Protein AF-A0A559MKQ3-F1 (afdb_monomer)

Foldseek 3Di:
DQCQLVVLVVVCCVPPNDPVPDDCPDPSNVSNVVSVVVVVVVVVVVVVVCVVCVVVLVQLVLVLVVCVVVVLAFDDPVRVVCLADDPDDDDDDPDDDDPDDDRHPLCPLVVVLVVQVVVDDPPDDHDPVNVVSVVSSVVSVVCVVVDPDHQRSNDSVRSVVSNVDDSVVPDDDDDDDDDDDDDDDDDDDDDDDDDDDDDDPPDDPDPVLVVLLVVLVVVLVVLVVVDVVDDADPLQVVCVVVPQWDWDDDFPAQKIWTWHDDPQKTKIKIWGLCQVVVVPPDDPPPPPVVVPPPDDPPPDPPDDDDDDDDDDPDDDDDPDDPPPPPWTWIWMWMWIQGVQQFIKTWIWTQTPLDIGTFFIATDSHNVLSVDPDPVSVVVVVVDDRDDTLVPDDPVVSVVVLVVCVVVVNHSSVSVNPVSVSVVSVSVNVSVVSVVVSVVSVD

Organism: NCBI:txid215461

Structure (mmCIF, N/CA/C/O backbone):
data_AF-A0A559MKQ3-F1
#
_entry.id   AF-A0A559MKQ3-F1
#
loop_
_atom_site.group_PDB
_atom_site.id
_atom_site.type_symbol
_atom_site.label_atom_id
_atom_site.label_alt_id
_atom_site.label_comp_id
_atom_site.label_asym_id
_atom_site.label_entity_id
_atom_site.label_seq_id
_atom_site.pdbx_PDB_ins_code
_atom_site.Cartn_x
_atom_site.Cartn_y
_atom_site.Cartn_z
_atom_site.occupancy
_atom_site.B_iso_or_equiv
_atom_site.auth_seq_id
_atom_site.auth_comp_id
_atom_site.auth_asym_id
_atom_site.auth_atom_id
_atom_site.pdbx_PDB_model_num
ATOM 1 N N . MET A 1 1 ? 16.965 30.417 9.969 1.00 60.91 1 MET A N 1
ATOM 2 C CA . MET A 1 1 ? 15.849 30.342 10.935 1.00 60.91 1 MET A CA 1
ATOM 3 C C . MET A 1 1 ? 14.615 30.980 10.322 1.00 60.91 1 MET A C 1
ATOM 5 O O . MET A 1 1 ? 14.770 32.032 9.695 1.00 60.91 1 MET A O 1
ATOM 9 N N . PRO A 1 2 ? 13.439 30.350 10.456 1.00 71.81 2 PRO A N 1
ATOM 10 C CA . PRO A 1 2 ? 12.173 30.959 10.072 1.00 71.81 2 PRO A CA 1
ATOM 11 C C . PRO A 1 2 ? 11.992 32.278 10.833 1.00 71.81 2 PRO A C 1
ATOM 13 O O . PRO A 1 2 ? 12.344 32.380 12.004 1.00 71.81 2 PRO A O 1
ATOM 16 N N . LYS A 1 3 ? 11.542 33.326 10.143 1.00 82.62 3 LYS A N 1
ATOM 17 C CA . LYS A 1 3 ? 11.343 34.673 10.717 1.00 82.62 3 LYS A CA 1
ATOM 18 C C . LYS A 1 3 ? 9.976 35.236 10.331 1.00 82.62 3 LYS A C 1
ATOM 20 O O . LYS A 1 3 ? 9.778 36.450 10.397 1.00 82.62 3 LYS A O 1
ATOM 25 N N . SER A 1 4 ? 9.071 34.401 9.815 1.00 80.56 4 SER A N 1
ATOM 26 C CA . SER A 1 4 ? 7.794 34.861 9.268 1.00 80.56 4 SER A CA 1
ATOM 27 C C . SER A 1 4 ? 6.915 35.400 10.390 1.00 80.56 4 SER A C 1
ATOM 29 O O . SER A 1 4 ? 6.486 36.553 10.323 1.00 80.56 4 SER A O 1
ATOM 31 N N . LEU A 1 5 ? 6.764 34.621 11.465 1.00 86.38 5 LEU A N 1
ATOM 32 C CA . LEU A 1 5 ? 5.996 34.966 12.655 1.00 86.38 5 LEU A CA 1
ATOM 33 C C . LEU A 1 5 ? 6.560 36.198 13.366 1.00 86.38 5 LEU A C 1
ATOM 35 O O . LEU A 1 5 ? 5.820 37.107 13.743 1.00 86.38 5 LEU A O 1
ATOM 39 N N . GLU A 1 6 ? 7.882 36.280 13.501 1.00 86.62 6 GLU A N 1
ATOM 40 C CA . GLU A 1 6 ? 8.544 37.425 14.128 1.00 86.62 6 GLU A CA 1
ATOM 41 C C . GLU A 1 6 ? 8.311 38.720 13.325 1.00 86.62 6 GLU A C 1
ATOM 43 O O . GLU A 1 6 ? 7.998 39.776 13.885 1.00 86.62 6 GLU A O 1
ATOM 48 N N . LYS A 1 7 ? 8.387 38.642 11.989 1.00 87.69 7 LYS A N 1
ATOM 49 C CA . LYS A 1 7 ? 8.109 39.772 11.090 1.00 87.69 7 LYS A CA 1
ATOM 50 C C . LYS A 1 7 ? 6.636 40.182 11.126 1.00 87.69 7 LYS A C 1
ATOM 52 O O . LYS A 1 7 ? 6.353 41.382 11.106 1.00 87.69 7 LYS A O 1
ATOM 57 N N . THR A 1 8 ? 5.696 39.237 11.175 1.00 85.12 8 THR A N 1
ATOM 58 C CA . THR A 1 8 ? 4.260 39.547 11.268 1.00 85.12 8 THR A CA 1
ATOM 59 C C . THR A 1 8 ? 3.895 40.129 12.627 1.00 85.12 8 THR A C 1
ATOM 61 O O . THR A 1 8 ? 3.193 41.139 12.664 1.00 85.12 8 THR A O 1
ATOM 64 N N . ARG A 1 9 ? 4.448 39.594 13.725 1.00 86.06 9 ARG A N 1
ATOM 65 C CA . ARG A 1 9 ? 4.308 40.161 15.076 1.00 86.06 9 ARG A CA 1
ATOM 66 C C . ARG A 1 9 ? 4.801 41.606 15.118 1.00 86.06 9 ARG A C 1
ATOM 68 O O . ARG A 1 9 ? 4.045 42.489 15.508 1.00 86.06 9 ARG A O 1
ATOM 75 N N . LYS A 1 10 ? 6.007 41.885 14.606 1.00 87.19 10 LYS A N 1
ATOM 76 C CA . LYS A 1 10 ? 6.564 43.252 14.531 1.00 87.19 10 LYS A CA 1
ATOM 77 C C . LYS A 1 10 ? 5.686 44.215 13.719 1.00 87.19 10 LYS A C 1
ATOM 79 O O . LYS A 1 10 ? 5.488 45.357 14.128 1.00 87.19 10 LYS A O 1
ATOM 84 N N . LYS A 1 11 ? 5.128 43.769 12.586 1.00 85.44 11 LYS A N 1
ATOM 85 C CA . LYS A 1 11 ? 4.224 44.588 11.752 1.00 85.44 11 LYS A CA 1
ATOM 86 C C . LYS A 1 11 ? 2.895 44.897 12.448 1.00 85.44 11 LYS A C 1
ATOM 88 O O . LYS A 1 11 ? 2.408 46.019 12.331 1.00 85.44 11 LYS A O 1
ATOM 93 N N . ILE A 1 12 ? 2.321 43.926 13.157 1.00 83.69 12 ILE A N 1
ATOM 94 C CA . ILE A 1 12 ? 1.055 44.091 13.885 1.00 83.69 12 ILE A CA 1
ATOM 95 C C . ILE A 1 12 ? 1.262 44.984 15.113 1.00 83.69 12 ILE A C 1
ATOM 97 O O . ILE A 1 12 ? 0.512 45.945 15.284 1.00 83.69 12 ILE A O 1
ATOM 101 N N . ALA A 1 13 ? 2.334 44.760 15.882 1.00 84.56 13 ALA A N 1
ATOM 102 C CA . ALA A 1 13 ? 2.691 45.602 17.024 1.00 84.56 13 ALA A CA 1
ATOM 103 C C . ALA A 1 13 ? 2.878 47.071 16.632 1.00 84.56 13 ALA A C 1
ATOM 105 O O . ALA A 1 13 ? 2.348 47.964 17.286 1.00 84.56 13 ALA A O 1
ATOM 106 N N . LYS A 1 14 ? 3.554 47.330 15.503 1.00 84.69 14 LYS A N 1
ATOM 107 C CA . LYS A 1 14 ? 3.752 48.692 14.985 1.00 84.69 14 LYS A CA 1
ATOM 108 C C . LYS A 1 14 ? 2.438 49.401 14.620 1.00 84.69 14 LYS A C 1
ATOM 110 O O . LYS A 1 14 ? 2.404 50.626 14.618 1.00 84.69 14 LYS A O 1
ATOM 115 N N . LYS A 1 15 ? 1.376 48.659 14.283 1.00 79.25 15 LYS A N 1
ATOM 116 C CA . LYS A 1 15 ? 0.092 49.218 13.826 1.00 79.25 15 LYS A CA 1
ATOM 117 C C . LYS A 1 15 ? -0.969 49.320 14.930 1.00 79.25 15 LYS A C 1
ATOM 119 O O . LYS A 1 15 ? -1.787 50.231 14.871 1.00 79.25 15 LYS A O 1
ATOM 124 N N . LYS A 1 16 ? -1.000 48.381 15.881 1.00 69.94 16 LYS A N 1
ATOM 125 C CA . LYS A 1 16 ? -2.079 48.249 16.882 1.00 69.94 16 LYS A CA 1
ATOM 126 C C . LYS A 1 16 ? -1.607 48.206 18.340 1.00 69.94 16 LYS A C 1
ATOM 128 O O . LYS A 1 16 ? -2.446 48.149 19.231 1.00 69.94 16 LYS A O 1
ATOM 133 N N . GLY A 1 17 ? -0.302 48.248 18.607 1.00 7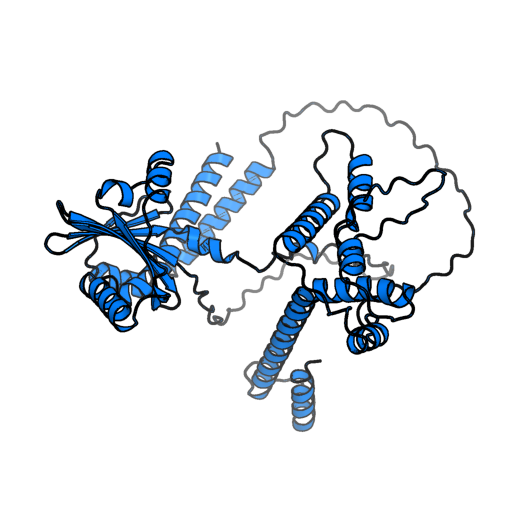3.19 17 GLY A N 1
ATOM 134 C CA . GLY A 1 17 ? 0.216 48.127 19.969 1.00 73.19 17 GLY A CA 1
ATOM 135 C C . GLY A 1 17 ? 0.233 46.674 20.449 1.00 73.19 17 GLY A C 1
ATOM 136 O O . GLY A 1 17 ? 0.867 45.831 19.819 1.00 73.19 17 GLY A O 1
ATOM 137 N N . ASN A 1 18 ? -0.413 46.373 21.578 1.00 71.56 18 ASN A N 1
ATOM 138 C CA . ASN A 1 18 ? -0.283 45.071 22.234 1.00 71.56 18 ASN A CA 1
ATOM 139 C C . ASN A 1 18 ? -0.891 43.916 21.403 1.00 71.56 18 ASN A C 1
ATOM 141 O O . ASN A 1 18 ? -2.067 43.940 21.047 1.00 71.56 18 ASN A O 1
ATOM 145 N N . ILE A 1 19 ? -0.081 42.889 21.115 1.00 66.62 19 ILE A N 1
ATOM 146 C CA . ILE A 1 19 ? -0.460 41.715 20.309 1.00 66.62 19 ILE A CA 1
ATOM 147 C C . ILE A 1 19 ? -1.334 40.730 21.113 1.00 66.62 19 ILE A C 1
ATOM 149 O O . ILE A 1 19 ? -2.055 39.932 20.521 1.00 66.62 19 ILE A O 1
ATOM 153 N N . THR A 1 20 ? -1.315 40.781 22.449 1.00 68.38 20 THR A N 1
ATOM 154 C CA . THR A 1 20 ? -2.071 39.835 23.294 1.00 68.38 20 THR A CA 1
ATOM 155 C C . THR A 1 20 ? -3.572 40.134 23.361 1.00 68.38 20 THR A C 1
ATOM 157 O O . THR A 1 20 ? -4.319 39.341 23.912 1.00 68.38 20 THR A O 1
ATOM 160 N N . ALA A 1 21 ? -4.021 41.262 22.798 1.00 70.38 21 ALA A N 1
ATOM 161 C CA . ALA A 1 21 ? -5.417 41.706 22.805 1.00 70.38 21 ALA A CA 1
ATOM 162 C C . ALA A 1 21 ? -6.090 41.589 21.420 1.00 70.38 21 ALA A C 1
ATOM 164 O O . ALA A 1 21 ? -6.967 42.382 21.073 1.00 70.38 21 ALA A O 1
ATOM 165 N N . LEU A 1 22 ? -5.643 40.653 20.575 1.00 77.56 22 LEU A N 1
ATOM 166 C CA . LEU A 1 22 ? -6.289 40.395 19.289 1.00 77.56 22 LEU A CA 1
ATOM 167 C C . LEU A 1 22 ? -7.461 39.428 19.469 1.00 77.56 22 LEU A C 1
ATOM 169 O O . LEU A 1 22 ? -7.288 38.343 20.008 1.00 77.56 22 LEU A O 1
ATOM 173 N N . HIS A 1 23 ? -8.628 39.801 18.938 1.00 81.12 23 HIS A N 1
ATOM 174 C CA . HIS A 1 23 ? -9.764 38.889 18.819 1.00 81.12 23 HIS A CA 1
ATOM 175 C C . HIS A 1 23 ? -9.386 37.664 17.977 1.00 81.12 23 HIS A C 1
ATOM 177 O O . HIS A 1 23 ? -8.729 37.810 16.941 1.00 81.12 23 HIS A O 1
ATOM 183 N N . GLU A 1 24 ? -9.855 36.489 18.387 1.00 76.81 24 GLU A N 1
ATOM 184 C CA . GLU A 1 24 ? -9.505 35.191 17.808 1.00 76.81 24 GLU A CA 1
ATOM 185 C C . GLU A 1 24 ? -9.714 35.122 16.288 1.00 76.81 24 GLU A C 1
ATOM 187 O O . GLU A 1 24 ? -8.790 34.775 15.554 1.00 76.81 24 GLU A O 1
ATOM 192 N N . ASN A 1 25 ? -10.856 35.609 15.799 1.00 83.38 25 ASN A N 1
ATOM 193 C CA . ASN A 1 25 ? -11.208 35.618 14.369 1.00 83.38 25 ASN A CA 1
ATOM 194 C C . ASN A 1 25 ? -10.810 36.896 13.602 1.00 83.38 25 ASN A C 1
ATOM 196 O O . ASN A 1 25 ? -11.284 37.164 12.499 1.00 83.38 25 ASN A O 1
ATOM 200 N N . SER A 1 26 ? -9.933 37.729 14.167 1.00 85.06 26 SER A N 1
ATOM 201 C CA . SER A 1 26 ? -9.436 38.928 13.488 1.00 85.06 26 SER A CA 1
ATOM 202 C C . SER A 1 26 ? -8.589 38.599 12.248 1.00 85.06 26 SER A C 1
ATOM 204 O O . SER A 1 26 ? -7.817 37.643 12.195 1.00 85.06 26 SER A O 1
ATOM 206 N N . ARG A 1 27 ? -8.604 39.485 11.245 1.00 84.31 27 ARG A N 1
ATOM 207 C CA . 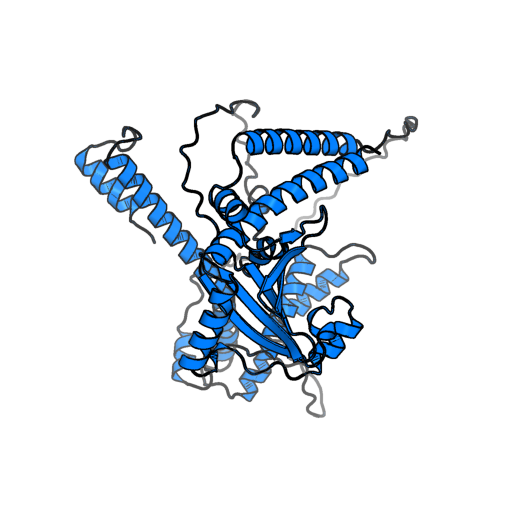ARG A 1 27 ? -7.695 39.379 10.083 1.00 84.31 27 ARG A CA 1
ATOM 208 C C . ARG A 1 27 ? -6.221 39.314 10.499 1.00 84.31 27 ARG A C 1
ATOM 210 O O . ARG A 1 27 ? -5.410 38.716 9.794 1.00 84.31 27 ARG A O 1
ATOM 217 N N . ASP A 1 28 ? -5.863 39.955 11.610 1.00 81.81 28 ASP A N 1
ATOM 218 C CA . ASP A 1 28 ? -4.488 39.987 12.109 1.00 81.81 28 ASP A CA 1
ATOM 219 C C . ASP A 1 28 ? -4.129 38.725 12.923 1.00 81.81 28 ASP A C 1
ATOM 221 O O . ASP A 1 28 ? -2.987 38.275 12.836 1.00 81.81 28 ASP A O 1
ATOM 225 N N . SER A 1 29 ? -5.080 38.096 13.628 1.00 82.56 29 SER A N 1
ATOM 226 C CA . SER A 1 29 ? -4.857 36.818 14.328 1.00 82.56 29 SER A CA 1
ATOM 227 C C . SER A 1 29 ? -4.719 35.666 13.330 1.00 82.56 29 SER A C 1
ATOM 229 O O . SER A 1 29 ? -3.768 34.895 13.419 1.00 82.56 29 SER A O 1
ATOM 231 N N . GLN A 1 30 ? -5.548 35.629 12.281 1.00 86.12 30 GLN A N 1
ATOM 232 C CA . GLN A 1 30 ? -5.385 34.679 11.175 1.00 86.12 30 GLN A CA 1
ATOM 233 C C . GLN A 1 30 ? -4.030 34.836 10.466 1.00 86.12 30 GLN A C 1
ATOM 235 O O . GLN A 1 30 ? -3.407 33.856 10.063 1.00 86.12 30 GLN A O 1
ATOM 240 N N . ARG A 1 31 ? -3.528 36.072 10.311 1.00 83.75 31 ARG A N 1
ATOM 241 C CA . ARG A 1 31 ? -2.183 36.320 9.756 1.00 83.75 31 ARG A CA 1
ATOM 242 C C . ARG A 1 31 ? -1.072 35.784 10.658 1.00 83.75 31 ARG A C 1
ATOM 244 O O . ARG A 1 31 ? -0.072 35.312 10.125 1.00 83.75 31 ARG A O 1
ATOM 251 N N . LEU A 1 32 ? -1.233 35.858 11.980 1.00 85.81 32 LEU A N 1
ATOM 252 C CA . LEU A 1 32 ? -0.290 35.275 12.935 1.00 85.81 32 LEU A CA 1
ATOM 253 C C . LEU A 1 32 ? -0.320 33.746 12.891 1.00 85.81 32 LEU A C 1
ATOM 255 O O . LEU A 1 32 ? 0.748 33.159 12.754 1.00 85.81 32 LEU A O 1
ATOM 259 N N . ARG A 1 33 ? -1.509 33.123 12.894 1.00 85.94 33 ARG A N 1
ATOM 260 C CA . ARG A 1 33 ? -1.668 31.662 12.762 1.00 85.94 33 ARG A CA 1
ATOM 261 C C . ARG A 1 33 ? -1.024 31.141 11.472 1.00 85.94 33 ARG A C 1
ATOM 263 O O . ARG A 1 33 ? -0.175 30.261 11.513 1.00 85.94 33 ARG A O 1
ATOM 270 N N . ARG A 1 34 ? -1.300 31.770 10.321 1.00 86.88 34 ARG A N 1
ATOM 271 C CA . ARG A 1 34 ? -0.659 31.399 9.039 1.00 86.88 34 ARG A CA 1
ATOM 272 C C . ARG A 1 34 ? 0.867 31.546 9.069 1.00 86.88 34 ARG A C 1
ATOM 274 O O . ARG A 1 34 ? 1.574 30.752 8.454 1.00 86.88 34 ARG A O 1
ATOM 281 N N . ALA A 1 35 ? 1.385 32.573 9.743 1.00 85.38 35 ALA A N 1
ATOM 282 C CA . ALA A 1 35 ? 2.826 32.778 9.865 1.00 85.38 35 ALA A CA 1
ATOM 283 C C . ALA A 1 35 ? 3.485 31.759 10.808 1.00 85.38 35 ALA A C 1
ATOM 285 O O . ALA A 1 35 ? 4.601 31.339 10.516 1.00 85.38 35 ALA A O 1
ATOM 286 N N . GLN A 1 36 ? 2.785 31.349 11.872 1.00 88.44 36 GLN A N 1
ATOM 287 C CA . GLN A 1 36 ? 3.189 30.282 12.786 1.00 88.44 36 GLN A CA 1
ATOM 288 C C . GLN A 1 36 ? 3.258 28.939 12.060 1.00 88.44 36 GLN A C 1
ATOM 290 O O . GLN A 1 36 ? 4.342 28.384 11.939 1.00 88.44 36 GLN A O 1
ATOM 295 N N . ASN A 1 37 ? 2.158 28.511 11.432 1.00 84.81 37 ASN A N 1
ATOM 296 C CA . ASN A 1 37 ? 2.090 27.236 10.710 1.00 84.81 37 ASN A CA 1
ATOM 297 C C . ASN A 1 37 ? 3.162 27.137 9.614 1.00 84.81 37 ASN A C 1
ATOM 299 O O . ASN A 1 37 ? 3.715 26.071 9.353 1.00 84.81 37 ASN A O 1
ATOM 303 N N . ARG A 1 38 ? 3.490 28.262 8.962 1.00 84.69 38 ARG A N 1
ATOM 304 C CA . ARG A 1 38 ? 4.581 28.316 7.983 1.00 84.69 38 ARG A CA 1
ATOM 305 C C . ARG A 1 38 ? 5.949 28.107 8.630 1.00 84.69 38 ARG A C 1
ATOM 307 O O . ARG A 1 38 ? 6.767 27.391 8.059 1.00 84.69 38 ARG A O 1
ATOM 314 N N . ASP A 1 39 ? 6.219 28.771 9.749 1.00 89.62 39 ASP A N 1
ATOM 315 C CA . ASP A 1 39 ? 7.492 28.632 10.454 1.00 89.62 39 ASP A CA 1
ATOM 316 C C . ASP A 1 39 ? 7.636 27.206 11.026 1.00 89.62 39 ASP A C 1
ATOM 318 O O . ASP A 1 39 ? 8.693 26.605 10.840 1.00 89.62 39 ASP A O 1
ATOM 322 N N . ASP A 1 40 ? 6.564 26.618 11.565 1.00 86.44 40 ASP A N 1
ATOM 323 C CA . ASP A 1 40 ? 6.528 25.233 12.063 1.00 86.44 40 ASP A CA 1
ATOM 324 C C . ASP A 1 40 ? 6.765 24.216 10.940 1.00 86.44 40 ASP A C 1
ATOM 326 O O . ASP A 1 40 ? 7.610 23.327 11.065 1.00 86.44 40 ASP A O 1
ATOM 330 N N . LYS A 1 41 ? 6.114 24.395 9.780 1.00 85.62 41 LYS A N 1
ATOM 331 C CA . LYS A 1 41 ? 6.369 23.569 8.589 1.00 85.62 41 LYS A CA 1
ATOM 332 C C . LYS A 1 41 ? 7.832 23.653 8.151 1.00 85.62 41 LYS A C 1
ATOM 334 O O . LYS A 1 41 ? 8.436 22.638 7.815 1.00 85.62 41 LYS A O 1
ATOM 339 N N . LEU A 1 42 ? 8.423 24.851 8.159 1.00 84.06 42 LEU A N 1
ATOM 340 C CA . LEU A 1 42 ? 9.832 25.035 7.801 1.00 84.06 42 LEU A CA 1
ATOM 341 C C . LEU A 1 42 ? 10.783 24.396 8.820 1.00 84.06 42 LEU A C 1
ATOM 343 O O . LEU A 1 42 ? 11.826 23.884 8.416 1.00 84.06 42 LEU A O 1
ATOM 347 N N . LEU A 1 43 ? 10.445 24.415 10.113 1.00 84.25 43 LEU A N 1
ATOM 348 C CA . LEU A 1 43 ? 11.219 23.734 11.152 1.00 84.25 43 LEU A CA 1
ATOM 349 C C . LEU A 1 43 ? 11.156 22.219 10.989 1.00 84.25 43 LEU A C 1
ATOM 351 O O . LEU A 1 43 ? 12.210 21.591 11.000 1.00 84.25 43 LEU A O 1
ATOM 355 N N . ARG A 1 44 ? 9.966 21.657 10.749 1.00 81.31 44 ARG A N 1
ATOM 356 C CA . ARG A 1 44 ? 9.778 20.218 10.519 1.00 81.31 44 ARG A CA 1
ATOM 357 C C . ARG A 1 44 ? 10.543 19.729 9.290 1.00 81.31 44 ARG A C 1
ATOM 359 O O . ARG A 1 44 ? 11.271 18.748 9.357 1.00 81.31 44 ARG A O 1
ATOM 366 N N . VAL A 1 45 ? 10.463 20.460 8.177 1.00 79.00 45 VAL A N 1
ATOM 367 C CA . VAL A 1 45 ? 11.238 20.124 6.970 1.00 79.00 45 VAL A CA 1
ATOM 368 C C . VAL A 1 45 ? 12.743 20.232 7.233 1.00 79.00 45 VAL A C 1
ATOM 370 O O . VAL A 1 45 ? 13.517 19.403 6.763 1.00 79.00 45 VAL A O 1
ATOM 373 N N . ALA A 1 46 ? 13.188 21.239 7.990 1.00 79.75 46 ALA A N 1
ATOM 374 C CA . ALA A 1 46 ? 14.600 21.384 8.331 1.00 79.75 46 ALA A CA 1
ATOM 375 C C . ALA A 1 46 ? 15.094 20.288 9.290 1.00 79.75 46 ALA A C 1
ATOM 377 O O . ALA A 1 46 ? 16.238 19.857 9.153 1.00 79.75 46 ALA A O 1
ATOM 378 N N . SER A 1 47 ? 14.273 19.836 10.245 1.00 79.56 47 SER A N 1
ATOM 379 C CA . SER A 1 47 ? 14.624 18.727 11.136 1.00 79.56 47 SER A CA 1
ATOM 380 C C . SER A 1 47 ? 14.680 17.406 10.381 1.00 79.56 47 SER A C 1
ATOM 382 O O . SER A 1 47 ? 15.663 16.694 10.541 1.00 79.56 47 SER A O 1
ATOM 384 N N . ALA A 1 48 ? 13.705 17.124 9.512 1.00 77.38 48 ALA A N 1
ATOM 385 C CA . ALA A 1 48 ? 13.707 15.934 8.662 1.00 77.38 48 ALA A CA 1
ATOM 386 C C . ALA A 1 48 ? 14.965 15.880 7.780 1.00 77.38 48 ALA A C 1
ATOM 388 O O . ALA A 1 48 ? 15.711 14.908 7.820 1.00 77.38 48 ALA A O 1
ATOM 389 N N . ARG A 1 49 ? 15.304 16.985 7.096 1.00 77.00 49 ARG A N 1
ATOM 390 C CA . ARG A 1 49 ? 16.552 17.079 6.313 1.00 77.00 49 ARG A CA 1
ATOM 391 C C . ARG A 1 49 ? 17.794 16.820 7.159 1.00 77.00 49 ARG A C 1
ATOM 393 O O . ARG A 1 49 ? 18.648 16.045 6.765 1.00 77.00 49 ARG A O 1
ATOM 400 N N . ARG A 1 50 ? 17.882 17.418 8.352 1.00 79.06 50 ARG A N 1
ATOM 401 C CA . ARG A 1 50 ? 19.017 17.184 9.259 1.00 79.06 50 ARG A CA 1
ATOM 402 C C . ARG A 1 50 ? 19.130 15.729 9.702 1.00 79.06 50 ARG A C 1
ATOM 404 O O . ARG A 1 50 ? 20.251 15.283 9.905 1.00 79.06 50 ARG A O 1
ATOM 411 N N . LYS A 1 51 ? 18.010 15.026 9.898 1.00 79.12 51 LYS A N 1
ATOM 412 C CA . LYS A 1 51 ? 18.002 13.600 10.247 1.00 79.12 51 LYS A CA 1
ATOM 413 C C . LYS A 1 51 ? 18.490 12.758 9.069 1.00 79.12 51 LYS A C 1
ATOM 415 O O . LYS A 1 51 ? 19.416 11.976 9.259 1.00 79.12 51 LYS A O 1
ATOM 420 N N . ASN A 1 52 ? 17.965 13.010 7.871 1.00 78.69 52 ASN A N 1
ATOM 421 C CA . ASN A 1 52 ? 18.341 12.292 6.650 1.00 78.69 52 ASN A CA 1
ATOM 422 C C . ASN A 1 52 ? 19.808 12.540 6.257 1.00 78.69 52 ASN A C 1
ATOM 424 O O . ASN A 1 52 ? 20.504 11.613 5.863 1.00 78.69 52 ASN A O 1
ATOM 428 N N . ASP A 1 53 ? 20.314 13.764 6.437 1.00 82.38 53 ASP A N 1
ATOM 429 C CA . ASP A 1 53 ? 21.701 14.130 6.114 1.00 82.38 53 ASP A CA 1
ATOM 430 C C . ASP A 1 53 ? 22.703 13.697 7.206 1.00 82.38 53 ASP A C 1
ATOM 432 O O . ASP A 1 53 ? 23.919 13.728 6.997 1.00 82.38 53 ASP A O 1
ATOM 436 N N . LYS A 1 54 ? 22.228 13.304 8.398 1.00 82.50 54 LYS A N 1
ATOM 437 C CA . LYS A 1 54 ? 23.082 12.988 9.556 1.00 82.50 54 LYS A CA 1
ATOM 438 C C . LYS A 1 54 ? 24.109 11.882 9.272 1.00 82.50 54 LYS A C 1
ATOM 440 O O . LYS A 1 54 ? 25.267 12.099 9.637 1.00 82.50 54 LYS A O 1
ATOM 445 N N . PRO A 1 55 ? 23.766 10.744 8.632 1.00 80.81 55 PRO A N 1
ATOM 446 C CA . PRO A 1 55 ? 24.742 9.697 8.323 1.00 80.81 55 PRO A CA 1
ATOM 447 C C . PRO A 1 55 ? 25.869 10.205 7.415 1.00 80.81 55 PRO A C 1
ATOM 449 O O . PRO A 1 55 ? 27.040 9.935 7.678 1.00 80.81 55 PRO A O 1
ATOM 452 N N . LEU A 1 56 ? 25.534 11.031 6.417 1.00 83.00 56 LEU A N 1
ATOM 453 C CA . LEU A 1 56 ? 26.503 11.631 5.493 1.00 83.00 56 LEU A CA 1
ATOM 454 C C . LEU A 1 56 ? 27.467 12.582 6.210 1.00 83.00 56 LEU A C 1
ATOM 456 O O . LEU A 1 56 ? 28.669 12.569 5.951 1.00 83.00 56 LEU A O 1
ATOM 460 N N . VAL A 1 57 ? 26.954 13.381 7.147 1.00 82.94 57 VAL A N 1
ATOM 461 C CA . VAL A 1 57 ? 27.755 14.308 7.961 1.00 82.94 57 VAL A CA 1
ATOM 462 C C . VAL A 1 57 ? 28.683 13.553 8.916 1.00 82.94 57 VAL A C 1
ATOM 464 O O . VAL A 1 57 ? 29.861 13.894 9.020 1.00 82.94 57 VAL A O 1
ATOM 467 N N . VAL A 1 58 ? 28.184 12.518 9.600 1.00 81.50 58 VAL A N 1
ATOM 468 C CA . VAL A 1 58 ? 28.995 11.676 10.502 1.00 81.50 58 VAL A CA 1
ATOM 469 C C . VAL A 1 58 ? 30.111 10.976 9.725 1.00 81.50 58 VAL A C 1
ATOM 471 O O . VAL A 1 58 ? 31.260 10.965 10.163 1.00 81.50 58 VAL A O 1
ATOM 474 N N . ARG A 1 59 ? 29.797 10.465 8.534 1.00 80.50 59 ARG A N 1
ATOM 475 C CA . ARG A 1 59 ? 30.764 9.856 7.618 1.00 80.50 59 ARG A CA 1
ATOM 476 C C . ARG A 1 59 ? 31.824 10.847 7.158 1.00 80.50 59 ARG A C 1
ATOM 478 O O . ARG A 1 59 ? 33.010 10.569 7.292 1.00 80.50 59 ARG A O 1
ATOM 485 N N . ALA A 1 60 ? 31.423 12.019 6.668 1.00 82.88 60 ALA A N 1
ATOM 486 C CA . ALA A 1 60 ? 32.362 13.060 6.259 1.00 82.88 60 ALA A CA 1
ATOM 487 C C . ALA A 1 60 ? 33.309 13.454 7.406 1.00 82.88 60 ALA A C 1
ATOM 489 O O . ALA A 1 60 ? 34.501 13.636 7.175 1.00 82.88 60 ALA A O 1
ATOM 490 N N . ALA A 1 61 ? 32.813 13.510 8.647 1.00 83.06 61 ALA A N 1
ATOM 491 C CA . ALA A 1 61 ? 33.649 13.757 9.821 1.00 83.06 61 ALA A CA 1
ATOM 492 C C . ALA A 1 61 ? 34.658 12.622 10.076 1.00 83.06 61 ALA A C 1
ATOM 494 O O . ALA A 1 61 ? 35.829 12.901 10.305 1.00 83.06 61 ALA A O 1
ATOM 495 N N . PHE A 1 62 ? 34.244 11.357 9.962 1.00 81.88 62 PHE A N 1
ATOM 496 C CA . PHE A 1 62 ? 35.152 10.214 10.109 1.00 81.88 62 PHE A CA 1
ATOM 497 C C . PHE A 1 62 ? 36.292 10.232 9.077 1.00 81.88 62 PHE A C 1
ATOM 499 O O . PHE A 1 62 ? 37.459 10.069 9.430 1.00 81.88 62 PHE A O 1
ATOM 506 N N . PHE A 1 63 ? 35.973 10.472 7.801 1.00 80.75 63 PHE A N 1
ATOM 507 C CA . PHE A 1 63 ? 36.985 10.530 6.740 1.00 80.75 63 PHE A CA 1
ATOM 508 C C . PHE A 1 63 ? 37.832 11.797 6.787 1.00 80.75 63 PHE A C 1
ATOM 510 O O . PHE A 1 63 ? 38.983 11.770 6.358 1.00 80.75 63 PHE A O 1
ATOM 517 N N . LYS A 1 64 ? 37.310 12.887 7.355 1.00 83.50 64 LYS A N 1
ATOM 518 C CA . LYS A 1 64 ? 38.103 14.080 7.636 1.00 83.50 64 LYS A CA 1
ATOM 519 C C . LYS A 1 64 ? 39.268 13.753 8.566 1.00 83.50 64 LYS A C 1
ATOM 521 O O . LYS A 1 64 ? 40.386 14.154 8.261 1.00 83.50 64 LYS A O 1
ATOM 526 N N . ASP A 1 65 ? 39.031 13.005 9.642 1.00 79.88 65 ASP A N 1
ATOM 527 C CA . ASP A 1 65 ? 40.099 12.620 10.573 1.00 79.88 65 ASP A CA 1
ATOM 528 C C . ASP A 1 65 ? 41.178 11.778 9.864 1.00 79.88 65 ASP A C 1
ATOM 530 O O . ASP A 1 65 ? 42.366 11.965 10.103 1.00 79.88 65 ASP A O 1
ATOM 534 N N . ILE A 1 66 ? 40.784 10.901 8.933 1.00 78.44 66 ILE A N 1
ATOM 535 C CA . ILE A 1 66 ? 41.715 10.082 8.132 1.00 78.44 66 ILE A CA 1
ATOM 536 C C . ILE A 1 66 ? 42.534 10.944 7.163 1.00 78.44 66 ILE A C 1
ATOM 538 O O . ILE A 1 66 ? 43.738 10.748 7.013 1.00 78.44 66 ILE A O 1
ATOM 542 N N . VAL A 1 67 ? 41.892 11.907 6.500 1.00 81.50 67 VAL A N 1
ATOM 543 C CA . VAL A 1 67 ? 42.559 12.838 5.580 1.00 81.50 67 VAL A CA 1
ATOM 544 C C . VAL A 1 67 ? 43.523 13.756 6.338 1.00 81.50 67 VAL A C 1
ATOM 546 O O . VAL A 1 67 ? 44.620 14.016 5.847 1.00 81.50 67 VAL A O 1
ATOM 549 N N . GLN A 1 68 ? 43.162 14.195 7.548 1.00 80.75 68 GLN A N 1
ATOM 550 C CA . GLN A 1 68 ? 44.046 14.968 8.427 1.00 80.75 68 GLN A CA 1
ATOM 551 C C . GLN A 1 68 ? 45.269 14.162 8.870 1.00 80.75 68 GLN A C 1
ATOM 553 O O . GLN A 1 68 ? 46.381 14.688 8.844 1.00 80.75 68 GLN A O 1
ATOM 558 N N . ASP A 1 69 ? 45.084 12.883 9.204 1.00 79.31 69 ASP A N 1
ATOM 559 C CA . ASP A 1 69 ? 46.185 11.970 9.529 1.00 79.31 69 ASP A CA 1
ATOM 560 C C . ASP A 1 69 ? 47.123 11.728 8.321 1.00 79.31 69 ASP A C 1
ATOM 562 O O . ASP A 1 69 ? 48.281 11.352 8.507 1.00 79.31 69 ASP A O 1
ATOM 566 N N . ASN A 1 70 ? 46.655 11.980 7.089 1.00 79.94 70 ASN A N 1
ATOM 567 C CA . ASN A 1 70 ? 47.414 11.858 5.836 1.00 79.94 70 ASN A CA 1
ATOM 568 C C . ASN A 1 70 ? 47.900 13.212 5.258 1.00 79.94 70 ASN A C 1
ATOM 570 O O . ASN A 1 70 ? 48.099 13.346 4.047 1.00 79.94 70 ASN A O 1
ATOM 574 N N . ASP A 1 71 ? 48.076 14.241 6.095 1.00 81.38 71 ASP A N 1
ATOM 575 C CA . ASP A 1 71 ? 48.508 15.594 5.689 1.00 81.38 71 ASP A CA 1
ATOM 576 C C . ASP A 1 71 ? 47.640 16.234 4.577 1.00 81.38 71 ASP A C 1
ATOM 578 O O . ASP A 1 71 ? 48.154 16.949 3.710 1.00 81.38 71 ASP A O 1
ATOM 582 N N . SER A 1 72 ? 46.336 15.946 4.544 1.00 78.44 72 SER A N 1
ATOM 583 C CA . SER A 1 72 ? 45.387 16.450 3.533 1.00 78.44 72 SER A CA 1
ATOM 584 C C . SER A 1 72 ? 45.679 16.040 2.086 1.00 78.44 72 SER A C 1
ATOM 586 O O . SER A 1 72 ? 45.154 16.636 1.139 1.00 78.44 72 SER A O 1
ATOM 588 N N . LYS A 1 73 ? 46.498 15.005 1.890 1.00 81.06 73 LYS A N 1
ATOM 589 C CA . LYS A 1 73 ? 46.788 14.457 0.563 1.00 81.06 73 LYS A CA 1
ATOM 590 C C . LYS A 1 73 ? 45.646 13.550 0.088 1.00 81.06 73 LYS A C 1
ATOM 592 O O . LYS A 1 73 ? 45.030 12.878 0.921 1.00 81.06 73 LYS A O 1
ATOM 597 N N . PRO A 1 74 ? 45.400 13.487 -1.235 1.00 84.56 74 PRO A N 1
ATOM 598 C CA . PRO A 1 74 ? 44.497 12.507 -1.828 1.00 84.56 74 PRO A CA 1
ATOM 599 C C . PRO A 1 74 ? 44.785 11.088 -1.348 1.00 84.56 74 PRO A C 1
ATOM 601 O O . PRO A 1 74 ? 45.946 10.696 -1.197 1.00 84.56 74 PRO A O 1
ATOM 604 N N . LEU A 1 75 ? 43.722 10.324 -1.120 1.00 79.56 75 LEU A N 1
ATOM 605 C CA . LEU A 1 75 ? 43.800 8.919 -0.739 1.00 79.56 75 LEU A CA 1
ATOM 606 C C . LEU A 1 75 ? 43.628 8.043 -1.982 1.00 79.56 75 LEU A C 1
ATOM 608 O O . LEU A 1 75 ? 42.766 8.299 -2.821 1.00 79.56 75 LEU A O 1
ATOM 612 N N . GLU A 1 76 ? 44.428 6.983 -2.091 1.00 80.06 76 GLU A N 1
ATOM 613 C CA . GLU A 1 76 ? 44.203 5.955 -3.108 1.00 80.06 76 GLU A CA 1
ATOM 614 C C . GLU A 1 76 ? 42.960 5.122 -2.766 1.00 80.06 76 GLU A C 1
ATOM 616 O O . GLU A 1 76 ? 42.621 4.932 -1.596 1.00 80.06 76 GLU A O 1
ATOM 621 N N . LEU A 1 77 ? 42.294 4.572 -3.785 1.00 73.94 77 LEU A N 1
ATOM 622 C CA . LEU A 1 77 ? 41.072 3.776 -3.609 1.00 73.94 77 LEU A CA 1
ATOM 623 C C . LEU A 1 77 ? 41.260 2.586 -2.652 1.00 73.94 77 LEU A C 1
ATOM 625 O O . LEU A 1 77 ? 40.342 2.253 -1.907 1.00 73.94 77 LEU A O 1
ATOM 629 N N . ASP A 1 78 ? 42.451 1.985 -2.617 1.00 73.50 78 ASP A N 1
ATOM 630 C CA . ASP A 1 78 ? 42.778 0.890 -1.693 1.00 73.50 78 ASP A CA 1
ATOM 631 C C . ASP A 1 78 ? 42.846 1.372 -0.229 1.00 73.50 78 ASP A C 1
ATOM 633 O O . ASP A 1 78 ? 42.332 0.728 0.688 1.00 73.50 78 ASP A O 1
ATOM 637 N N . ALA A 1 79 ? 43.370 2.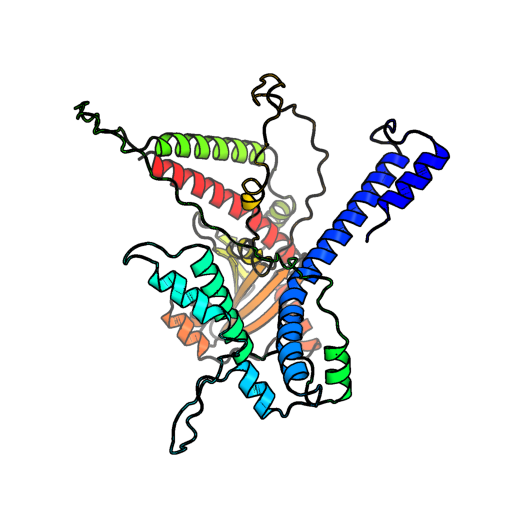581 -0.004 1.00 73.31 79 ALA A N 1
ATOM 638 C CA . ALA A 1 79 ? 43.363 3.230 1.305 1.00 73.31 79 ALA A CA 1
ATOM 639 C C . ALA A 1 79 ? 41.932 3.585 1.754 1.00 73.31 79 ALA A C 1
ATOM 641 O O . ALA A 1 79 ? 41.584 3.401 2.919 1.00 73.31 79 ALA A O 1
ATOM 642 N N . ILE A 1 80 ? 41.070 4.016 0.828 1.00 74.12 80 ILE A N 1
ATOM 643 C CA . ILE A 1 80 ? 39.660 4.322 1.113 1.00 74.12 80 ILE A CA 1
ATOM 644 C C . ILE A 1 80 ? 38.887 3.038 1.445 1.00 74.12 80 ILE A C 1
ATOM 646 O O . ILE A 1 80 ? 38.202 2.973 2.465 1.00 74.12 80 ILE A O 1
ATOM 650 N N . HIS A 1 81 ? 39.030 1.985 0.639 1.00 71.12 81 HIS A N 1
ATOM 651 C CA . HIS A 1 81 ? 38.398 0.691 0.908 1.00 71.12 81 HIS A CA 1
ATOM 652 C C . HIS A 1 81 ? 38.886 0.069 2.216 1.00 71.12 81 HIS A C 1
ATOM 654 O O . HIS A 1 81 ? 38.082 -0.505 2.958 1.00 71.12 81 HIS A O 1
ATOM 660 N N . SER A 1 82 ? 40.174 0.225 2.538 1.00 68.50 82 SER A N 1
ATOM 661 C CA . SER A 1 82 ? 40.704 -0.272 3.803 1.00 68.50 82 SER A CA 1
ATOM 662 C C . SER A 1 82 ? 40.115 0.474 5.011 1.00 68.50 82 SER A C 1
ATOM 664 O O . SER A 1 82 ? 39.749 -0.168 5.998 1.00 68.50 82 SER A O 1
ATOM 666 N N . ALA A 1 83 ? 39.910 1.789 4.913 1.00 68.44 83 ALA A N 1
ATOM 667 C CA . ALA A 1 83 ? 39.235 2.585 5.939 1.00 68.44 83 ALA A CA 1
ATOM 668 C C . ALA A 1 83 ? 37.738 2.252 6.101 1.00 68.44 83 ALA A C 1
ATOM 670 O O . ALA A 1 83 ? 37.184 2.392 7.194 1.00 68.44 83 ALA A O 1
ATOM 671 N N . ILE A 1 84 ? 37.075 1.806 5.029 1.00 67.19 84 ILE A N 1
ATOM 672 C CA . ILE A 1 84 ? 35.656 1.434 5.069 1.00 67.19 84 ILE A CA 1
ATOM 673 C C . ILE A 1 84 ? 35.459 0.044 5.680 1.00 67.19 84 ILE A C 1
ATOM 675 O O . ILE A 1 84 ? 34.573 -0.117 6.515 1.00 67.19 84 ILE A O 1
ATOM 679 N N . LYS A 1 85 ? 36.247 -0.960 5.265 1.00 62.75 85 LYS A N 1
ATOM 680 C CA . LYS A 1 85 ? 35.934 -2.366 5.567 1.00 62.75 85 LYS A CA 1
ATOM 681 C C . LYS A 1 85 ? 36.970 -3.138 6.376 1.00 62.75 85 LYS A C 1
ATOM 683 O O . LYS A 1 85 ? 36.575 -4.174 6.887 1.00 62.75 85 LYS A O 1
ATOM 688 N N . THR A 1 86 ? 38.243 -2.744 6.513 1.00 55.31 86 THR A N 1
ATOM 689 C CA . THR A 1 86 ? 39.298 -3.735 6.860 1.00 55.31 86 THR A CA 1
ATOM 690 C C . THR A 1 86 ? 39.017 -4.575 8.114 1.00 55.31 86 THR A C 1
ATOM 692 O O . THR A 1 86 ? 39.392 -4.232 9.233 1.00 55.31 86 THR A O 1
ATOM 695 N N . TYR A 1 87 ? 38.461 -5.761 7.870 1.00 49.62 87 TYR A N 1
ATOM 696 C CA . TYR A 1 87 ? 38.736 -7.002 8.560 1.00 49.62 87 TYR A CA 1
ATOM 697 C C . TYR A 1 87 ? 40.075 -7.488 8.005 1.00 49.62 87 TYR A C 1
ATOM 699 O O . TYR A 1 87 ? 40.145 -7.923 6.863 1.00 49.62 87 TYR A O 1
ATOM 707 N N . TYR A 1 88 ? 41.141 -7.347 8.793 1.00 38.50 88 TYR A N 1
ATOM 708 C CA . TYR A 1 88 ? 42.346 -8.180 8.748 1.00 38.50 88 TYR A CA 1
ATOM 709 C C . TYR A 1 88 ? 42.822 -8.664 7.352 1.00 38.50 88 TYR A C 1
ATOM 711 O O . TYR A 1 88 ? 42.381 -9.701 6.860 1.00 38.50 88 TYR A O 1
ATOM 719 N N . SER A 1 89 ? 43.814 -7.991 6.756 1.00 32.94 89 SER A N 1
ATOM 720 C CA . SER A 1 89 ? 44.630 -8.589 5.685 1.00 32.94 89 SER A CA 1
ATOM 721 C C . SER A 1 89 ? 45.884 -9.230 6.296 1.00 32.94 89 SER A C 1
ATOM 723 O O . SER A 1 89 ? 46.688 -8.513 6.898 1.00 32.94 89 SER A O 1
ATOM 725 N N . PRO A 1 90 ? 46.090 -10.558 6.192 1.00 38.78 90 PRO A N 1
ATOM 726 C CA . PRO A 1 90 ? 47.337 -11.179 6.605 1.00 38.78 90 PRO A CA 1
ATOM 727 C C . PRO A 1 90 ? 48.393 -10.979 5.514 1.00 38.78 90 PRO A C 1
ATOM 729 O O . PRO A 1 90 ? 48.529 -11.792 4.601 1.00 38.78 90 PRO A O 1
ATOM 732 N N . THR A 1 91 ? 49.202 -9.932 5.628 1.00 35.59 91 THR A N 1
ATOM 733 C CA . THR A 1 91 ? 50.525 -9.921 4.999 1.00 35.59 91 THR A CA 1
ATOM 734 C C . THR A 1 91 ? 51.491 -10.682 5.900 1.00 35.59 91 THR A C 1
ATOM 736 O O . THR A 1 91 ? 51.706 -10.331 7.060 1.00 35.59 91 THR A O 1
ATOM 739 N N . GLN A 1 92 ? 52.076 -11.767 5.382 1.00 44.16 92 GLN A N 1
ATOM 740 C CA . GLN A 1 92 ? 53.196 -12.420 6.054 1.00 44.16 92 GLN A CA 1
ATOM 741 C C . GLN A 1 92 ? 54.333 -11.406 6.211 1.00 44.16 92 GLN A C 1
ATOM 743 O O . GLN A 1 92 ? 54.951 -11.005 5.229 1.00 44.16 92 GLN A O 1
ATOM 748 N N . SER A 1 93 ? 54.649 -11.041 7.450 1.00 37.53 93 SER A N 1
ATOM 749 C CA . SER A 1 93 ? 55.962 -10.516 7.794 1.00 37.53 93 SER A CA 1
ATOM 750 C C . SER A 1 93 ? 56.410 -11.117 9.115 1.00 37.53 93 SER A C 1
ATOM 752 O O . SER A 1 93 ? 55.739 -11.018 10.144 1.00 37.53 93 SER A O 1
ATOM 754 N N . HIS A 1 94 ? 57.565 -11.774 9.064 1.00 39.09 94 HIS A N 1
ATOM 755 C CA . HIS A 1 94 ? 58.328 -12.151 10.238 1.00 39.09 94 HIS A CA 1
ATOM 756 C C . HIS A 1 94 ? 58.590 -10.908 11.101 1.00 39.09 94 HIS A C 1
ATOM 758 O O . HIS A 1 94 ? 59.056 -9.891 10.597 1.00 39.09 94 HIS A O 1
ATOM 764 N N . ASN A 1 95 ? 58.367 -11.064 12.406 1.00 37.78 95 ASN A N 1
ATOM 765 C CA . ASN A 1 95 ? 58.749 -10.160 13.495 1.00 37.78 95 ASN A CA 1
ATOM 766 C C . ASN A 1 95 ? 57.761 -9.029 13.832 1.00 37.78 95 ASN A C 1
ATOM 768 O O . ASN A 1 95 ? 57.976 -7.876 13.494 1.00 37.78 95 ASN A O 1
ATOM 772 N N . GLY A 1 96 ? 56.757 -9.386 14.641 1.00 46.16 96 GLY A N 1
ATOM 773 C CA . GLY A 1 96 ? 56.578 -8.798 15.976 1.00 46.16 96 GLY A CA 1
ATOM 774 C C . GLY A 1 96 ? 56.104 -7.341 16.083 1.00 46.16 96 GLY A C 1
ATOM 775 O O . GLY A 1 96 ? 56.832 -6.415 15.760 1.00 46.16 96 GLY A O 1
ATOM 776 N N . LEU A 1 97 ? 54.941 -7.188 16.731 1.00 33.78 97 LEU A N 1
ATOM 777 C CA . LEU A 1 97 ? 54.240 -5.956 17.134 1.00 33.78 97 LEU A CA 1
ATOM 778 C C . LEU A 1 97 ? 53.521 -5.187 16.012 1.00 33.78 97 LEU A C 1
ATOM 780 O O . LEU A 1 97 ? 53.957 -4.136 15.557 1.00 33.78 97 LEU A O 1
ATOM 784 N N . HIS A 1 98 ? 52.308 -5.645 15.698 1.00 35.72 98 HIS A N 1
ATOM 785 C CA . HIS A 1 98 ? 51.253 -4.768 15.198 1.00 35.72 98 HIS A CA 1
ATOM 786 C C . HIS A 1 98 ? 50.416 -4.273 16.383 1.00 35.72 98 HIS A C 1
ATOM 788 O O . HIS A 1 98 ? 49.597 -5.014 16.920 1.00 35.72 98 HIS A O 1
ATOM 794 N N . ASN A 1 99 ? 50.616 -3.022 16.793 1.00 38.12 99 ASN A N 1
ATOM 795 C CA . ASN A 1 99 ? 49.573 -2.262 17.477 1.00 38.12 99 ASN A CA 1
ATOM 796 C C . ASN A 1 99 ? 48.849 -1.457 16.388 1.00 38.12 99 ASN A C 1
ATOM 798 O O . ASN A 1 99 ? 49.225 -0.327 16.094 1.00 38.12 99 ASN A O 1
ATOM 802 N N . LEU A 1 100 ? 47.919 -2.109 15.685 1.00 36.34 100 LEU A N 1
ATOM 803 C CA . LEU A 1 100 ? 47.088 -1.492 14.651 1.00 36.34 100 LEU A CA 1
ATOM 804 C C . LEU A 1 100 ? 45.738 -1.152 15.281 1.00 36.34 100 LEU A C 1
ATOM 806 O O . LEU A 1 100 ? 44.963 -2.040 15.627 1.00 36.34 100 LEU A O 1
ATOM 810 N N . THR A 1 101 ? 45.484 0.138 15.461 1.00 36.94 101 THR A N 1
ATOM 811 C CA . THR A 1 101 ? 44.209 0.670 15.942 1.00 36.94 101 THR A CA 1
ATOM 812 C C . THR A 1 101 ? 43.122 0.389 14.902 1.00 36.94 101 THR A C 1
ATOM 814 O O . THR A 1 101 ? 43.206 0.866 13.772 1.00 36.94 101 THR A O 1
ATOM 817 N N . TRP A 1 102 ? 42.107 -0.390 15.275 1.00 41.72 102 TRP A N 1
ATOM 818 C CA . TRP A 1 102 ? 40.943 -0.702 14.446 1.00 41.72 102 TRP A CA 1
ATOM 819 C C . TRP A 1 102 ? 40.130 0.576 14.173 1.00 41.72 102 TRP A C 1
ATOM 821 O O . TRP A 1 102 ? 39.427 1.061 15.053 1.00 41.72 102 TRP A O 1
ATOM 831 N N . ARG A 1 103 ? 40.238 1.157 12.973 1.00 51.53 103 ARG A N 1
ATOM 832 C CA . ARG A 1 103 ? 39.422 2.306 12.527 1.00 51.53 103 ARG A CA 1
ATOM 833 C C . ARG A 1 103 ? 38.662 1.933 11.254 1.00 51.53 103 ARG A C 1
ATOM 835 O O . ARG A 1 103 ? 38.942 2.469 10.191 1.00 51.53 103 ARG A O 1
ATOM 842 N N . SER A 1 104 ? 37.740 0.976 11.367 1.00 65.56 104 SER A N 1
ATOM 843 C CA . SER A 1 104 ? 36.757 0.686 10.313 1.00 65.56 104 SER A CA 1
ATOM 844 C C . SER A 1 104 ? 35.473 1.450 10.616 1.00 65.56 104 SER A C 1
ATOM 846 O O . SER A 1 104 ? 34.974 1.366 11.740 1.00 65.56 104 SER A O 1
ATOM 848 N N . PHE A 1 105 ? 34.935 2.174 9.632 1.00 69.19 105 PHE A N 1
ATOM 849 C CA . PHE A 1 105 ? 33.659 2.878 9.792 1.00 69.19 105 PHE A CA 1
ATOM 850 C C . PHE A 1 105 ? 32.516 1.902 10.113 1.00 69.19 105 PHE A C 1
ATOM 852 O O . PHE A 1 105 ? 31.745 2.148 11.034 1.00 69.19 105 PHE A O 1
ATOM 859 N N . VAL A 1 106 ? 32.465 0.759 9.419 1.00 70.69 106 VAL A N 1
ATOM 860 C CA . VAL A 1 106 ? 31.406 -0.256 9.578 1.00 70.69 106 VAL A CA 1
ATOM 861 C C . VAL A 1 106 ? 31.465 -0.955 10.947 1.00 70.69 106 VAL A C 1
ATOM 863 O O . VAL A 1 106 ? 30.439 -1.369 11.472 1.00 70.69 106 VAL A O 1
ATOM 866 N N . HIS A 1 107 ? 32.641 -1.022 11.584 1.00 72.25 107 HIS A N 1
ATOM 867 C CA . HIS A 1 107 ? 32.831 -1.712 12.875 1.00 72.25 107 HIS A CA 1
ATOM 868 C C . HIS A 1 107 ? 32.997 -0.763 14.069 1.00 72.25 107 HIS A C 1
ATOM 870 O O . HIS A 1 107 ? 33.397 -1.188 15.154 1.00 72.25 107 HIS A O 1
ATOM 876 N N . GLN A 1 108 ? 32.674 0.524 13.909 1.00 75.75 108 GLN A N 1
ATOM 877 C CA . GLN A 1 108 ? 32.816 1.527 14.974 1.00 75.75 108 GLN A CA 1
ATOM 878 C C . GLN A 1 108 ? 31.980 1.207 16.230 1.00 75.75 108 GLN A C 1
ATOM 880 O O . GLN A 1 108 ? 32.330 1.620 17.336 1.00 75.75 108 GLN A O 1
ATOM 885 N N . TYR A 1 109 ? 30.891 0.451 16.068 1.00 80.31 109 TYR A N 1
ATOM 886 C CA . TYR A 1 109 ? 29.956 0.096 17.137 1.00 80.31 109 TYR A CA 1
ATOM 887 C C . TYR A 1 109 ? 30.205 -1.293 17.747 1.00 80.31 109 TYR A C 1
ATOM 889 O O . TYR A 1 109 ? 29.655 -1.600 18.809 1.00 80.31 109 TYR A O 1
ATOM 897 N N . ASP A 1 110 ? 31.069 -2.116 17.145 1.00 78.12 110 ASP A N 1
ATOM 898 C CA . ASP A 1 110 ? 31.272 -3.515 17.545 1.00 78.12 110 ASP A CA 1
ATOM 899 C C . ASP A 1 110 ? 31.879 -3.643 18.943 1.00 78.12 110 ASP A C 1
ATOM 901 O O . ASP A 1 110 ? 31.507 -4.528 19.717 1.00 78.12 110 ASP A O 1
ATOM 905 N N . GLU A 1 111 ? 32.806 -2.756 19.312 1.00 81.06 111 GLU A N 1
ATOM 906 C CA . GLU A 1 111 ? 33.401 -2.774 20.650 1.00 81.06 111 GLU A CA 1
ATOM 907 C C . GLU A 1 111 ? 32.375 -2.461 21.741 1.00 81.06 111 GLU A C 1
ATOM 909 O O . GLU A 1 111 ? 32.378 -3.090 22.802 1.00 81.06 111 GLU A O 1
ATOM 914 N N . GLU A 1 112 ? 31.509 -1.476 21.498 1.00 83.81 112 GLU A N 1
ATOM 915 C CA . GLU A 1 112 ? 30.460 -1.078 22.435 1.00 83.81 112 GLU A CA 1
ATOM 916 C C . GLU A 1 112 ? 29.396 -2.174 22.550 1.00 83.81 112 GLU A C 1
ATOM 918 O O . GLU A 1 112 ? 29.036 -2.579 23.659 1.00 83.81 112 GLU A O 1
ATOM 923 N N . PHE A 1 113 ? 28.974 -2.730 21.413 1.00 84.62 113 PHE A N 1
ATOM 924 C CA . PHE A 1 113 ? 28.029 -3.838 21.352 1.00 84.62 113 PHE A CA 1
ATOM 925 C C . PHE A 1 113 ? 28.547 -5.074 22.102 1.00 84.62 113 PHE A C 1
ATOM 927 O O . PHE A 1 113 ? 27.839 -5.660 22.926 1.00 84.62 113 PHE A O 1
ATOM 934 N N . ASN A 1 114 ? 29.816 -5.444 21.898 1.00 83.56 114 ASN A N 1
ATOM 935 C CA . ASN A 1 114 ? 30.425 -6.588 22.575 1.00 83.56 114 ASN A CA 1
ATOM 936 C C . ASN A 1 114 ? 30.584 -6.375 24.089 1.00 83.56 114 ASN A C 1
ATOM 938 O O . ASN A 1 114 ? 30.442 -7.335 24.854 1.00 83.56 114 ASN A O 1
ATOM 942 N N . LYS A 1 115 ? 30.841 -5.140 24.545 1.00 87.75 115 LYS A N 1
ATOM 943 C CA . LYS A 1 115 ? 30.874 -4.801 25.979 1.00 87.75 115 LYS A CA 1
ATOM 944 C C . LYS A 1 115 ? 29.501 -5.005 26.620 1.00 87.75 115 LYS A C 1
ATOM 946 O O . LYS A 1 115 ? 29.406 -5.753 27.592 1.00 87.75 115 LYS A O 1
ATOM 951 N N . LEU A 1 116 ? 28.441 -4.454 26.024 1.00 86.00 116 LEU A N 1
ATOM 952 C CA . LEU A 1 116 ? 27.069 -4.609 26.527 1.00 86.00 116 LEU A CA 1
ATOM 953 C C . LEU A 1 116 ? 26.622 -6.076 26.538 1.00 86.00 116 LEU A C 1
ATOM 955 O O . LEU A 1 116 ? 26.080 -6.563 27.531 1.00 86.00 116 LEU A O 1
ATOM 959 N N . LYS A 1 117 ? 26.940 -6.822 25.476 1.00 86.00 117 LYS A N 1
ATOM 960 C CA . LYS A 1 117 ? 26.648 -8.257 25.388 1.00 86.00 117 LYS A CA 1
ATOM 961 C C . LYS A 1 117 ? 27.368 -9.073 26.466 1.00 86.00 117 LYS A C 1
ATOM 963 O O . LYS A 1 117 ? 26.812 -10.054 26.953 1.00 86.00 117 LYS A O 1
ATOM 968 N N . LYS A 1 118 ? 28.593 -8.687 26.840 1.00 86.94 118 LYS A N 1
ATOM 969 C CA . LYS A 1 118 ? 29.388 -9.350 27.888 1.00 86.94 118 LYS A CA 1
ATOM 970 C C . LYS A 1 118 ? 28.908 -9.005 29.299 1.00 86.94 118 LYS A C 1
ATOM 972 O O . LYS A 1 118 ? 28.972 -9.852 30.186 1.00 86.94 118 LYS A O 1
ATOM 977 N N . GLU A 1 119 ? 28.442 -7.780 29.512 1.00 87.12 119 GLU A N 1
ATOM 978 C CA . GLU A 1 119 ? 27.842 -7.341 30.778 1.00 87.12 119 GLU A CA 1
ATOM 979 C C . GLU A 1 119 ? 26.465 -7.982 31.018 1.00 87.12 119 GLU A C 1
ATOM 981 O O . GLU A 1 119 ? 26.033 -8.152 32.164 1.00 87.12 119 GLU A O 1
ATOM 986 N N . ARG A 1 120 ? 25.789 -8.406 29.943 1.00 85.31 120 ARG A N 1
ATOM 987 C CA . ARG A 1 120 ? 24.512 -9.114 30.011 1.00 85.31 120 ARG A CA 1
ATOM 988 C C . ARG A 1 120 ? 24.675 -10.516 30.610 1.00 85.31 120 ARG A C 1
ATOM 990 O O . ARG A 1 120 ? 25.429 -11.358 30.128 1.00 85.31 120 ARG A O 1
ATOM 997 N N . ARG A 1 121 ? 23.885 -10.805 31.649 1.00 83.31 121 ARG A N 1
ATOM 998 C CA . ARG A 1 121 ? 23.748 -12.160 32.210 1.00 83.31 121 ARG A CA 1
ATOM 999 C C . ARG A 1 121 ? 22.964 -13.049 31.240 1.00 83.31 121 ARG A C 1
ATOM 1001 O O . ARG A 1 121 ? 21.980 -12.602 30.649 1.00 83.31 121 ARG A O 1
ATOM 1008 N N . ALA A 1 122 ? 23.372 -14.311 31.110 1.00 80.44 122 ALA A N 1
ATOM 1009 C CA . ALA A 1 122 ? 22.701 -15.275 30.242 1.00 80.44 122 ALA A CA 1
ATOM 1010 C C . ALA A 1 122 ? 21.198 -15.379 30.580 1.00 80.44 122 ALA A C 1
ATOM 1012 O O . ALA A 1 122 ? 20.836 -15.534 31.744 1.00 80.44 122 ALA A O 1
ATOM 1013 N N . GLY A 1 123 ? 20.337 -15.265 29.563 1.00 78.88 123 GLY A N 1
ATOM 1014 C CA . GLY A 1 123 ? 18.875 -15.375 29.688 1.00 78.88 123 GLY A CA 1
ATOM 1015 C C . GLY A 1 123 ? 18.096 -14.060 29.854 1.00 78.88 123 GLY A C 1
ATOM 1016 O O . GLY A 1 123 ? 16.875 -14.089 29.765 1.00 78.88 123 GLY A O 1
ATOM 1017 N N . ARG A 1 124 ? 18.751 -12.904 30.048 1.00 84.56 124 ARG A N 1
ATOM 1018 C CA . ARG A 1 124 ? 18.067 -11.590 30.054 1.00 84.56 124 ARG A CA 1
ATOM 1019 C C . ARG A 1 124 ? 17.828 -11.093 28.615 1.00 84.56 124 ARG A C 1
ATOM 1021 O O . ARG A 1 124 ? 18.751 -11.256 27.813 1.00 84.56 124 ARG A O 1
ATOM 1028 N N . PRO A 1 125 ? 16.680 -10.474 28.275 1.00 85.50 125 PRO A N 1
ATOM 1029 C CA . PRO A 1 125 ? 16.504 -9.807 26.981 1.00 85.50 125 PRO A CA 1
ATOM 1030 C C . PRO A 1 125 ? 17.565 -8.719 26.746 1.00 85.50 125 PRO A C 1
ATOM 1032 O O . PRO A 1 125 ? 18.204 -8.245 27.692 1.00 85.50 125 PRO A O 1
ATOM 1035 N N . ALA A 1 126 ? 17.788 -8.374 25.478 1.00 84.94 126 ALA A N 1
ATOM 1036 C CA . ALA A 1 126 ? 18.701 -7.303 25.094 1.00 84.94 126 ALA A CA 1
ATOM 1037 C C . ALA A 1 126 ? 18.197 -5.946 25.618 1.00 84.94 126 ALA A C 1
ATOM 1039 O O . ALA A 1 126 ? 17.006 -5.747 25.848 1.00 84.94 126 ALA A O 1
ATOM 1040 N N . SER A 1 127 ? 19.126 -5.031 25.887 1.00 87.00 127 SER A N 1
ATOM 1041 C CA . SER A 1 127 ? 18.794 -3.646 26.241 1.00 87.00 127 SER A CA 1
ATOM 1042 C C . SER A 1 127 ? 18.391 -2.865 24.991 1.00 87.00 127 SER A C 1
ATOM 1044 O O . SER A 1 127 ? 18.967 -3.095 23.933 1.00 87.00 127 SER A O 1
ATOM 1046 N N . THR A 1 128 ? 17.546 -1.838 25.131 1.00 86.69 128 THR A N 1
ATOM 1047 C CA . THR A 1 128 ? 17.261 -0.860 24.064 1.00 86.69 128 THR A CA 1
ATOM 1048 C C . THR A 1 128 ? 18.541 -0.327 23.413 1.00 86.69 128 THR A C 1
ATOM 1050 O O . THR A 1 128 ? 18.621 -0.213 22.196 1.00 86.69 128 THR A O 1
ATOM 1053 N N . ARG A 1 129 ? 19.601 -0.072 24.198 1.00 83.50 129 ARG A N 1
ATOM 1054 C CA . ARG A 1 129 ? 20.900 0.372 23.664 1.00 83.50 129 ARG A CA 1
ATOM 1055 C C . ARG A 1 129 ? 21.611 -0.723 22.864 1.00 83.50 129 ARG A C 1
ATOM 1057 O O . ARG A 1 129 ? 22.251 -0.419 21.864 1.00 83.50 129 ARG A O 1
ATOM 1064 N N . GLU A 1 130 ? 21.506 -1.979 23.293 1.00 86.31 130 GLU A N 1
ATOM 1065 C CA . GLU A 1 130 ? 22.066 -3.135 22.578 1.00 86.31 130 GLU A CA 1
ATOM 1066 C C . GLU A 1 130 ? 21.340 -3.359 21.246 1.00 86.31 130 GLU A C 1
ATOM 1068 O O . GLU A 1 130 ? 21.996 -3.567 20.227 1.00 86.31 130 GLU A O 1
ATOM 1073 N N . ASP A 1 131 ? 20.010 -3.258 21.235 1.00 87.00 131 ASP A N 1
ATOM 1074 C CA . ASP A 1 131 ? 19.213 -3.407 20.017 1.00 87.00 131 ASP A CA 1
ATOM 1075 C C . ASP A 1 131 ? 19.434 -2.239 19.046 1.00 87.00 131 ASP A C 1
ATOM 1077 O O . ASP A 1 131 ? 19.632 -2.470 17.856 1.00 87.00 131 ASP A O 1
ATOM 1081 N N . LEU A 1 132 ? 19.548 -0.998 19.538 1.00 84.19 132 LEU A N 1
ATOM 1082 C CA . LEU A 1 132 ? 19.905 0.156 18.704 1.00 84.19 132 LEU A CA 1
ATOM 1083 C C . LEU A 1 132 ? 21.289 0.012 18.054 1.00 84.19 132 LEU A C 1
ATOM 1085 O O . LEU A 1 132 ? 21.459 0.369 16.889 1.00 84.19 132 LEU A O 1
ATOM 1089 N N . LEU A 1 133 ? 22.285 -0.497 18.787 1.00 84.94 133 LEU A N 1
ATOM 1090 C CA . LEU A 1 133 ? 23.614 -0.756 18.224 1.00 84.94 133 LEU A CA 1
ATOM 1091 C C . LEU A 1 133 ? 23.569 -1.888 17.195 1.00 84.94 133 LEU A C 1
ATOM 1093 O O . LEU A 1 133 ? 24.190 -1.762 16.145 1.00 84.94 133 LEU A O 1
ATOM 1097 N N . ARG A 1 134 ? 22.791 -2.949 17.449 1.00 86.06 134 ARG A N 1
ATOM 1098 C CA . ARG A 1 134 ? 22.587 -4.039 16.486 1.00 86.06 134 ARG A CA 1
ATOM 1099 C C . ARG A 1 134 ? 21.991 -3.524 15.176 1.00 86.06 134 ARG A C 1
ATOM 1101 O O . ARG A 1 134 ? 22.500 -3.863 14.114 1.00 86.06 134 ARG A O 1
ATOM 1108 N N . THR A 1 135 ? 20.953 -2.693 15.250 1.00 86.62 135 THR A N 1
ATOM 1109 C CA . THR A 1 135 ? 20.311 -2.107 14.064 1.00 86.62 135 THR A CA 1
ATOM 1110 C C . THR A 1 135 ? 21.271 -1.205 13.290 1.00 86.62 135 THR A C 1
ATOM 1112 O O . THR A 1 135 ? 21.299 -1.266 12.066 1.00 86.62 135 THR A O 1
ATOM 1115 N N . LYS A 1 136 ? 22.102 -0.410 13.981 1.00 84.00 136 LYS A N 1
ATOM 1116 C CA . LYS A 1 136 ? 23.117 0.436 13.330 1.00 84.00 136 LYS A CA 1
ATOM 1117 C C . LYS A 1 136 ? 24.190 -0.375 12.610 1.00 84.00 136 LYS A C 1
ATOM 1119 O O . LYS A 1 136 ? 24.487 -0.066 11.466 1.00 84.00 136 LYS A O 1
ATOM 1124 N N . ILE A 1 137 ? 24.717 -1.421 13.250 1.00 84.06 137 ILE A N 1
ATOM 1125 C CA . ILE A 1 137 ? 25.715 -2.309 12.635 1.00 84.06 137 ILE A CA 1
ATOM 1126 C C . ILE A 1 137 ? 25.132 -2.955 11.372 1.00 84.06 137 ILE A C 1
ATOM 1128 O O . ILE A 1 137 ? 25.737 -2.879 10.310 1.00 84.06 137 ILE A O 1
ATOM 1132 N N . ALA A 1 138 ? 23.917 -3.505 11.458 1.00 85.00 138 ALA A N 1
ATOM 1133 C CA . ALA A 1 138 ? 23.255 -4.123 10.309 1.00 85.00 138 ALA A CA 1
ATOM 1134 C C . ALA A 1 138 ? 22.976 -3.124 9.167 1.00 85.00 138 ALA A C 1
ATOM 1136 O O . ALA A 1 138 ? 23.063 -3.486 7.995 1.00 85.00 138 ALA A O 1
ATOM 1137 N N . ALA A 1 139 ? 22.645 -1.869 9.492 1.00 83.69 139 ALA A N 1
ATOM 1138 C CA . ALA A 1 139 ? 22.444 -0.816 8.500 1.00 83.69 139 ALA A CA 1
ATOM 1139 C C . ALA A 1 139 ? 23.757 -0.423 7.801 1.00 83.69 139 ALA A C 1
ATOM 1141 O O . ALA A 1 139 ? 23.779 -0.343 6.573 1.00 83.69 139 ALA A O 1
ATOM 1142 N N . ASP A 1 140 ? 24.844 -0.244 8.559 1.00 80.88 140 ASP A N 1
ATOM 1143 C CA . ASP A 1 140 ? 26.170 0.091 8.022 1.00 80.88 140 ASP A CA 1
ATOM 1144 C C . ASP A 1 140 ? 26.721 -1.050 7.136 1.00 80.88 140 ASP A C 1
ATOM 1146 O O . ASP A 1 140 ? 27.283 -0.795 6.067 1.00 80.88 140 ASP A O 1
ATOM 1150 N N . GLU A 1 141 ? 26.516 -2.314 7.533 1.00 80.00 141 GLU A N 1
ATOM 1151 C CA . GLU A 1 141 ? 26.880 -3.497 6.737 1.00 80.00 141 GLU A CA 1
ATOM 1152 C C . GLU A 1 141 ? 26.082 -3.574 5.428 1.00 80.00 141 GLU A C 1
ATOM 1154 O O . GLU A 1 141 ? 26.662 -3.761 4.356 1.00 80.00 141 GLU A O 1
ATOM 1159 N N . LYS A 1 142 ? 24.761 -3.369 5.493 1.00 82.12 142 LYS A N 1
ATOM 1160 C CA . LYS A 1 142 ? 23.890 -3.385 4.312 1.00 82.12 142 LYS A CA 1
ATOM 1161 C C . LYS A 1 142 ? 24.238 -2.260 3.339 1.00 82.12 142 LYS A C 1
ATOM 1163 O O . LYS A 1 142 ? 24.323 -2.512 2.140 1.00 82.12 142 LYS A O 1
ATOM 1168 N N . GLU A 1 143 ? 24.470 -1.041 3.832 1.00 80.94 143 GLU A N 1
ATOM 1169 C CA . GLU A 1 143 ? 24.862 0.092 2.984 1.00 80.94 143 GLU A CA 1
ATOM 1170 C C . GLU A 1 143 ? 26.190 -0.192 2.273 1.00 80.94 143 GLU A C 1
ATOM 1172 O O . GLU A 1 143 ? 26.322 0.077 1.079 1.00 80.94 143 GLU A O 1
ATOM 1177 N N . TYR A 1 144 ? 27.153 -0.805 2.968 1.00 76.88 144 TYR A N 1
ATOM 1178 C CA . TYR A 1 144 ? 28.403 -1.224 2.345 1.00 76.88 144 TYR A CA 1
ATOM 1179 C C . TYR A 1 144 ? 28.187 -2.218 1.193 1.00 76.88 144 TYR A C 1
ATOM 1181 O O . TYR A 1 144 ? 28.810 -2.079 0.140 1.00 76.88 144 TYR A O 1
ATOM 1189 N N . GLU A 1 145 ? 27.318 -3.215 1.378 1.00 75.12 145 GLU A N 1
ATOM 1190 C CA . GLU A 1 145 ? 27.016 -4.219 0.350 1.00 75.12 145 GLU A CA 1
ATOM 1191 C C . GLU A 1 145 ? 26.294 -3.624 -0.865 1.00 75.12 145 GLU A C 1
ATOM 1193 O O . GLU A 1 145 ? 26.592 -3.997 -2.000 1.00 75.12 145 GLU A O 1
ATOM 1198 N N . THR A 1 146 ? 25.362 -2.695 -0.642 1.00 76.88 146 THR A N 1
ATOM 1199 C CA . THR A 1 146 ? 24.544 -2.102 -1.712 1.00 76.88 146 THR A CA 1
ATOM 1200 C C . THR A 1 146 ? 25.213 -0.928 -2.425 1.00 76.88 146 THR A C 1
ATOM 1202 O O . THR A 1 146 ? 24.874 -0.637 -3.571 1.00 76.88 146 THR A O 1
ATOM 1205 N N . GLY A 1 147 ? 26.156 -0.251 -1.768 1.00 71.12 147 GLY A N 1
ATOM 1206 C CA . GLY A 1 147 ? 26.850 0.920 -2.293 1.00 71.12 147 GLY A CA 1
ATOM 1207 C C . GLY A 1 147 ? 27.007 2.009 -1.235 1.00 71.12 147 GLY A C 1
ATOM 1208 O O . GLY A 1 147 ? 26.027 2.542 -0.720 1.00 71.12 147 GLY A O 1
ATOM 1209 N N . PHE A 1 148 ? 28.256 2.373 -0.945 1.00 71.50 148 PHE A N 1
ATOM 1210 C CA . PHE A 1 148 ? 28.605 3.297 0.131 1.00 71.50 148 PHE A CA 1
ATOM 1211 C C . PHE A 1 148 ? 28.890 4.705 -0.412 1.00 71.50 148 PHE A C 1
ATOM 1213 O O . PHE A 1 148 ? 29.867 4.916 -1.132 1.00 71.50 148 PHE A O 1
ATOM 1220 N N . TYR A 1 149 ? 28.045 5.686 -0.080 1.00 78.56 149 TYR A N 1
ATOM 1221 C CA . TYR A 1 149 ? 28.178 7.049 -0.612 1.00 78.56 149 TYR A CA 1
ATOM 1222 C C . TYR A 1 149 ? 29.259 7.851 0.132 1.00 78.56 149 TYR A C 1
ATOM 1224 O O . TYR A 1 149 ? 29.147 8.083 1.335 1.00 78.56 149 TYR A O 1
ATOM 1232 N N . LEU A 1 150 ? 30.298 8.318 -0.560 1.00 78.62 150 LEU A N 1
ATOM 1233 C CA . LEU A 1 150 ? 31.430 9.021 0.053 1.00 78.62 150 LEU A CA 1
ATOM 1234 C C . LEU A 1 150 ? 31.841 10.242 -0.788 1.00 78.62 150 LEU A C 1
ATOM 1236 O O . LEU A 1 150 ? 31.782 10.158 -2.015 1.00 78.62 150 LEU A O 1
ATOM 1240 N N . PRO A 1 151 ? 32.280 11.362 -0.172 1.00 77.56 151 PRO A N 1
ATOM 1241 C CA . PRO A 1 151 ? 32.991 12.406 -0.905 1.00 77.56 151 PRO A CA 1
ATOM 1242 C C . PRO A 1 151 ? 34.194 11.814 -1.642 1.00 77.56 151 PRO A C 1
ATOM 1244 O O . PRO A 1 151 ? 34.893 10.966 -1.095 1.00 77.56 151 PRO A O 1
ATOM 1247 N N . ASP A 1 152 ? 34.455 12.252 -2.867 1.00 81.75 152 ASP A N 1
ATOM 1248 C CA . ASP A 1 152 ? 35.586 11.732 -3.630 1.00 81.75 152 ASP A CA 1
ATOM 1249 C C . ASP A 1 152 ? 36.912 12.213 -3.020 1.00 81.75 152 ASP A C 1
ATOM 1251 O O . ASP A 1 152 ? 37.318 13.357 -3.214 1.00 81.75 152 ASP A O 1
ATOM 1255 N N . LEU A 1 153 ? 37.568 11.334 -2.256 1.00 81.06 153 LEU A N 1
ATOM 1256 C CA . LEU A 1 153 ? 38.843 11.602 -1.581 1.00 81.06 153 LEU A CA 1
ATOM 1257 C C . LEU A 1 153 ? 40.062 11.357 -2.484 1.00 81.06 153 LEU A C 1
ATOM 1259 O O . LEU A 1 153 ? 41.195 11.501 -2.020 1.00 81.06 153 LEU A O 1
ATOM 1263 N N . THR A 1 154 ? 39.847 10.966 -3.744 1.00 83.19 154 THR A N 1
ATOM 1264 C CA . THR A 1 154 ? 40.924 10.797 -4.732 1.00 83.19 154 THR A CA 1
ATOM 1265 C C . THR A 1 154 ? 41.324 12.124 -5.380 1.00 83.19 154 THR A C 1
ATOM 1267 O O . THR A 1 154 ? 42.418 12.239 -5.934 1.00 83.19 154 THR A O 1
ATOM 1270 N N . ASP A 1 155 ? 40.472 13.146 -5.258 1.00 86.94 155 ASP A N 1
ATOM 1271 C CA . ASP A 1 155 ? 40.719 14.498 -5.745 1.00 86.94 155 ASP A CA 1
ATOM 1272 C C . ASP A 1 155 ? 41.306 15.399 -4.644 1.00 86.94 155 ASP A C 1
ATOM 1274 O O . ASP A 1 155 ? 40.809 15.461 -3.516 1.00 86.94 155 ASP A O 1
ATOM 1278 N N . ALA A 1 156 ? 42.362 16.134 -4.989 1.00 83.19 156 ALA A N 1
ATOM 1279 C CA . ALA A 1 156 ? 43.064 17.039 -4.083 1.00 83.19 156 ALA A CA 1
ATOM 1280 C C . ALA A 1 156 ? 42.223 18.255 -3.686 1.00 83.19 156 ALA A C 1
ATOM 1282 O O . ALA A 1 156 ? 42.365 18.769 -2.576 1.00 83.19 156 ALA A O 1
ATOM 1283 N N . ASP A 1 157 ? 41.330 18.713 -4.562 1.00 84.12 157 ASP A N 1
ATOM 1284 C CA . ASP A 1 157 ? 40.458 19.837 -4.228 1.00 84.12 157 ASP A CA 1
ATOM 1285 C C . ASP A 1 157 ? 39.452 19.423 -3.141 1.00 84.12 157 ASP A C 1
ATOM 1287 O O . ASP A 1 157 ? 39.237 20.148 -2.163 1.00 84.12 157 ASP A O 1
ATOM 1291 N N . ASN A 1 158 ? 38.907 18.208 -3.241 1.00 84.06 158 ASN A N 1
ATOM 1292 C CA . ASN A 1 158 ? 37.949 17.659 -2.283 1.00 84.06 158 ASN A CA 1
ATOM 1293 C C . ASN A 1 158 ? 38.557 17.391 -0.903 1.00 84.06 158 ASN A C 1
ATOM 1295 O O . ASN A 1 158 ? 37.885 17.638 0.102 1.00 84.06 158 ASN A O 1
ATOM 1299 N N . THR A 1 159 ? 39.818 16.953 -0.812 1.00 82.69 159 THR A N 1
ATOM 1300 C CA . THR A 1 159 ? 40.489 16.784 0.490 1.00 82.69 159 THR A CA 1
ATOM 1301 C C . THR A 1 159 ? 40.694 18.121 1.198 1.00 82.69 159 THR A C 1
ATOM 1303 O O . THR A 1 159 ? 40.438 18.229 2.398 1.00 82.69 159 THR A O 1
ATOM 1306 N N . VAL A 1 160 ? 41.050 19.175 0.456 1.00 83.62 160 VAL A N 1
ATOM 1307 C CA . VAL A 1 160 ? 41.167 20.541 0.989 1.00 83.62 160 VAL A CA 1
ATOM 1308 C C . VAL A 1 160 ? 39.801 21.095 1.406 1.00 83.62 160 VAL A C 1
ATOM 1310 O O . VAL A 1 160 ? 39.692 21.767 2.439 1.00 83.62 160 VAL A O 1
ATOM 1313 N N . PHE A 1 161 ? 38.739 20.818 0.640 1.00 84.25 161 PHE A N 1
ATOM 1314 C CA . PHE A 1 161 ? 37.376 21.187 1.029 1.00 84.25 161 PHE A CA 1
ATOM 1315 C C . PHE A 1 161 ? 36.934 20.465 2.303 1.00 84.25 161 PHE A C 1
ATOM 1317 O O . PHE A 1 161 ? 36.373 21.113 3.187 1.00 84.25 161 PHE A O 1
ATOM 1324 N N . LEU A 1 162 ? 37.224 19.170 2.432 1.00 83.06 162 LEU A N 1
ATOM 1325 C CA . LEU A 1 162 ? 36.878 18.369 3.605 1.00 83.06 162 LEU A CA 1
ATOM 1326 C C . LEU A 1 162 ? 37.660 18.794 4.858 1.00 83.06 162 LEU A C 1
ATOM 1328 O O . LEU A 1 162 ? 37.099 18.845 5.951 1.00 83.06 162 LEU A O 1
ATOM 1332 N N . GLU A 1 163 ? 38.932 19.172 4.715 1.00 81.12 163 GLU A N 1
ATOM 1333 C CA . GLU A 1 163 ? 39.740 19.696 5.820 1.00 81.12 163 GLU A CA 1
ATOM 1334 C C . GLU A 1 163 ? 39.154 21.007 6.372 1.00 81.12 163 GLU A C 1
ATOM 1336 O O . GLU A 1 163 ? 38.990 21.179 7.588 1.00 81.12 163 GLU A O 1
ATOM 1341 N N . ARG A 1 164 ? 38.794 21.922 5.463 1.00 82.44 164 ARG A N 1
ATOM 1342 C CA . ARG A 1 164 ? 38.190 23.223 5.790 1.00 82.44 164 ARG A CA 1
ATOM 1343 C C . ARG A 1 164 ? 36.739 23.103 6.245 1.00 82.44 164 ARG A C 1
ATOM 1345 O O . ARG A 1 164 ? 36.236 24.018 6.897 1.00 82.44 164 ARG A O 1
ATOM 1352 N N . TRP A 1 165 ? 36.065 22.011 5.895 1.00 83.00 165 TRP A N 1
ATOM 1353 C CA . TRP A 1 165 ? 34.693 21.749 6.295 1.00 83.00 165 TRP A CA 1
ATOM 1354 C C . TRP A 1 165 ? 34.627 21.511 7.801 1.00 83.00 165 TRP A C 1
ATOM 1356 O O . TRP A 1 165 ? 35.210 20.568 8.332 1.00 83.00 165 TRP A O 1
ATOM 1366 N N . ASP A 1 166 ? 33.935 22.393 8.515 1.00 70.94 166 ASP A N 1
ATOM 1367 C CA . ASP A 1 166 ? 33.812 22.307 9.962 1.00 70.94 166 ASP A CA 1
ATOM 1368 C C . ASP A 1 166 ? 32.482 21.661 10.371 1.00 70.94 166 ASP A C 1
ATOM 1370 O O . ASP A 1 166 ? 31.410 22.256 10.246 1.00 70.94 166 ASP A O 1
ATOM 1374 N N . ALA A 1 167 ? 32.563 20.444 10.909 1.00 59.62 167 ALA A N 1
ATOM 1375 C CA . ALA A 1 167 ? 31.435 19.744 11.518 1.00 59.62 167 ALA A CA 1
ATOM 1376 C C . ALA A 1 167 ? 31.019 20.341 12.884 1.00 59.62 167 ALA A C 1
ATOM 1378 O O . ALA A 1 167 ? 29.984 19.959 13.440 1.00 59.62 167 ALA A O 1
ATOM 1379 N N . SER A 1 168 ? 31.794 21.282 13.450 1.00 52.75 168 SER A N 1
ATOM 1380 C CA . SER A 1 168 ? 31.594 21.823 14.806 1.00 52.75 168 SER A CA 1
ATOM 1381 C C . SER A 1 168 ? 30.295 22.613 15.008 1.00 52.75 168 SER A C 1
ATOM 1383 O O . SER A 1 168 ? 29.937 22.924 16.144 1.00 52.75 168 SER A O 1
ATOM 1385 N N . ALA A 1 169 ? 29.519 22.859 13.950 1.00 51.00 169 ALA A N 1
ATOM 1386 C CA . ALA A 1 169 ? 28.167 23.395 14.074 1.00 51.00 169 ALA A CA 1
ATOM 1387 C C . ALA A 1 169 ? 27.149 22.395 14.673 1.00 51.00 169 ALA A C 1
ATOM 1389 O O . ALA A 1 169 ? 26.013 22.796 14.929 1.00 51.00 169 ALA A O 1
ATOM 1390 N N . ILE A 1 170 ? 27.507 21.114 14.873 1.00 53.53 170 ILE A N 1
ATOM 1391 C CA . ILE A 1 170 ? 26.556 20.077 15.331 1.00 53.53 170 ILE A CA 1
ATOM 1392 C C . ILE A 1 170 ? 27.105 19.171 16.459 1.00 53.53 170 ILE A C 1
ATOM 1394 O O . ILE A 1 170 ? 26.316 18.504 17.122 1.00 53.53 170 ILE A O 1
ATOM 1398 N N . SER A 1 171 ? 28.407 19.171 16.778 1.00 44.31 171 SER A N 1
ATOM 1399 C CA . SER A 1 171 ? 28.922 18.356 17.896 1.00 44.31 171 SER A CA 1
ATOM 1400 C C . SER A 1 171 ? 30.175 18.936 18.558 1.00 44.31 171 SER A C 1
ATOM 1402 O O . SER A 1 171 ? 31.280 18.837 18.030 1.00 44.31 171 SER A O 1
ATOM 1404 N N . ARG A 1 172 ? 30.012 19.501 19.760 1.00 34.34 172 ARG A N 1
ATOM 1405 C CA . ARG A 1 172 ? 31.052 19.524 20.801 1.00 34.34 172 ARG A CA 1
ATOM 1406 C C . ARG A 1 172 ? 30.398 19.385 22.179 1.00 34.34 172 ARG A C 1
ATOM 1408 O O . ARG A 1 172 ? 29.724 20.323 22.602 1.00 34.34 172 ARG A O 1
ATOM 1415 N N . PRO A 1 173 ? 30.649 18.311 22.944 1.00 36.47 173 PRO A N 1
ATOM 1416 C CA . PRO A 1 173 ? 30.697 18.434 24.392 1.00 36.47 173 PRO A CA 1
ATOM 1417 C C . PRO A 1 173 ? 31.985 19.190 24.767 1.00 36.47 173 PRO A C 1
ATOM 1419 O O . PRO A 1 173 ? 33.060 18.937 24.223 1.00 36.47 173 PRO A O 1
ATOM 1422 N N . ALA A 1 174 ? 31.879 20.169 25.666 1.00 35.12 174 ALA A N 1
ATOM 1423 C CA . ALA A 1 174 ? 33.030 20.924 26.160 1.00 35.12 174 ALA A CA 1
ATOM 1424 C C . ALA A 1 174 ? 34.039 20.004 26.884 1.00 35.12 174 ALA A C 1
ATOM 1426 O O . ALA A 1 174 ? 33.616 19.079 27.585 1.00 35.12 174 ALA A O 1
ATOM 1427 N N . PRO A 1 175 ? 35.360 20.260 26.806 1.00 34.72 175 PRO A N 1
ATOM 1428 C CA . PRO A 1 175 ? 36.328 19.495 27.577 1.00 34.72 175 PRO A CA 1
ATOM 1429 C C . PRO A 1 175 ? 36.229 19.904 29.052 1.00 34.72 175 PRO A C 1
ATOM 1431 O O . PRO A 1 175 ? 36.543 21.035 29.425 1.00 34.72 175 PRO A O 1
ATOM 1434 N N . ARG A 1 176 ? 35.794 18.981 29.916 1.00 36.31 176 ARG A N 1
ATOM 1435 C CA . ARG A 1 176 ? 35.957 19.129 31.365 1.00 36.31 176 ARG A CA 1
ATOM 1436 C C . ARG A 1 176 ? 37.372 18.705 31.731 1.00 36.31 176 ARG A C 1
ATOM 1438 O O . ARG A 1 176 ? 37.727 17.536 31.634 1.00 36.31 176 ARG A O 1
ATOM 1445 N N . VAL A 1 177 ? 38.173 19.674 32.156 1.00 33.47 177 VAL A N 1
ATOM 1446 C CA . VAL A 1 177 ? 39.482 19.438 32.764 1.00 33.47 177 VAL A CA 1
ATOM 1447 C C . VAL A 1 177 ? 39.252 18.742 34.107 1.00 33.47 177 VAL A C 1
ATOM 1449 O O . VAL A 1 177 ? 38.651 19.310 35.016 1.00 33.47 177 VAL A O 1
ATOM 1452 N N . SER A 1 178 ? 39.694 17.492 34.221 1.00 38.06 178 SER A N 1
ATOM 1453 C CA . SER A 1 178 ? 39.662 16.719 35.458 1.00 38.06 178 SER A CA 1
ATOM 1454 C C . SER A 1 178 ? 40.833 17.116 36.357 1.00 38.06 178 SER A C 1
ATOM 1456 O O . SER A 1 178 ? 41.981 16.770 36.077 1.00 38.06 178 SER A O 1
ATOM 1458 N N . LEU A 1 179 ? 40.538 17.804 37.459 1.00 36.81 179 LEU A N 1
ATOM 1459 C CA . LEU A 1 179 ? 41.410 17.854 38.629 1.00 36.81 179 LEU A CA 1
ATOM 1460 C C . LEU A 1 179 ? 40.796 16.961 39.719 1.00 36.81 179 LEU A C 1
ATOM 1462 O O . LEU A 1 179 ? 39.610 17.052 40.022 1.00 36.81 179 LEU A O 1
ATOM 1466 N N . LEU A 1 180 ? 41.641 16.063 40.224 1.00 36.56 180 LEU A N 1
ATOM 1467 C CA . LEU A 1 180 ? 41.521 15.134 41.360 1.00 36.56 180 LEU A CA 1
ATOM 1468 C C . LEU A 1 180 ? 40.691 15.722 42.537 1.00 36.56 180 LEU A C 1
ATOM 1470 O O . LEU A 1 180 ? 40.686 16.930 42.726 1.00 36.56 180 LEU A O 1
ATOM 1474 N N . GLN A 1 181 ? 39.999 14.980 43.411 1.00 39.56 181 GLN A N 1
ATOM 1475 C CA . GLN A 1 181 ? 40.359 13.745 44.116 1.00 39.56 181 GLN A CA 1
ATOM 1476 C C . GLN A 1 181 ? 39.114 12.946 44.552 1.00 39.56 181 GLN A C 1
ATOM 1478 O O . GLN A 1 181 ? 38.072 13.508 44.888 1.00 39.56 181 GLN A O 1
ATOM 1483 N N . ALA A 1 182 ? 39.287 11.627 44.656 1.00 42.12 182 ALA A N 1
ATOM 1484 C CA . ALA A 1 182 ? 38.409 10.732 45.396 1.00 42.12 182 ALA A CA 1
ATOM 1485 C C . ALA A 1 182 ? 38.598 10.913 46.913 1.00 42.12 182 ALA A C 1
ATOM 1487 O O . ALA A 1 182 ? 39.722 10.866 47.411 1.00 42.12 182 ALA A O 1
ATOM 1488 N N . ALA A 1 183 ? 37.492 11.035 47.644 1.00 40.50 183 ALA A N 1
ATOM 1489 C CA . ALA A 1 183 ? 37.450 10.851 49.088 1.00 40.50 183 ALA A CA 1
ATOM 1490 C C . ALA A 1 183 ? 36.362 9.823 49.409 1.00 40.50 183 ALA A C 1
ATOM 1492 O O . ALA A 1 183 ? 35.173 10.051 49.186 1.00 40.50 183 ALA A O 1
ATOM 1493 N N . TRP A 1 184 ? 36.800 8.661 49.886 1.00 41.78 184 TRP A N 1
ATOM 1494 C CA . TRP A 1 184 ? 35.951 7.579 50.362 1.00 41.78 184 TRP A CA 1
ATOM 1495 C C . TRP A 1 184 ? 35.035 8.052 51.496 1.00 41.78 184 TRP A C 1
ATOM 1497 O O . TRP A 1 184 ? 35.479 8.747 52.411 1.00 41.78 184 TRP A O 1
ATOM 1507 N N . LYS A 1 185 ? 33.777 7.602 51.485 1.00 41.34 185 LYS A N 1
ATOM 1508 C CA . LYS A 1 185 ? 32.929 7.553 52.682 1.00 41.34 185 LYS A CA 1
ATOM 1509 C C . LYS A 1 185 ? 32.287 6.163 52.795 1.00 41.34 185 LYS A C 1
ATOM 1511 O O . LYS A 1 185 ? 31.842 5.637 51.777 1.00 41.34 185 LYS A O 1
ATOM 1516 N N . PRO A 1 186 ? 32.272 5.554 53.993 1.00 49.06 186 PRO A N 1
ATOM 1517 C CA . PRO A 1 186 ? 31.760 4.205 54.201 1.00 49.06 186 PRO A CA 1
ATOM 1518 C C . PRO A 1 186 ? 30.226 4.165 54.238 1.00 49.06 186 PRO A C 1
ATOM 1520 O O . PRO A 1 186 ? 29.574 5.108 54.688 1.00 49.06 186 PRO A O 1
ATOM 1523 N N . ALA A 1 187 ? 29.670 3.039 53.791 1.00 50.56 187 ALA A N 1
ATOM 1524 C CA . ALA A 1 187 ? 28.253 2.705 53.893 1.00 50.56 187 ALA A CA 1
ATOM 1525 C C . ALA A 1 187 ? 27.865 2.347 55.342 1.00 50.56 187 ALA A C 1
ATOM 1527 O O . ALA A 1 187 ? 28.614 1.616 55.998 1.00 50.56 187 ALA A O 1
ATOM 1528 N N . PRO A 1 188 ? 26.697 2.782 55.849 1.00 46.12 188 PRO A N 1
ATOM 1529 C CA . PRO A 1 188 ? 26.129 2.207 57.053 1.00 46.12 188 PRO A CA 1
ATOM 1530 C C . PRO A 1 188 ? 25.362 0.918 56.729 1.00 46.12 188 PRO A C 1
ATOM 1532 O O . PRO A 1 188 ? 24.587 0.829 55.780 1.00 46.12 188 PRO A O 1
ATOM 1535 N N . ILE A 1 189 ? 25.605 -0.077 57.574 1.00 48.38 189 ILE A N 1
ATOM 1536 C CA . ILE A 1 189 ? 24.918 -1.364 57.652 1.00 48.38 189 ILE A CA 1
ATOM 1537 C C . ILE A 1 189 ? 23.451 -1.108 58.016 1.00 48.38 189 ILE A C 1
ATOM 1539 O O . ILE A 1 189 ? 23.180 -0.453 59.023 1.00 48.38 189 ILE A O 1
ATOM 1543 N N . GLN A 1 190 ? 22.513 -1.644 57.233 1.00 48.38 190 GLN A N 1
ATOM 1544 C CA . GLN A 1 190 ? 21.111 -1.737 57.637 1.00 48.38 190 GLN A CA 1
ATOM 1545 C C . GLN A 1 190 ? 20.764 -3.167 58.052 1.00 48.38 190 GLN A C 1
ATOM 1547 O O . GLN A 1 190 ? 21.129 -4.151 57.413 1.00 48.38 190 GLN A O 1
ATOM 1552 N N . SER A 1 191 ? 20.101 -3.219 59.198 1.00 50.19 191 SER A N 1
ATOM 1553 C CA . SER A 1 191 ? 19.708 -4.367 59.997 1.00 50.19 191 SER A CA 1
ATOM 1554 C C . SER A 1 191 ? 18.670 -5.249 59.301 1.00 50.19 191 SER A C 1
ATOM 1556 O O . SER A 1 191 ? 17.793 -4.760 58.594 1.00 50.19 191 SER A O 1
ATOM 1558 N N . PHE A 1 192 ? 18.720 -6.549 59.586 1.00 48.72 192 PHE A N 1
ATOM 1559 C CA . PHE A 1 192 ? 17.690 -7.514 59.210 1.00 48.72 192 PHE A CA 1
ATOM 1560 C C . PHE A 1 192 ? 16.339 -7.156 59.852 1.00 48.72 192 PHE A C 1
ATOM 1562 O O . PHE A 1 192 ? 16.247 -7.046 61.075 1.00 48.72 192 PHE A O 1
ATOM 1569 N N . ALA A 1 193 ? 15.291 -7.020 59.036 1.00 52.53 193 ALA A N 1
ATOM 1570 C CA . ALA A 1 193 ? 13.906 -7.003 59.498 1.00 52.53 193 ALA A CA 1
ATOM 1571 C C . ALA A 1 193 ? 13.316 -8.420 59.421 1.00 52.53 193 ALA A C 1
ATOM 1573 O O . ALA A 1 193 ? 13.537 -9.156 58.460 1.00 52.53 193 ALA A O 1
ATOM 1574 N N . ALA A 1 194 ? 12.611 -8.796 60.485 1.00 46.66 194 ALA A N 1
ATOM 1575 C CA . ALA A 1 194 ? 12.059 -10.118 60.725 1.00 46.66 194 ALA A CA 1
ATOM 1576 C C . ALA A 1 194 ? 10.899 -10.476 59.781 1.00 46.66 194 ALA A C 1
ATOM 1578 O O . ALA A 1 194 ? 10.124 -9.624 59.349 1.00 46.66 194 ALA A O 1
ATOM 1579 N N . PHE A 1 195 ? 10.776 -11.775 59.517 1.00 54.19 195 PHE A N 1
ATOM 1580 C CA . PHE A 1 195 ? 9.709 -12.408 58.752 1.00 54.19 195 PHE A CA 1
ATOM 1581 C C . PHE A 1 195 ? 8.330 -12.105 59.356 1.00 54.19 195 PHE A C 1
ATOM 1583 O O . PHE A 1 195 ? 8.081 -12.420 60.519 1.00 54.19 195 PHE A O 1
ATOM 1590 N N . THR A 1 196 ? 7.422 -11.555 58.545 1.00 50.88 196 THR A N 1
ATOM 1591 C CA . THR A 1 196 ? 5.982 -11.572 58.820 1.00 50.88 196 THR A CA 1
ATOM 1592 C C . THR A 1 196 ? 5.318 -12.504 57.811 1.00 50.88 196 THR A C 1
ATOM 1594 O O . THR A 1 196 ? 5.490 -12.358 56.602 1.00 50.88 196 THR A O 1
ATOM 1597 N N . SER A 1 197 ? 4.617 -13.519 58.304 1.00 51.88 197 SER A N 1
ATOM 1598 C CA . SER A 1 197 ? 3.847 -14.461 57.495 1.00 51.88 197 SER A CA 1
ATOM 1599 C C . SER A 1 197 ? 2.417 -13.941 57.354 1.00 51.88 197 SER A C 1
ATOM 1601 O O . SER A 1 197 ? 1.541 -14.291 58.147 1.00 51.88 197 SER A O 1
ATOM 1603 N N . SER A 1 198 ? 2.169 -13.085 56.367 1.00 46.41 198 SER A N 1
ATOM 1604 C CA . SER A 1 198 ? 0.813 -12.797 55.899 1.00 46.41 198 SER A CA 1
ATOM 1605 C C . SER A 1 198 ? 0.381 -13.890 54.922 1.00 46.41 198 SER A C 1
ATOM 1607 O O . SER A 1 198 ? 1.107 -14.266 54.005 1.00 46.41 198 SER A O 1
ATOM 1609 N N . ALA A 1 199 ? -0.803 -14.441 55.179 1.00 47.69 199 ALA A N 1
ATOM 1610 C CA . ALA A 1 199 ? -1.406 -15.517 54.412 1.00 47.69 199 ALA A CA 1
ATOM 1611 C C . ALA A 1 199 ? -1.468 -15.182 52.915 1.00 47.69 199 ALA A C 1
ATOM 1613 O O . ALA A 1 199 ? -1.914 -14.099 52.535 1.00 47.69 199 ALA A O 1
ATOM 1614 N N . LEU A 1 200 ? -1.074 -16.153 52.086 1.00 45.66 200 LEU A N 1
ATOM 1615 C CA . LEU A 1 200 ? -1.346 -16.194 50.654 1.00 45.66 200 LEU A CA 1
ATOM 1616 C C . LEU A 1 200 ? -2.856 -16.041 50.434 1.00 45.66 200 LEU A C 1
ATOM 1618 O O . LEU A 1 200 ? -3.607 -17.017 50.445 1.00 45.66 200 LEU A O 1
ATOM 1622 N N . ARG A 1 201 ? -3.312 -14.809 50.206 1.00 50.59 201 ARG A N 1
ATOM 1623 C CA . ARG A 1 201 ? -4.465 -14.615 49.340 1.00 50.59 201 ARG A CA 1
ATOM 1624 C C . ARG A 1 201 ? -3.962 -15.006 47.964 1.00 50.59 201 ARG A C 1
ATOM 1626 O O . ARG A 1 201 ? -3.109 -14.329 47.404 1.00 50.59 201 ARG A O 1
ATOM 1633 N N . ARG A 1 202 ? -4.439 -16.148 47.473 1.00 50.12 202 ARG A N 1
ATOM 1634 C CA . ARG A 1 202 ? -4.464 -16.448 46.045 1.00 50.12 202 ARG A CA 1
ATOM 1635 C C . ARG A 1 202 ? -4.974 -15.172 45.378 1.00 50.12 202 ARG A C 1
ATOM 1637 O O . ARG A 1 202 ? -6.112 -14.788 45.654 1.00 50.12 202 ARG A O 1
ATOM 1644 N N . SER A 1 203 ? -4.113 -14.460 44.650 1.00 47.19 203 SER A N 1
ATOM 1645 C CA . SER A 1 203 ? -4.576 -13.328 43.863 1.00 47.19 203 SER A CA 1
ATOM 1646 C C . SER A 1 203 ? -5.706 -13.870 42.995 1.00 47.19 203 SER A C 1
ATOM 1648 O O . SER A 1 203 ? -5.610 -14.963 42.425 1.00 47.19 203 SER A O 1
ATOM 1650 N N . LYS A 1 204 ? -6.820 -13.146 42.981 1.00 55.09 204 LYS A N 1
ATOM 1651 C CA . LYS A 1 204 ? -7.809 -13.277 41.914 1.00 55.09 204 LYS A CA 1
ATOM 1652 C C . LYS A 1 204 ? -7.066 -13.037 40.575 1.00 55.09 204 LYS A C 1
ATOM 1654 O O . LYS A 1 204 ? -5.917 -12.588 40.616 1.00 55.09 204 LYS A O 1
ATOM 1659 N N . GLY A 1 205 ? -7.657 -13.403 39.437 1.00 58.44 205 GLY A N 1
ATOM 1660 C CA . GLY A 1 205 ? -7.095 -13.114 38.101 1.00 58.44 205 GLY A CA 1
ATOM 1661 C C . GLY A 1 205 ? -6.549 -11.685 37.999 1.00 58.44 205 GLY A C 1
ATOM 1662 O O . GLY A 1 205 ? -6.920 -10.844 38.821 1.00 58.44 205 GLY A O 1
ATOM 1663 N N . GLY A 1 206 ? -5.577 -11.472 37.111 1.00 63.62 206 GLY A N 1
ATOM 1664 C CA . GLY A 1 206 ? -4.705 -10.301 37.144 1.00 63.62 206 GLY A CA 1
ATOM 1665 C C . GLY A 1 206 ? -5.507 -9.011 37.276 1.00 63.62 206 GLY A C 1
ATOM 1666 O O . GLY A 1 206 ? -6.471 -8.809 36.558 1.00 63.62 206 GLY A O 1
ATOM 1667 N N . GLU A 1 207 ? -5.114 -8.129 38.196 1.00 64.81 207 GLU A N 1
ATOM 1668 C CA . GLU A 1 207 ? -5.745 -6.806 38.361 1.00 64.81 207 GLU A CA 1
ATOM 1669 C C . GLU A 1 207 ? -5.753 -6.013 37.038 1.00 64.81 207 GLU A C 1
ATOM 1671 O O . GLU A 1 207 ? -6.667 -5.239 36.787 1.00 64.81 207 GLU A O 1
ATOM 1676 N N . GLY A 1 208 ? -4.793 -6.296 36.148 1.00 78.88 208 GLY A N 1
ATOM 1677 C CA . GLY A 1 208 ? -4.737 -5.732 34.800 1.00 78.88 208 GLY A CA 1
ATOM 1678 C C . GLY A 1 208 ? -5.747 -6.306 33.798 1.00 78.88 208 GLY A C 1
ATOM 1679 O O . GLY A 1 208 ? -5.988 -5.653 32.789 1.00 78.88 208 GLY A O 1
ATOM 1680 N N . ASP A 1 209 ? -6.346 -7.474 34.048 1.00 87.50 209 ASP A N 1
ATOM 1681 C CA . ASP A 1 209 ? -7.345 -8.066 33.145 1.00 87.50 209 ASP A CA 1
ATOM 1682 C C . ASP A 1 209 ? -8.647 -7.246 33.218 1.00 87.50 209 ASP A C 1
ATOM 1684 O O . ASP A 1 209 ? -9.175 -6.824 32.192 1.00 87.50 209 ASP A O 1
ATOM 1688 N N . ASP A 1 210 ? -9.098 -6.913 34.435 1.00 85.94 210 ASP A N 1
ATOM 1689 C CA . ASP A 1 210 ? -10.279 -6.068 34.677 1.00 85.94 210 ASP A CA 1
ATOM 1690 C C . ASP A 1 210 ? -10.074 -4.633 34.133 1.00 85.94 210 ASP A C 1
ATOM 1692 O O . ASP A 1 210 ? -10.989 -4.041 33.556 1.00 85.94 210 ASP A O 1
ATOM 1696 N N . GLU A 1 211 ? -8.867 -4.070 34.285 1.00 88.81 211 GLU A N 1
ATOM 1697 C CA . GLU A 1 211 ? -8.514 -2.753 33.729 1.00 88.81 211 GLU A CA 1
ATOM 1698 C C . GLU A 1 211 ? -8.504 -2.756 32.194 1.00 88.81 211 GLU A C 1
ATOM 1700 O O . GLU A 1 211 ? -8.993 -1.811 31.568 1.00 88.81 211 GLU A O 1
ATOM 1705 N N . LEU A 1 212 ? -7.968 -3.817 31.581 1.00 88.38 212 LEU A N 1
ATOM 1706 C CA . LEU A 1 212 ? -7.915 -3.966 30.130 1.00 88.38 212 LEU A CA 1
ATOM 1707 C C . LEU A 1 212 ? -9.315 -4.143 29.536 1.00 88.38 212 LEU A C 1
ATOM 1709 O O . LEU A 1 212 ? -9.627 -3.496 28.539 1.00 88.38 212 LEU A O 1
ATOM 1713 N N . VAL A 1 213 ? -10.175 -4.950 30.159 1.00 91.56 213 VAL A N 1
ATOM 1714 C CA . VAL A 1 213 ? -11.573 -5.122 29.731 1.00 91.56 213 VAL A CA 1
ATOM 1715 C C . VAL A 1 213 ? -12.327 -3.795 29.786 1.00 91.56 213 VAL A C 1
ATOM 1717 O O . VAL A 1 213 ? -12.946 -3.413 28.797 1.00 91.56 213 VAL A O 1
ATOM 1720 N N . ALA A 1 214 ? -12.204 -3.040 30.884 1.00 89.94 214 ALA A N 1
ATOM 1721 C CA . ALA A 1 214 ? -12.850 -1.733 31.012 1.00 89.94 214 ALA A CA 1
ATOM 1722 C C . ALA A 1 214 ? -12.373 -0.732 29.946 1.00 89.94 214 ALA A C 1
ATOM 1724 O O . ALA A 1 214 ? -13.153 0.095 29.471 1.00 89.94 214 ALA A O 1
ATOM 1725 N N . LYS A 1 215 ? -11.094 -0.803 29.556 1.00 92.31 215 LYS A N 1
ATOM 1726 C CA . LYS A 1 215 ? -10.558 0.003 28.456 1.00 92.31 215 LYS A CA 1
ATOM 1727 C C . LYS A 1 215 ? -11.111 -0.431 27.104 1.00 92.31 215 LYS A C 1
ATOM 1729 O O . LYS A 1 215 ? -11.567 0.428 26.364 1.00 92.31 215 LYS A O 1
ATOM 1734 N N . LEU A 1 216 ? -11.117 -1.727 26.804 1.00 91.00 216 LEU A N 1
ATOM 1735 C CA . LEU A 1 216 ? -11.661 -2.253 25.548 1.00 91.00 216 LEU A CA 1
ATOM 1736 C C . LEU A 1 216 ? -13.154 -1.937 25.391 1.00 91.00 216 LEU A C 1
ATOM 1738 O O . LEU A 1 216 ? -13.591 -1.618 24.290 1.00 91.00 216 LEU A O 1
ATOM 1742 N N . ASP A 1 217 ? -13.917 -1.970 26.485 1.00 90.88 217 ASP A N 1
ATOM 1743 C CA . ASP A 1 217 ? -15.318 -1.546 26.501 1.00 90.88 217 ASP A CA 1
ATOM 1744 C C . ASP A 1 217 ? -15.485 -0.060 26.193 1.00 90.88 217 ASP A C 1
ATOM 1746 O O . ASP A 1 217 ? -16.303 0.298 25.349 1.00 90.88 217 ASP A O 1
ATOM 1750 N N . ALA A 1 218 ? -14.678 0.800 26.820 1.00 89.62 218 ALA A N 1
ATOM 1751 C CA . ALA A 1 218 ? -14.712 2.230 26.539 1.00 89.62 218 ALA A CA 1
ATOM 1752 C C . ALA A 1 218 ? -14.361 2.537 25.072 1.00 89.62 218 ALA A C 1
ATOM 1754 O O . ALA A 1 218 ? -15.036 3.352 24.449 1.00 89.62 218 ALA A O 1
ATOM 1755 N N . GLU A 1 219 ? -13.349 1.872 24.502 1.00 90.25 219 GLU A N 1
ATOM 1756 C CA . GLU A 1 219 ? -13.000 2.027 23.080 1.00 90.25 219 GLU A CA 1
ATOM 1757 C C . GLU A 1 219 ? -14.147 1.558 22.167 1.00 90.25 219 GLU A C 1
ATOM 1759 O O . GLU A 1 219 ? -14.538 2.272 21.249 1.00 90.25 219 GLU A O 1
ATOM 1764 N N . LEU A 1 220 ? -14.761 0.400 22.444 1.00 88.75 220 LEU A N 1
ATOM 1765 C CA . LEU A 1 220 ? -15.915 -0.090 21.677 1.00 88.75 220 LEU A CA 1
ATOM 1766 C C . LEU A 1 220 ? -17.108 0.873 21.725 1.00 88.75 220 LEU A C 1
ATOM 1768 O O . LEU A 1 220 ? -17.791 1.043 20.715 1.00 88.75 220 LEU A O 1
ATOM 1772 N N . GLU A 1 221 ? -17.395 1.469 22.881 1.00 88.62 221 GLU A N 1
ATOM 1773 C CA . GLU A 1 221 ? -18.466 2.459 23.025 1.00 88.62 221 GLU A CA 1
ATOM 1774 C C . GLU A 1 221 ? -18.167 3.713 22.197 1.00 88.62 221 GLU A C 1
ATOM 1776 O O . GLU A 1 221 ? -18.991 4.095 21.363 1.00 88.62 221 GLU A O 1
ATOM 1781 N N . MET A 1 222 ? -16.968 4.289 22.348 1.00 84.62 222 MET A N 1
ATOM 1782 C CA . MET A 1 222 ? -16.549 5.482 21.602 1.00 84.62 222 MET A CA 1
ATOM 1783 C C . MET A 1 222 ? -16.611 5.261 20.084 1.00 84.62 222 MET A C 1
ATOM 1785 O O . MET A 1 222 ? -17.196 6.067 19.360 1.00 84.62 222 MET A O 1
ATOM 1789 N N . GLU A 1 223 ? -16.080 4.142 19.592 1.00 85.00 223 GLU A N 1
ATOM 1790 C CA . GLU A 1 223 ? -16.050 3.836 18.157 1.00 85.00 223 GLU A CA 1
ATOM 1791 C C . GLU A 1 223 ? -17.451 3.575 17.573 1.00 85.00 223 GLU A C 1
ATOM 1793 O O . GLU A 1 223 ? -17.742 3.943 16.429 1.00 85.00 223 GLU A O 1
ATOM 1798 N N . ASN A 1 224 ? -18.363 2.969 18.344 1.00 82.69 224 ASN A N 1
ATOM 1799 C CA . ASN A 1 224 ? -19.752 2.794 17.910 1.00 82.69 224 ASN A CA 1
ATOM 1800 C C . ASN A 1 224 ? -20.516 4.126 17.879 1.00 82.69 224 ASN A C 1
ATOM 1802 O O . ASN A 1 224 ? -21.274 4.362 16.936 1.00 82.69 224 ASN A O 1
ATOM 1806 N N . GLU A 1 225 ? -20.294 5.011 18.855 1.00 78.94 225 GLU A N 1
ATOM 1807 C CA . GLU A 1 225 ? -20.884 6.355 18.859 1.00 78.94 225 GLU A CA 1
ATOM 1808 C C . GLU A 1 225 ? -20.402 7.197 17.669 1.00 78.94 225 GLU A C 1
ATOM 1810 O O . GLU A 1 225 ? -21.202 7.901 17.047 1.00 78.94 225 GLU A O 1
ATOM 1815 N N . MET A 1 226 ? -19.118 7.096 17.309 1.00 74.56 226 MET A N 1
ATOM 1816 C CA . MET A 1 226 ? -18.553 7.771 16.136 1.00 74.56 226 MET A CA 1
ATOM 1817 C C . MET A 1 226 ? -19.125 7.220 14.825 1.00 74.56 226 MET A C 1
ATOM 1819 O O . MET A 1 226 ? -19.539 7.988 13.955 1.00 74.56 226 MET A O 1
ATOM 1823 N N . LYS A 1 227 ? -19.242 5.894 14.699 1.00 69.94 227 LYS A N 1
ATOM 1824 C CA . LYS A 1 227 ? -19.833 5.231 13.525 1.00 69.94 227 LYS A CA 1
ATOM 1825 C C . LYS A 1 227 ? -21.286 5.636 13.265 1.00 69.94 227 LYS A C 1
ATOM 1827 O O . LYS A 1 227 ? -21.701 5.730 12.111 1.00 69.94 227 LYS A O 1
ATOM 1832 N N . ASP A 1 228 ? -22.073 5.864 14.312 1.00 61.25 228 ASP A N 1
ATOM 1833 C CA . ASP A 1 228 ? -23.463 6.307 14.164 1.00 61.25 228 ASP A CA 1
ATOM 1834 C C . ASP A 1 228 ? -23.566 7.765 13.671 1.00 61.25 228 ASP A C 1
ATOM 1836 O O . ASP A 1 228 ? -24.584 8.156 13.089 1.00 61.25 228 ASP A O 1
ATOM 1840 N N . GLN A 1 229 ? -22.506 8.562 13.850 1.00 60.31 229 GLN A N 1
ATOM 1841 C CA . GLN A 1 229 ? -22.397 9.926 13.325 1.00 60.31 229 GLN A CA 1
ATOM 1842 C C . GLN A 1 229 ? -21.842 9.955 11.891 1.00 60.31 229 GLN A C 1
ATOM 1844 O O . GLN A 1 229 ? -22.341 10.711 11.051 1.00 60.31 229 GLN A O 1
ATOM 1849 N N . GLU A 1 230 ? -20.859 9.107 11.585 1.00 61.22 230 GLU A N 1
ATOM 1850 C CA . GLU A 1 230 ? -20.239 8.972 10.264 1.00 61.22 230 GLU A CA 1
ATOM 1851 C C . GLU A 1 230 ? -20.941 7.882 9.441 1.00 61.22 230 GLU A C 1
ATOM 1853 O O . GLU A 1 230 ? -20.545 6.719 9.379 1.00 61.22 230 GLU A O 1
ATOM 1858 N N . GLY A 1 231 ? -22.045 8.246 8.785 1.00 63.25 231 GLY A N 1
ATOM 1859 C CA . GLY A 1 231 ? -22.710 7.341 7.847 1.00 63.25 231 GLY A CA 1
ATOM 1860 C C . GLY A 1 231 ? -21.774 6.872 6.718 1.00 63.25 231 GLY A C 1
ATOM 1861 O O . GLY A 1 231 ? -20.834 7.566 6.354 1.00 63.25 231 GLY A O 1
ATOM 1862 N N . LEU A 1 232 ? -22.086 5.714 6.114 1.00 67.81 232 LEU A N 1
ATOM 1863 C CA . LEU A 1 232 ? -21.340 5.133 4.979 1.00 67.81 232 LEU A CA 1
ATOM 1864 C C . LEU A 1 232 ? -20.908 6.207 3.953 1.00 67.81 232 LEU A C 1
ATOM 1866 O O . LEU A 1 232 ? -21.785 6.981 3.527 1.00 67.81 232 LEU A O 1
ATOM 1870 N N . PRO A 1 233 ? -19.633 6.203 3.507 1.00 75.12 233 PRO A N 1
ATOM 1871 C CA . PRO A 1 233 ? -19.135 7.142 2.510 1.00 75.12 233 PRO A CA 1
ATOM 1872 C C . PRO A 1 233 ? -20.036 7.187 1.274 1.00 75.12 233 PRO A C 1
ATOM 1874 O O . PRO A 1 233 ? -20.528 6.159 0.795 1.00 75.12 233 PRO A O 1
ATOM 1877 N N . THR A 1 234 ? -20.281 8.395 0.764 1.00 77.31 234 THR A N 1
ATOM 1878 C CA . THR A 1 234 ? -21.194 8.609 -0.375 1.00 77.31 234 THR A CA 1
ATOM 1879 C C . THR A 1 234 ? -20.694 7.878 -1.625 1.00 77.31 234 THR A C 1
ATOM 1881 O O . THR A 1 234 ? -21.471 7.211 -2.297 1.00 77.31 234 THR A O 1
ATOM 1884 N N . SER A 1 235 ? -19.383 7.907 -1.862 1.00 75.12 235 SER A N 1
ATOM 1885 C CA . SER A 1 235 ? -18.679 7.170 -2.918 1.00 75.12 235 SER A CA 1
ATOM 1886 C C . SER A 1 235 ? -18.947 5.665 -2.883 1.00 75.12 235 SER A C 1
ATOM 1888 O O . SER A 1 235 ? -19.253 5.066 -3.912 1.00 75.12 235 SER A O 1
ATOM 1890 N N . VAL A 1 236 ? -18.886 5.054 -1.698 1.00 80.62 236 VAL A N 1
ATOM 1891 C CA . VAL A 1 236 ? -19.138 3.622 -1.505 1.00 80.62 236 VAL A CA 1
ATOM 1892 C C . VAL A 1 236 ? -20.594 3.290 -1.812 1.00 80.62 236 VAL A C 1
ATOM 1894 O O . VAL A 1 236 ? -20.849 2.311 -2.507 1.00 80.62 236 VAL A O 1
ATOM 1897 N N . LYS A 1 237 ? -21.557 4.105 -1.364 1.00 83.25 237 LYS A N 1
ATOM 1898 C CA . LYS A 1 237 ? -22.980 3.904 -1.698 1.00 83.25 237 LYS A CA 1
ATOM 1899 C C . LYS A 1 237 ? -23.230 4.013 -3.199 1.00 83.25 237 LYS A C 1
ATOM 1901 O O . LYS A 1 237 ? -23.793 3.095 -3.789 1.00 83.25 237 LYS A O 1
ATOM 1906 N N . ASP A 1 238 ? -22.767 5.101 -3.806 1.00 83.25 238 ASP A N 1
ATOM 1907 C CA . ASP A 1 238 ? -22.967 5.386 -5.226 1.00 83.25 238 ASP A CA 1
ATOM 1908 C C . ASP A 1 238 ? -22.330 4.302 -6.102 1.00 83.25 238 ASP A C 1
ATOM 1910 O O . ASP A 1 238 ? -22.907 3.886 -7.113 1.00 83.25 238 ASP A O 1
ATOM 1914 N N . TYR A 1 239 ? -21.152 3.812 -5.699 1.00 85.19 239 TYR A N 1
ATOM 1915 C CA . TYR A 1 239 ? -20.504 2.697 -6.368 1.00 85.19 239 TYR A CA 1
ATOM 1916 C C . TYR A 1 239 ? -21.301 1.414 -6.164 1.00 85.19 239 TYR A C 1
ATOM 1918 O O . TYR A 1 239 ? -21.652 0.797 -7.155 1.00 85.19 239 TYR A O 1
ATOM 1926 N N . LEU A 1 240 ? -21.669 1.029 -4.937 1.00 84.06 240 LEU A N 1
ATOM 1927 C CA . LEU A 1 240 ? -22.445 -0.192 -4.667 1.00 84.06 240 LEU A CA 1
ATOM 1928 C C . LEU A 1 240 ? -23.772 -0.256 -5.440 1.00 84.06 240 LEU A C 1
ATOM 1930 O O . LEU A 1 240 ? -24.166 -1.334 -5.879 1.00 84.06 240 LEU A O 1
ATOM 1934 N N . GLU A 1 241 ? -24.443 0.879 -5.639 1.00 84.25 241 GLU A N 1
ATOM 1935 C CA . GLU A 1 241 ? -25.697 0.950 -6.399 1.00 84.25 241 GLU A CA 1
ATOM 1936 C C . GLU A 1 241 ? -25.503 0.747 -7.911 1.00 84.25 241 GLU A C 1
ATOM 1938 O O . GLU A 1 241 ? -26.383 0.205 -8.582 1.00 84.25 241 GLU A O 1
ATOM 1943 N N . ASN A 1 242 ? -24.353 1.160 -8.452 1.00 83.88 242 ASN A N 1
ATOM 1944 C CA . ASN A 1 242 ? -24.061 1.142 -9.890 1.00 83.88 242 ASN A CA 1
AT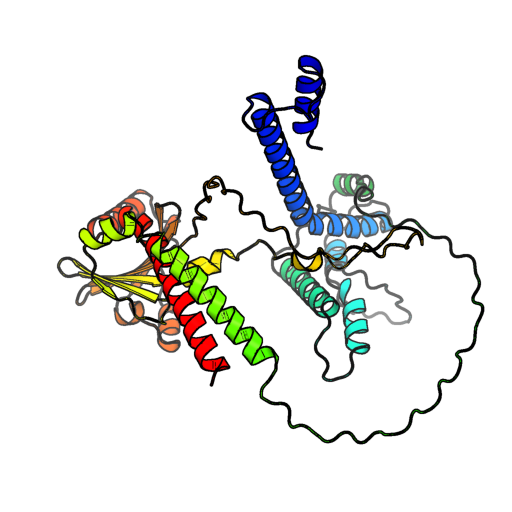OM 1945 C C . ASN A 1 242 ? -22.958 0.139 -10.280 1.00 83.88 242 ASN A C 1
ATOM 1947 O O . ASN A 1 242 ? -22.582 0.043 -11.454 1.00 83.88 242 ASN A O 1
ATOM 1951 N N . CYS A 1 243 ? -22.423 -0.597 -9.307 1.00 82.88 243 CYS A N 1
ATOM 1952 C CA . CYS A 1 243 ? -21.260 -1.454 -9.465 1.00 82.88 243 CYS A CA 1
ATOM 1953 C C . CYS A 1 243 ? -21.616 -2.665 -10.329 1.00 82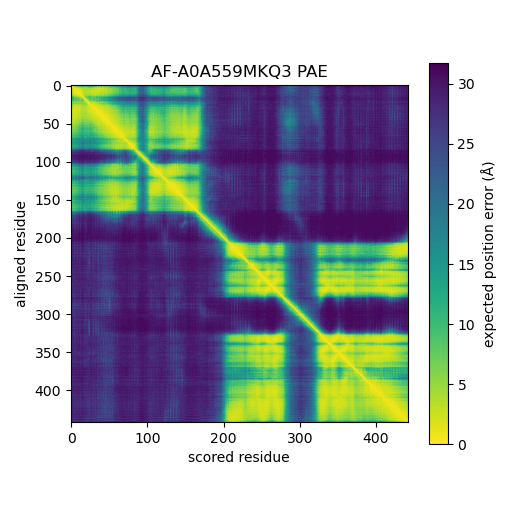.88 243 CYS A C 1
ATOM 1955 O O . CYS A 1 243 ? -22.607 -3.353 -10.076 1.00 82.88 243 CYS A O 1
ATOM 1957 N N . PRO A 1 244 ? -20.791 -2.991 -11.335 1.00 85.94 244 PRO A N 1
ATOM 1958 C CA . PRO A 1 244 ? -21.011 -4.175 -12.146 1.00 85.94 244 PRO A CA 1
ATOM 1959 C C . PRO A 1 244 ? -20.389 -5.454 -11.549 1.00 85.94 244 PRO A C 1
ATOM 1961 O O . PRO A 1 244 ? -20.459 -6.507 -12.188 1.00 85.94 244 PRO A O 1
ATOM 1964 N N . PHE A 1 245 ? -19.741 -5.363 -10.384 1.00 92.06 245 PHE A N 1
ATOM 1965 C CA . PHE A 1 245 ? -19.083 -6.465 -9.682 1.00 92.06 245 PHE A CA 1
ATOM 1966 C C . PHE A 1 245 ? -19.900 -6.927 -8.472 1.00 92.06 245 PHE A C 1
ATOM 1968 O O . PHE A 1 245 ? -20.478 -6.129 -7.740 1.00 92.06 245 PHE A O 1
ATOM 1975 N N . GLU A 1 246 ? -19.893 -8.234 -8.238 1.00 93.06 246 GLU A N 1
ATOM 1976 C CA . GLU A 1 246 ? -20.343 -8.846 -6.993 1.00 93.06 246 GLU A CA 1
ATOM 1977 C C . GLU A 1 246 ? -19.202 -8.796 -5.973 1.00 93.06 246 GLU A C 1
ATOM 1979 O O . GLU A 1 246 ? -18.090 -9.244 -6.267 1.00 93.06 246 GLU A O 1
ATOM 1984 N N . ILE A 1 247 ? -19.475 -8.247 -4.789 1.00 93.19 247 ILE A N 1
ATOM 1985 C CA . ILE A 1 247 ? -18.489 -8.100 -3.715 1.00 93.19 247 ILE A CA 1
ATOM 1986 C C . ILE A 1 247 ? -18.581 -9.296 -2.773 1.00 93.19 247 ILE A C 1
ATOM 1988 O O . ILE A 1 247 ? -19.635 -9.567 -2.200 1.00 93.19 247 ILE A O 1
ATOM 1992 N N . ILE A 1 248 ? -17.461 -9.987 -2.594 1.00 93.25 248 ILE A N 1
ATOM 1993 C CA . ILE A 1 248 ? -17.283 -11.069 -1.634 1.00 93.25 248 ILE A CA 1
ATOM 1994 C C . ILE A 1 248 ? -16.382 -10.533 -0.525 1.00 93.25 248 ILE A C 1
ATOM 1996 O O . ILE A 1 248 ? -15.165 -10.428 -0.680 1.00 93.25 248 ILE A O 1
ATOM 2000 N N . ASP A 1 249 ? -17.017 -10.185 0.587 1.00 92.88 249 ASP A N 1
ATOM 2001 C CA . ASP A 1 249 ? -16.377 -9.697 1.801 1.00 92.88 249 ASP A CA 1
ATOM 2002 C C . ASP A 1 249 ? -16.674 -10.681 2.937 1.00 92.88 249 ASP A C 1
ATOM 2004 O O . ASP A 1 249 ? -17.819 -10.827 3.379 1.00 92.88 249 ASP A O 1
ATOM 2008 N N . THR A 1 250 ? -15.648 -11.415 3.367 1.00 90.88 250 THR A N 1
ATOM 2009 C CA . THR A 1 250 ? -15.751 -12.355 4.483 1.00 90.88 250 THR A CA 1
ATOM 2010 C C . THR A 1 250 ? -15.198 -11.716 5.753 1.00 90.88 250 THR A C 1
ATOM 2012 O O . THR A 1 250 ? -14.017 -11.362 5.772 1.00 90.88 250 THR A O 1
ATOM 2015 N N . PRO A 1 251 ? -15.995 -11.622 6.835 1.00 90.00 251 PRO A N 1
ATOM 2016 C CA . PRO A 1 251 ? -15.514 -11.065 8.089 1.00 90.00 251 PRO A CA 1
ATOM 2017 C C . PRO A 1 251 ? -14.275 -11.809 8.596 1.00 90.00 251 PRO A C 1
ATOM 2019 O O . PRO A 1 251 ? -14.306 -13.036 8.755 1.00 90.00 251 PRO A O 1
ATOM 2022 N N . GLY A 1 252 ? -13.251 -11.073 9.028 1.00 87.25 252 GLY A N 1
ATOM 2023 C CA . GLY A 1 252 ? -12.024 -11.600 9.646 1.00 87.25 252 GLY A CA 1
ATOM 2024 C C . GLY A 1 252 ? -10.972 -12.053 8.640 1.00 87.25 252 GLY A C 1
ATOM 2025 O O . GLY A 1 252 ? -9.958 -12.625 9.027 1.00 87.25 252 GLY A O 1
ATOM 2026 N N . VAL A 1 253 ? -11.233 -11.823 7.356 1.00 90.81 253 VAL A N 1
ATOM 2027 C CA . VAL A 1 253 ? -10.265 -11.945 6.271 1.00 90.81 253 VAL A CA 1
ATOM 2028 C C . VAL A 1 253 ? -10.019 -10.540 5.737 1.00 90.81 253 VAL A C 1
ATOM 2030 O O . VAL A 1 253 ? -10.975 -9.798 5.499 1.00 90.81 253 VAL A O 1
ATOM 2033 N N . GLU A 1 254 ? -8.748 -10.185 5.571 1.00 89.62 254 GLU A N 1
ATOM 2034 C CA . GLU A 1 254 ? -8.333 -8.857 5.098 1.00 89.62 254 GLU A CA 1
ATOM 2035 C C . GLU A 1 254 ? -8.601 -8.664 3.599 1.00 89.62 254 GLU A C 1
ATOM 2037 O O . GLU A 1 254 ? -8.930 -7.561 3.164 1.00 89.62 254 GLU A O 1
ATOM 2042 N N . ASP A 1 255 ? -8.522 -9.747 2.821 1.00 91.94 255 ASP A N 1
ATOM 2043 C CA . ASP A 1 255 ? -8.770 -9.740 1.382 1.00 91.94 255 ASP A CA 1
ATOM 2044 C C . ASP A 1 255 ? -10.255 -9.535 1.056 1.00 91.94 255 ASP A C 1
ATOM 2046 O O . ASP A 1 255 ? -11.137 -10.257 1.535 1.00 91.94 255 ASP A O 1
ATOM 2050 N N . VAL A 1 256 ? -10.520 -8.607 0.140 1.00 94.06 256 VAL A N 1
ATOM 2051 C CA . VAL A 1 256 ? -11.829 -8.389 -0.480 1.00 94.06 256 VAL A CA 1
ATOM 2052 C C . VAL A 1 256 ? -11.759 -8.811 -1.937 1.00 94.06 256 VAL A C 1
ATOM 2054 O O . VAL A 1 256 ? -10.816 -8.475 -2.658 1.00 94.06 256 VAL A O 1
ATOM 2057 N N . VAL A 1 257 ? -12.772 -9.551 -2.391 1.00 95.19 257 VAL A N 1
ATOM 2058 C CA . VAL A 1 257 ? -12.815 -10.077 -3.757 1.00 95.19 257 VAL A CA 1
ATOM 2059 C C . VAL A 1 257 ? -14.032 -9.543 -4.500 1.00 95.19 257 VAL A C 1
ATOM 2061 O O . VAL A 1 257 ? -15.172 -9.836 -4.158 1.00 95.19 257 VAL A O 1
ATOM 2064 N N . LEU A 1 258 ? -13.792 -8.807 -5.578 1.00 95.19 258 LEU A N 1
ATOM 2065 C CA . LEU A 1 258 ? -14.800 -8.382 -6.543 1.00 95.19 258 LEU A CA 1
ATOM 2066 C C . LEU A 1 258 ? -14.828 -9.376 -7.702 1.00 95.19 258 LEU A C 1
ATOM 2068 O O . LEU A 1 258 ? -13.790 -9.664 -8.297 1.00 95.19 258 LEU A O 1
ATOM 2072 N N . THR A 1 259 ? -16.002 -9.880 -8.075 1.00 95.19 259 THR A N 1
ATOM 2073 C CA . THR A 1 259 ? -16.139 -10.808 -9.206 1.00 95.19 259 THR A CA 1
ATOM 2074 C C . THR A 1 259 ? -17.157 -10.323 -10.223 1.00 95.19 259 THR A C 1
ATOM 2076 O O . THR A 1 259 ? -18.184 -9.741 -9.889 1.00 95.19 259 THR A O 1
ATOM 2079 N N . ARG A 1 260 ? -16.871 -10.549 -11.505 1.00 93.62 260 ARG A N 1
ATOM 2080 C CA . ARG A 1 260 ? -17.769 -10.192 -12.605 1.00 93.62 260 ARG A CA 1
ATOM 2081 C C . ARG A 1 260 ? -17.581 -11.135 -13.781 1.00 93.62 260 ARG A C 1
ATOM 2083 O O . ARG A 1 260 ? -16.485 -11.622 -14.044 1.00 93.62 260 ARG A O 1
ATOM 2090 N N . LYS A 1 261 ? -18.653 -11.347 -14.545 1.00 94.31 261 LYS A N 1
ATOM 2091 C CA . LYS A 1 261 ? -18.578 -11.927 -15.892 1.00 94.31 261 LYS A CA 1
ATOM 2092 C C . LYS A 1 261 ? -18.743 -10.833 -16.941 1.00 94.31 261 LYS A C 1
ATOM 2094 O O . LYS A 1 261 ? -19.668 -10.027 -16.853 1.00 94.31 261 LYS A O 1
ATOM 2099 N N . PHE A 1 262 ? -17.864 -10.816 -17.935 1.00 93.25 262 PHE A N 1
ATOM 2100 C CA . PHE A 1 262 ? -17.907 -9.879 -19.054 1.00 93.25 262 PHE A CA 1
ATOM 2101 C C . PHE A 1 262 ? -17.774 -10.654 -20.367 1.00 93.25 262 PHE A C 1
ATOM 2103 O O . PHE A 1 262 ? -16.685 -11.073 -20.752 1.00 93.25 262 PHE A O 1
ATOM 2110 N N . GLY A 1 263 ? -18.906 -10.901 -21.033 1.00 90.56 263 GLY A N 1
ATOM 2111 C CA . GLY A 1 263 ? -18.955 -11.808 -22.182 1.00 90.56 263 GLY A CA 1
ATOM 2112 C C . GLY A 1 263 ? -18.480 -13.214 -21.797 1.00 90.56 263 GLY A C 1
ATOM 2113 O O . GLY A 1 263 ? -19.061 -13.845 -20.914 1.00 90.56 263 GLY A O 1
ATOM 2114 N N . ASP A 1 264 ? -17.399 -13.663 -22.433 1.00 91.44 264 ASP A N 1
ATOM 2115 C CA . ASP A 1 264 ? -16.795 -14.992 -22.249 1.00 91.44 264 ASP A CA 1
ATOM 2116 C C . ASP A 1 264 ? -15.690 -14.996 -21.173 1.00 91.44 264 ASP A C 1
ATOM 2118 O O . ASP A 1 264 ? -14.979 -15.990 -20.993 1.00 91.44 264 ASP A O 1
ATOM 2122 N N . GLU A 1 265 ? -15.497 -13.859 -20.505 1.00 94.94 265 GLU A N 1
ATOM 2123 C CA . GLU A 1 265 ? -14.391 -13.604 -19.592 1.00 94.94 265 GLU A CA 1
ATOM 2124 C C . GLU A 1 265 ? -14.890 -13.565 -18.147 1.00 94.94 265 GLU A C 1
ATOM 2126 O O . GLU A 1 265 ? -15.933 -12.976 -17.838 1.00 94.94 265 GLU A O 1
ATOM 2131 N N . LYS A 1 266 ? -14.127 -14.184 -17.248 1.00 95.94 266 LYS A N 1
ATOM 2132 C CA . LYS A 1 266 ? -14.333 -14.098 -15.803 1.00 95.94 266 LYS A CA 1
ATOM 2133 C C . LYS A 1 266 ? -13.293 -13.143 -15.235 1.00 95.94 266 LYS A C 1
ATOM 2135 O O . LYS A 1 266 ? -12.097 -13.374 -15.381 1.00 95.94 266 LYS A O 1
ATOM 2140 N N . ILE A 1 267 ? -13.763 -12.078 -14.600 1.00 96.56 267 ILE A N 1
ATOM 2141 C CA . ILE A 1 267 ? -12.931 -11.047 -13.992 1.00 96.56 267 ILE A CA 1
ATOM 2142 C C . ILE A 1 267 ? -13.016 -11.206 -12.479 1.00 96.56 267 ILE A C 1
ATOM 2144 O O . ILE A 1 267 ? -14.110 -11.331 -11.923 1.00 96.56 267 ILE A O 1
ATOM 2148 N N . GLN A 1 268 ? -11.864 -11.195 -11.827 1.00 96.38 268 GLN A N 1
ATOM 2149 C CA . GLN A 1 268 ? -11.738 -11.164 -10.381 1.00 96.38 268 GLN A CA 1
ATOM 2150 C C . GLN A 1 268 ? -10.743 -10.074 -10.000 1.00 96.38 268 GLN A C 1
ATOM 2152 O O . GLN A 1 268 ? -9.641 -10.055 -10.534 1.00 96.38 268 GLN A O 1
ATOM 2157 N N . ILE A 1 269 ? -11.122 -9.182 -9.096 1.00 96.19 269 ILE A N 1
ATOM 2158 C CA . ILE A 1 269 ? -10.244 -8.143 -8.558 1.00 96.19 269 ILE A CA 1
ATOM 2159 C C . ILE A 1 269 ? -10.110 -8.424 -7.070 1.00 96.19 269 ILE A C 1
ATOM 2161 O O . ILE A 1 269 ? -11.118 -8.543 -6.377 1.00 96.19 269 ILE A O 1
ATOM 2165 N N . THR A 1 270 ? -8.879 -8.558 -6.598 1.00 95.62 270 THR A N 1
ATOM 2166 C CA . THR A 1 270 ? -8.573 -8.741 -5.181 1.00 95.62 270 THR A CA 1
ATOM 2167 C C . THR A 1 270 ? -7.767 -7.548 -4.692 1.00 95.62 270 THR A C 1
ATOM 2169 O O . THR A 1 270 ? -6.808 -7.153 -5.353 1.00 95.62 270 THR A O 1
ATOM 2172 N N . PHE A 1 271 ? -8.156 -6.997 -3.548 1.00 94.56 271 PHE A N 1
ATOM 2173 C CA . PHE A 1 271 ? -7.406 -5.982 -2.810 1.00 94.56 271 PHE A CA 1
ATOM 2174 C C . PHE A 1 271 ? -7.455 -6.317 -1.318 1.00 94.56 271 PHE A C 1
ATOM 2176 O O . PHE A 1 271 ? -8.395 -6.981 -0.876 1.00 94.56 271 PHE A O 1
ATOM 2183 N N . SER A 1 272 ? -6.445 -5.895 -0.560 1.00 91.75 272 SER A N 1
ATOM 2184 C CA . SER A 1 272 ? -6.330 -6.197 0.870 1.00 91.75 272 SER A CA 1
ATOM 2185 C C . SER A 1 272 ? -6.355 -4.924 1.699 1.00 91.75 272 SER A C 1
ATOM 2187 O O . SER A 1 272 ? -5.807 -3.899 1.294 1.00 91.75 272 SER A O 1
ATOM 2189 N N . ILE A 1 273 ? -6.931 -5.015 2.896 1.00 88.06 273 ILE A N 1
ATOM 2190 C CA . ILE A 1 273 ? -6.857 -3.933 3.874 1.00 88.06 273 ILE A CA 1
ATOM 2191 C C . ILE A 1 273 ? -5.426 -3.689 4.361 1.00 88.06 273 ILE A C 1
ATOM 2193 O O . ILE A 1 273 ? -5.091 -2.553 4.676 1.00 88.06 273 ILE A O 1
ATOM 2197 N N . SER A 1 274 ? -4.538 -4.692 4.360 1.00 84.06 274 SER A N 1
ATOM 2198 C CA . SER A 1 274 ? -3.168 -4.524 4.878 1.00 84.06 274 SER A CA 1
ATOM 2199 C C . SER A 1 274 ? -2.374 -3.412 4.173 1.00 84.06 274 SER A C 1
ATOM 2201 O O . SER A 1 274 ? -1.376 -2.935 4.713 1.00 84.06 274 SER A O 1
ATOM 2203 N N . ASP A 1 275 ? -2.801 -2.976 2.985 1.00 79.44 275 ASP A N 1
ATOM 2204 C CA . ASP A 1 275 ? -2.184 -1.862 2.269 1.00 79.44 275 ASP A CA 1
ATOM 2205 C C . ASP A 1 275 ? -2.303 -0.521 3.021 1.00 79.44 275 ASP A C 1
ATOM 2207 O O . ASP A 1 275 ? -1.387 0.296 2.910 1.00 79.44 275 ASP A O 1
ATOM 2211 N N . ILE A 1 276 ? -3.335 -0.322 3.857 1.00 75.00 276 ILE A N 1
ATOM 2212 C CA . ILE A 1 276 ? -3.448 0.864 4.730 1.00 75.00 276 ILE A CA 1
ATOM 2213 C C . ILE A 1 276 ? -2.321 0.909 5.771 1.00 75.00 276 ILE A C 1
ATOM 2215 O O . ILE A 1 276 ? -1.770 1.965 6.077 1.00 75.00 276 ILE A O 1
ATOM 2219 N N . ASN A 1 277 ? -1.902 -0.260 6.257 1.00 65.69 277 ASN A N 1
ATOM 2220 C CA . ASN A 1 277 ? -0.822 -0.403 7.231 1.00 65.69 277 ASN A CA 1
ATOM 2221 C C . ASN A 1 277 ? 0.557 -0.298 6.567 1.00 65.69 277 ASN A C 1
ATOM 2223 O O . ASN A 1 277 ? 1.554 0.026 7.208 1.00 65.69 277 ASN A O 1
ATOM 2227 N N . ASN A 1 278 ? 0.625 -0.501 5.251 1.00 61.62 278 ASN A N 1
ATOM 2228 C CA . ASN A 1 278 ? 1.863 -0.408 4.487 1.00 61.62 278 ASN A CA 1
ATOM 2229 C C . ASN A 1 278 ? 2.267 1.046 4.150 1.00 61.62 278 ASN A C 1
ATOM 2231 O O . ASN A 1 278 ? 3.272 1.267 3.474 1.00 61.62 278 ASN A O 1
ATOM 2235 N N . ILE A 1 279 ? 1.529 2.043 4.661 1.00 55.72 279 ILE A N 1
ATOM 2236 C CA . ILE A 1 279 ? 1.963 3.452 4.729 1.00 55.72 279 ILE A CA 1
ATOM 2237 C C . ILE A 1 279 ? 3.196 3.600 5.647 1.00 55.72 279 ILE A C 1
ATOM 2239 O O . ILE A 1 279 ? 3.926 4.586 5.554 1.00 55.72 279 ILE A O 1
ATOM 2243 N N . GLU A 1 280 ? 3.495 2.597 6.481 1.00 42.53 280 GLU A N 1
ATOM 2244 C CA . GLU A 1 280 ? 4.677 2.527 7.354 1.00 42.53 280 GLU A CA 1
ATOM 2245 C C . GLU A 1 280 ? 6.000 2.201 6.626 1.00 42.53 280 GLU A C 1
ATOM 2247 O O . GLU A 1 280 ? 6.922 1.602 7.183 1.00 42.53 280 GLU A O 1
ATOM 2252 N N . GLY A 1 281 ? 6.136 2.621 5.370 1.00 42.75 281 GLY A N 1
ATOM 2253 C CA . GLY A 1 281 ? 7.409 2.677 4.662 1.00 42.75 281 GLY A CA 1
ATOM 2254 C C . GLY A 1 281 ? 8.024 4.075 4.745 1.00 42.75 281 GLY A C 1
ATOM 2255 O O . GLY A 1 281 ? 7.796 4.883 3.855 1.00 42.75 281 GLY A O 1
ATOM 2256 N N . GLU A 1 282 ? 8.847 4.315 5.773 1.00 36.81 282 GLU A N 1
ATOM 2257 C CA . GLU A 1 282 ? 9.777 5.461 5.933 1.00 36.81 282 GLU A CA 1
ATOM 2258 C C . GLU A 1 282 ? 9.281 6.773 6.579 1.00 36.81 282 GLU A C 1
ATOM 2260 O O . GLU A 1 282 ? 9.659 7.869 6.175 1.00 36.81 282 GLU A O 1
ATOM 2265 N N . GLU A 1 283 ? 8.609 6.700 7.721 1.00 32.88 283 GLU A N 1
ATOM 2266 C CA . GLU A 1 283 ? 9.001 7.587 8.825 1.00 32.88 283 GLU A CA 1
ATOM 2267 C C . GLU A 1 283 ? 9.398 6.652 9.965 1.00 32.88 283 GLU A C 1
ATOM 2269 O O . GLU A 1 283 ? 8.550 5.899 10.443 1.00 32.88 283 GLU A O 1
ATOM 2274 N N . PRO A 1 284 ? 10.675 6.605 10.388 1.00 33.16 284 PRO A N 1
ATOM 2275 C CA . PRO A 1 284 ? 11.014 5.918 11.617 1.00 33.16 284 PRO A CA 1
ATOM 2276 C C . PRO A 1 284 ? 10.105 6.506 12.686 1.00 33.16 284 PRO A C 1
ATOM 2278 O O . PRO A 1 284 ? 10.163 7.713 12.940 1.00 33.16 284 PRO A O 1
ATOM 2281 N N . TYR A 1 285 ? 9.262 5.663 13.273 1.00 40.31 285 TYR A N 1
ATOM 2282 C CA . TYR A 1 285 ? 8.595 5.942 14.527 1.00 40.31 285 TYR A CA 1
ATOM 2283 C C . TYR A 1 285 ? 9.679 6.275 15.557 1.00 40.31 285 TYR A C 1
ATOM 2285 O O . TYR A 1 285 ? 10.187 5.419 16.276 1.00 40.31 285 TYR A O 1
ATOM 2293 N N . GLU A 1 286 ? 10.096 7.539 15.595 1.00 38.97 286 GLU A N 1
ATOM 2294 C CA . GLU A 1 286 ? 10.621 8.137 16.803 1.00 38.97 286 GLU A CA 1
ATOM 2295 C C . GLU A 1 286 ? 9.441 8.161 17.760 1.00 38.97 286 GLU A C 1
ATOM 2297 O O . GLU A 1 286 ? 8.587 9.042 17.716 1.00 38.97 286 GLU A O 1
ATOM 2302 N N . ASP A 1 287 ? 9.384 7.088 18.537 1.00 40.56 287 ASP A N 1
ATOM 2303 C CA . ASP A 1 287 ? 8.760 6.969 19.837 1.00 40.56 287 ASP A CA 1
ATOM 2304 C C . ASP A 1 287 ? 8.610 8.340 20.528 1.00 40.56 287 ASP A C 1
ATOM 2306 O O . ASP A 1 287 ? 9.510 8.831 21.212 1.00 40.56 287 ASP A O 1
ATOM 2310 N N . ASN A 1 288 ? 7.459 8.985 20.319 1.00 47.31 288 ASN A N 1
ATOM 2311 C CA . ASN A 1 288 ? 7.087 10.216 21.014 1.00 47.31 288 ASN A CA 1
ATOM 2312 C C . ASN A 1 288 ? 6.733 9.944 22.490 1.00 47.31 288 ASN A C 1
ATOM 2314 O O . ASN A 1 288 ? 6.469 10.901 23.215 1.00 47.31 288 ASN A O 1
ATOM 2318 N N . ALA A 1 289 ? 6.753 8.688 22.964 1.00 44.16 289 ALA A N 1
ATOM 2319 C CA . ALA A 1 289 ? 6.573 8.383 24.384 1.00 44.16 289 ALA A CA 1
ATOM 2320 C C . ALA A 1 289 ? 7.844 8.651 25.214 1.00 44.16 289 ALA A C 1
ATOM 2322 O O . ALA A 1 289 ? 7.782 8.686 26.438 1.00 44.16 289 ALA A O 1
ATOM 2323 N N . MET A 1 290 ? 8.982 8.935 24.570 1.00 44.06 290 MET A N 1
ATOM 2324 C CA . MET A 1 290 ? 10.222 9.348 25.245 1.00 44.06 290 MET A CA 1
ATOM 2325 C C . MET A 1 290 ? 10.302 10.856 25.543 1.00 44.06 290 MET A C 1
ATOM 2327 O O . MET A 1 290 ? 11.330 11.331 26.024 1.00 44.06 290 MET A O 1
ATOM 2331 N N . ALA A 1 291 ? 9.253 11.635 25.259 1.00 48.69 291 ALA A N 1
ATOM 2332 C CA . ALA A 1 291 ? 9.280 13.083 25.468 1.00 48.69 291 ALA A CA 1
ATOM 2333 C C . ALA A 1 291 ? 9.073 13.525 26.932 1.00 48.69 291 ALA A C 1
ATOM 2335 O O . ALA A 1 291 ? 9.376 14.678 27.231 1.00 48.69 291 ALA A O 1
ATOM 2336 N N . ASP A 1 292 ? 8.609 12.645 27.831 1.00 46.78 292 ASP A N 1
ATOM 2337 C CA . ASP A 1 292 ? 8.208 13.044 29.195 1.00 46.78 292 ASP A CA 1
ATOM 2338 C C . ASP A 1 292 ? 9.080 12.501 30.345 1.00 46.78 292 ASP A C 1
ATOM 2340 O O . ASP A 1 292 ? 8.834 12.851 31.499 1.00 46.78 292 ASP A O 1
ATOM 2344 N N . GLU A 1 293 ? 10.145 11.729 30.082 1.00 43.31 293 GLU A N 1
ATOM 2345 C CA . GLU A 1 293 ? 10.991 11.170 31.159 1.00 43.31 293 GLU A CA 1
ATOM 2346 C C . GLU A 1 293 ? 12.490 11.518 31.120 1.00 43.31 293 GLU A C 1
ATOM 2348 O O . GLU A 1 293 ? 13.269 10.899 31.840 1.00 43.31 293 GLU A O 1
ATOM 2353 N N . GLU A 1 294 ? 12.928 12.567 30.414 1.00 40.28 294 GLU A N 1
ATOM 2354 C CA . GLU A 1 294 ? 14.242 13.167 30.708 1.00 40.28 294 GLU A CA 1
ATOM 2355 C C . GLU A 1 294 ? 14.186 14.704 30.747 1.00 40.28 294 GLU A C 1
ATOM 2357 O O . GLU A 1 294 ? 13.865 15.378 29.774 1.00 40.28 294 GLU A O 1
ATOM 2362 N N . ASP A 1 295 ? 14.557 15.232 31.918 1.00 38.66 295 ASP A N 1
ATOM 2363 C CA . ASP A 1 295 ? 14.763 16.637 32.288 1.00 38.66 295 ASP A CA 1
ATOM 2364 C C . ASP A 1 295 ? 13.546 17.491 32.687 1.00 38.66 295 ASP A C 1
ATOM 2366 O O . ASP A 1 295 ? 13.268 18.545 32.123 1.00 38.66 295 ASP A O 1
ATOM 2370 N N . ASN A 1 296 ? 12.952 17.146 33.837 1.00 37.78 296 ASN A N 1
ATOM 2371 C CA . ASN A 1 296 ? 12.676 18.150 34.876 1.00 37.78 296 ASN A CA 1
ATOM 2372 C C . ASN A 1 296 ? 12.791 17.552 36.291 1.00 37.78 296 ASN A C 1
ATOM 2374 O O . ASN A 1 296 ? 11.830 17.493 37.060 1.00 37.78 296 ASN A O 1
ATOM 2378 N N . ILE A 1 297 ? 14.014 17.173 36.689 1.00 33.97 297 ILE A N 1
ATOM 2379 C CA . ILE A 1 297 ? 14.362 17.099 38.117 1.00 33.97 297 ILE A CA 1
ATOM 2380 C C . ILE A 1 297 ? 14.402 18.539 38.635 1.00 33.97 297 ILE A C 1
ATOM 2382 O O . ILE A 1 297 ? 15.425 19.225 38.620 1.00 33.97 297 ILE A O 1
ATOM 2386 N N . ASN A 1 298 ? 13.233 18.996 39.064 1.00 39.97 298 ASN A N 1
ATOM 2387 C CA . ASN A 1 298 ? 13.023 20.216 39.813 1.00 39.97 298 ASN A CA 1
ATOM 2388 C C . ASN A 1 298 ? 13.893 20.161 41.083 1.00 39.97 298 ASN A C 1
ATOM 2390 O O . ASN A 1 298 ? 13.600 19.416 42.022 1.00 39.97 298 ASN A O 1
ATOM 2394 N N . GLN A 1 299 ? 14.985 20.933 41.118 1.00 38.91 299 GLN A N 1
ATOM 2395 C CA . GLN A 1 299 ? 15.578 21.340 42.389 1.00 38.91 299 GLN A CA 1
ATOM 2396 C C . GLN A 1 299 ? 14.536 22.207 43.093 1.00 38.91 299 GLN A C 1
ATOM 2398 O O . GLN A 1 299 ? 14.423 23.399 42.821 1.00 38.91 299 GLN A O 1
ATOM 2403 N N . GLY A 1 300 ? 13.746 21.568 43.954 1.00 33.44 300 GLY A N 1
ATOM 2404 C CA . GLY A 1 300 ? 12.698 22.217 44.721 1.00 33.44 300 GLY A CA 1
ATOM 2405 C C . GLY A 1 300 ? 13.242 23.394 45.525 1.00 33.44 300 GLY A C 1
ATOM 2406 O O . GLY A 1 300 ? 14.051 23.225 46.437 1.00 33.44 300 GLY A O 1
ATOM 2407 N N . ASP A 1 301 ? 12.747 24.582 45.194 1.00 38.66 301 ASP A N 1
ATOM 2408 C CA . ASP A 1 301 ? 12.676 25.710 46.114 1.00 38.66 301 ASP A CA 1
ATOM 2409 C C . ASP A 1 301 ? 11.703 25.326 47.256 1.00 38.66 301 ASP A C 1
ATOM 2411 O O . ASP A 1 301 ? 10.567 24.934 46.963 1.00 38.66 301 ASP A O 1
ATOM 2415 N N . PRO A 1 302 ? 12.085 25.380 48.550 1.00 38.53 302 PRO A N 1
ATOM 2416 C CA . PRO A 1 302 ? 11.279 24.832 49.646 1.00 38.53 302 PRO A CA 1
ATOM 2417 C C . PRO A 1 302 ? 9.986 25.596 49.975 1.00 38.53 302 PRO A C 1
ATOM 2419 O O . PRO A 1 302 ? 9.418 25.353 51.039 1.00 38.53 302 PRO A O 1
ATOM 2422 N N . ASN A 1 303 ? 9.528 26.537 49.142 1.00 40.53 303 ASN A N 1
ATOM 2423 C CA . ASN A 1 303 ? 8.546 27.532 49.578 1.00 40.53 303 ASN A CA 1
ATOM 2424 C C . ASN A 1 303 ? 7.328 27.767 48.672 1.00 40.53 303 ASN A C 1
ATOM 2426 O O . ASN A 1 303 ? 6.700 28.819 48.784 1.00 40.53 303 ASN A O 1
ATOM 2430 N N . SER A 1 304 ? 6.927 26.805 47.834 1.00 33.53 304 SER A N 1
ATOM 2431 C CA . SER A 1 304 ? 5.643 26.907 47.125 1.00 33.53 304 SER A CA 1
ATOM 2432 C C . SER A 1 304 ? 4.744 25.692 47.337 1.00 33.53 304 SER A C 1
ATOM 2434 O O . SER A 1 304 ? 5.168 24.541 47.344 1.00 33.53 304 SER A O 1
ATOM 2436 N N . PHE A 1 305 ? 3.487 26.005 47.613 1.00 30.31 305 PHE A N 1
ATOM 2437 C CA . PHE A 1 305 ? 2.469 25.182 48.244 1.00 30.31 305 PHE A CA 1
ATOM 2438 C C . PHE A 1 305 ? 1.721 24.287 47.234 1.00 30.31 305 PHE A C 1
ATOM 2440 O O . PHE A 1 305 ? 1.617 24.604 46.055 1.00 30.31 305 PHE A O 1
ATOM 2447 N N . LYS A 1 306 ? 1.190 23.169 47.745 1.00 42.66 306 LYS A N 1
ATOM 2448 C CA . LYS A 1 306 ? 0.447 22.080 47.083 1.00 42.66 306 LYS A CA 1
ATOM 2449 C C . LYS A 1 306 ? -0.649 22.527 46.105 1.00 42.66 306 LYS A C 1
ATOM 2451 O O . LYS A 1 306 ? -1.523 23.291 46.508 1.00 42.66 306 LYS A O 1
ATOM 2456 N N . THR A 1 307 ? -0.748 21.878 44.940 1.00 32.75 307 THR A N 1
ATOM 2457 C CA . THR A 1 307 ? -2.039 21.531 44.301 1.00 32.75 307 THR A CA 1
ATOM 2458 C C . THR A 1 307 ? -1.850 20.338 43.350 1.00 32.75 307 THR A C 1
ATOM 2460 O O . THR A 1 307 ? -0.860 20.291 42.627 1.00 32.75 307 THR A O 1
ATOM 2463 N N . ALA A 1 308 ? -2.746 19.348 43.416 1.00 33.34 308 ALA A N 1
ATOM 2464 C CA . ALA A 1 308 ? -2.745 18.143 42.579 1.00 33.34 308 ALA A CA 1
ATOM 2465 C C . ALA A 1 308 ? -3.374 18.422 41.197 1.00 33.34 308 ALA A C 1
ATOM 2467 O O . ALA A 1 308 ? -4.246 19.291 41.127 1.00 33.34 308 ALA A O 1
ATOM 2468 N N . PRO A 1 309 ? -2.980 17.709 40.125 1.00 38.50 309 PRO A N 1
ATOM 2469 C CA . PRO A 1 309 ? -3.592 17.852 38.815 1.00 38.50 309 PRO A CA 1
ATOM 2470 C C . PRO A 1 309 ? -4.704 16.813 38.640 1.00 38.50 309 PRO A C 1
ATOM 2472 O O . PRO A 1 309 ? -4.480 15.735 38.105 1.00 38.50 309 PRO A O 1
ATOM 2475 N N . GLU A 1 310 ? -5.908 17.152 39.082 1.00 38.00 310 GLU A N 1
ATOM 2476 C CA . GLU A 1 310 ? -7.119 16.584 38.499 1.00 38.00 310 GLU A CA 1
ATOM 2477 C C . GLU A 1 310 ? -8.041 17.740 38.105 1.00 38.00 310 GLU A C 1
ATOM 2479 O O . GLU A 1 310 ? -8.210 18.699 38.858 1.00 38.00 310 GLU A O 1
ATOM 2484 N N . ASP A 1 311 ? -8.625 17.588 36.918 1.00 33.00 311 ASP A N 1
ATOM 2485 C CA . ASP A 1 311 ? -9.892 18.179 36.496 1.00 33.00 311 ASP A CA 1
ATOM 2486 C C . ASP A 1 311 ? -9.880 19.600 35.897 1.00 33.00 311 ASP A C 1
ATOM 2488 O O . ASP A 1 311 ? -9.930 20.612 36.598 1.00 33.00 311 ASP A O 1
ATOM 2492 N N . SER A 1 312 ? -9.844 19.662 34.558 1.00 31.08 312 SER A N 1
ATOM 2493 C CA . SER A 1 312 ? -10.491 20.688 33.713 1.00 31.08 312 SER A CA 1
ATOM 2494 C C . SER A 1 312 ? -10.394 20.284 32.231 1.00 31.08 312 SER A C 1
ATOM 2496 O O . SER A 1 312 ? -9.751 20.963 31.428 1.00 31.08 312 SER A O 1
ATOM 2498 N N . ILE A 1 313 ? -11.024 19.167 31.853 1.00 33.56 313 ILE A N 1
ATOM 2499 C CA . ILE A 1 313 ? -11.410 18.943 30.453 1.00 33.56 313 ILE A CA 1
ATOM 2500 C C . ILE A 1 313 ? -12.674 19.776 30.243 1.00 33.56 313 ILE A C 1
ATOM 2502 O O . ILE A 1 313 ? -13.770 19.384 30.627 1.00 33.56 313 ILE A O 1
ATOM 2506 N N . ALA A 1 314 ? -12.498 20.983 29.712 1.00 30.78 314 ALA A N 1
ATOM 2507 C CA . ALA A 1 314 ? -13.596 21.761 29.168 1.00 30.78 314 ALA A CA 1
ATOM 2508 C C . ALA A 1 314 ? -13.681 21.444 27.675 1.00 30.78 314 ALA A C 1
ATOM 2510 O O . ALA A 1 314 ? -12.821 21.859 26.895 1.00 30.78 314 ALA A O 1
ATOM 2511 N N . GLU A 1 315 ? -14.714 20.684 27.319 1.00 41.38 315 GLU A N 1
ATOM 2512 C CA . GLU A 1 315 ? -15.228 20.527 25.963 1.00 41.38 315 GLU A CA 1
ATOM 2513 C C . GLU A 1 315 ? -15.328 21.901 25.286 1.00 41.38 315 GLU A C 1
ATOM 2515 O O . GLU A 1 315 ? -16.026 22.806 25.748 1.00 41.38 315 GLU A O 1
ATOM 2520 N N . GLY A 1 316 ? -14.584 22.063 24.197 1.00 29.64 316 GLY A N 1
ATOM 2521 C CA . GLY A 1 316 ? -14.561 23.268 23.384 1.00 29.64 316 GLY A CA 1
ATOM 2522 C C . GLY A 1 316 ? -14.447 22.875 21.924 1.00 29.64 316 GLY A C 1
ATOM 2523 O O . GLY A 1 316 ? -13.344 22.823 21.394 1.00 29.64 316 GLY A O 1
ATOM 2524 N N . GLU A 1 317 ? -15.601 22.539 21.344 1.00 36.66 317 GLU A N 1
ATOM 2525 C CA . GLU A 1 317 ? -15.962 22.588 19.920 1.00 36.66 317 GLU A CA 1
ATOM 2526 C C . GLU A 1 317 ? -14.767 22.687 18.953 1.00 36.66 317 GLU A C 1
ATOM 2528 O O . GLU A 1 317 ? -14.305 23.772 18.590 1.00 36.66 317 GLU A O 1
ATOM 2533 N N . GLY A 1 318 ? -14.269 21.525 18.524 1.00 31.78 318 GLY A N 1
ATOM 2534 C CA . GLY A 1 318 ? -13.273 21.425 17.467 1.00 31.78 318 GLY A CA 1
ATOM 2535 C C . GLY A 1 318 ? -13.851 21.906 16.139 1.00 31.78 318 GLY A C 1
ATOM 2536 O O . GLY A 1 318 ? -14.686 21.238 15.534 1.00 31.78 318 GLY A O 1
ATOM 2537 N N . GLU A 1 319 ? -13.376 23.056 15.655 1.00 31.59 319 GLU A N 1
ATOM 2538 C CA . GLU A 1 319 ? -13.412 23.365 14.228 1.00 31.59 319 GLU A CA 1
ATOM 2539 C C . GLU A 1 319 ? -12.720 22.210 13.499 1.00 31.59 319 GLU A C 1
ATOM 2541 O O . GLU A 1 319 ? -11.516 22.006 13.670 1.00 31.59 319 GLU A O 1
ATOM 2546 N N . ALA A 1 320 ? -13.504 21.458 12.720 1.00 35.12 320 ALA A N 1
ATOM 2547 C CA . ALA A 1 320 ? -13.052 20.419 11.812 1.00 35.12 320 ALA A CA 1
ATOM 2548 C C . ALA A 1 320 ? -11.837 20.919 11.022 1.00 35.12 320 ALA A C 1
ATOM 2550 O O . ALA A 1 320 ? -11.952 21.682 10.059 1.00 35.12 320 ALA A O 1
ATOM 2551 N N . GLY A 1 321 ? -10.646 20.512 11.465 1.00 33.19 321 GLY A N 1
ATOM 2552 C CA . GLY A 1 321 ? -9.490 20.506 10.598 1.00 33.19 321 GLY A CA 1
ATOM 2553 C C . GLY A 1 321 ? -9.875 19.624 9.428 1.00 33.19 321 GLY A C 1
ATOM 2554 O O . GLY A 1 321 ? -10.304 18.497 9.652 1.00 33.19 321 GLY A O 1
ATOM 2555 N N . GLU A 1 322 ? -9.779 20.149 8.210 1.00 34.62 322 GLU A N 1
ATOM 2556 C CA . GLU A 1 322 ? -9.765 19.324 7.008 1.00 34.62 322 GLU A CA 1
ATOM 2557 C C . GLU A 1 322 ? -8.721 18.229 7.264 1.00 34.62 322 GLU A C 1
ATOM 2559 O O . GLU A 1 322 ? -7.512 18.488 7.239 1.00 34.62 322 GLU A O 1
ATOM 2564 N N . GLN A 1 323 ? -9.203 17.043 7.645 1.00 33.66 323 GLN A N 1
ATOM 2565 C CA . GLN A 1 323 ? -8.415 15.834 7.726 1.00 33.66 323 GLN A CA 1
ATOM 2566 C C . GLN A 1 323 ? -7.860 15.689 6.321 1.00 33.66 323 GLN A C 1
ATOM 2568 O O . GLN A 1 323 ? -8.601 15.535 5.355 1.00 33.66 323 GLN A O 1
ATOM 2573 N N . GLN A 1 324 ? -6.557 15.895 6.180 1.00 36.62 324 GLN A N 1
ATOM 2574 C CA . GLN A 1 324 ? -5.891 15.592 4.933 1.00 36.62 324 GLN A CA 1
ATOM 2575 C C . GLN A 1 324 ? -6.067 14.083 4.758 1.00 36.62 324 GLN A C 1
ATOM 2577 O O . GLN A 1 324 ? -5.387 13.337 5.462 1.00 36.62 324 GLN A O 1
ATOM 2582 N N . GLU A 1 325 ? -7.021 13.663 3.917 1.00 50.62 325 GLU A N 1
ATOM 2583 C CA . GLU A 1 325 ? -7.207 12.270 3.499 1.00 50.62 325 GLU A CA 1
ATOM 2584 C C . GLU A 1 325 ? -5.825 11.744 3.127 1.00 50.62 325 GLU A C 1
ATOM 2586 O O . GLU A 1 325 ? -5.195 12.198 2.165 1.00 50.62 325 GLU A O 1
ATOM 2591 N N . ARG A 1 326 ? -5.273 10.876 3.975 1.00 55.31 326 ARG A N 1
ATOM 2592 C CA . ARG A 1 326 ? -3.982 10.261 3.703 1.00 55.31 326 ARG A CA 1
ATOM 2593 C C . ARG A 1 326 ? -4.234 9.253 2.594 1.00 55.31 326 ARG A C 1
ATOM 2595 O O . ARG A 1 326 ? -4.671 8.148 2.875 1.00 55.31 326 ARG A O 1
ATOM 2602 N N . SER A 1 327 ? -3.985 9.636 1.344 1.00 68.50 327 SER A N 1
ATOM 2603 C CA . SER A 1 327 ? -4.073 8.681 0.243 1.00 68.50 327 SER A CA 1
ATOM 2604 C C . SER A 1 327 ? -2.908 7.701 0.324 1.00 68.50 327 SER A C 1
ATOM 2606 O O . SER A 1 327 ? -1.738 8.100 0.343 1.00 68.50 327 SER A O 1
ATOM 2608 N N . TYR A 1 328 ? -3.237 6.418 0.379 1.00 82.88 328 TYR A N 1
ATOM 2609 C CA . TYR A 1 328 ? -2.286 5.321 0.348 1.00 82.88 328 TYR A CA 1
ATOM 2610 C C . TYR A 1 328 ? -2.380 4.565 -0.974 1.00 82.88 328 TYR A C 1
ATOM 2612 O O . TYR A 1 328 ? -3.447 4.528 -1.591 1.00 82.88 328 TYR A O 1
ATOM 2620 N N . PRO A 1 329 ? -1.268 3.977 -1.439 1.00 90.31 329 PRO A N 1
ATOM 2621 C CA . PRO A 1 329 ? -1.293 3.123 -2.612 1.00 90.31 329 PRO A CA 1
ATOM 2622 C C . PRO A 1 329 ? -1.979 1.797 -2.261 1.00 90.31 329 PRO A C 1
ATOM 2624 O O . PRO A 1 329 ? -1.388 0.949 -1.594 1.00 90.31 329 PRO A O 1
ATOM 2627 N N . ALA A 1 330 ? -3.212 1.600 -2.724 1.00 92.19 330 ALA A N 1
ATOM 2628 C CA . ALA A 1 330 ? -3.907 0.322 -2.600 1.00 92.19 330 ALA A CA 1
ATOM 2629 C C . ALA A 1 330 ? -3.587 -0.560 -3.813 1.00 92.19 330 ALA A C 1
ATOM 2631 O O . ALA A 1 330 ? -3.782 -0.157 -4.963 1.00 92.19 330 ALA A O 1
ATOM 2632 N N . ARG A 1 331 ? -3.072 -1.766 -3.572 1.00 94.06 331 ARG A N 1
ATOM 2633 C CA . ARG A 1 331 ? -2.683 -2.709 -4.622 1.00 94.06 331 ARG A CA 1
ATOM 2634 C C . ARG A 1 331 ? -3.879 -3.549 -5.039 1.00 94.06 331 ARG A C 1
ATOM 2636 O O . ARG A 1 331 ? -4.594 -4.121 -4.219 1.00 94.06 331 ARG A O 1
ATOM 2643 N N . LEU A 1 332 ? -4.057 -3.669 -6.345 1.00 95.25 332 LEU A N 1
ATOM 2644 C CA . LEU A 1 332 ? -5.059 -4.507 -6.975 1.00 95.25 332 LEU A CA 1
ATOM 2645 C C . LEU A 1 332 ? -4.377 -5.665 -7.697 1.00 95.25 332 LEU A C 1
ATOM 2647 O O . LEU A 1 332 ? -3.460 -5.478 -8.497 1.00 95.25 332 LEU A O 1
ATOM 2651 N N . ASN A 1 333 ? -4.886 -6.870 -7.468 1.00 95.25 333 ASN A N 1
ATOM 2652 C CA . ASN A 1 333 ? -4.568 -8.049 -8.259 1.00 95.25 333 ASN A CA 1
ATOM 2653 C C . ASN A 1 333 ? -5.794 -8.412 -9.108 1.00 95.25 333 ASN A C 1
ATOM 2655 O O . ASN A 1 333 ? -6.794 -8.923 -8.594 1.00 95.25 333 ASN A O 1
ATOM 2659 N N . ILE A 1 334 ? -5.727 -8.115 -10.405 1.00 96.44 334 ILE A N 1
ATOM 2660 C CA . ILE A 1 334 ? -6.835 -8.240 -11.355 1.00 96.44 334 ILE A CA 1
ATOM 2661 C C . ILE A 1 334 ? -6.598 -9.446 -12.262 1.00 96.44 334 ILE A C 1
ATOM 2663 O O . ILE A 1 334 ? -5.718 -9.447 -13.117 1.00 96.44 334 ILE A O 1
ATOM 2667 N N . ILE A 1 335 ? -7.448 -10.457 -12.150 1.00 96.31 335 ILE A N 1
ATOM 2668 C CA . ILE A 1 335 ? -7.383 -11.678 -12.948 1.00 96.31 335 ILE A CA 1
ATOM 2669 C C . ILE A 1 335 ? -8.509 -11.672 -13.978 1.00 96.31 335 ILE A C 1
ATOM 2671 O O . ILE A 1 335 ? -9.685 -11.602 -13.624 1.00 96.31 335 ILE A O 1
ATOM 2675 N N . ILE A 1 336 ? -8.154 -11.797 -15.255 1.00 96.69 336 ILE A N 1
ATOM 2676 C CA . ILE A 1 336 ? -9.081 -11.913 -16.382 1.00 96.69 336 ILE A CA 1
ATOM 2677 C C . ILE A 1 336 ? -8.866 -13.277 -17.034 1.00 96.69 336 ILE A C 1
ATOM 2679 O O . ILE A 1 336 ? -7.950 -13.476 -17.833 1.00 96.69 336 ILE A O 1
ATOM 2683 N N . GLU A 1 337 ? -9.722 -14.229 -16.687 1.00 95.81 337 GLU A N 1
ATOM 2684 C CA . GLU A 1 337 ? -9.705 -15.588 -17.216 1.00 95.81 337 GLU A CA 1
ATOM 2685 C C . GLU A 1 337 ? -10.587 -15.691 -18.464 1.00 95.81 337 GLU A C 1
ATOM 2687 O O . GLU A 1 337 ? -11.728 -15.221 -18.481 1.00 95.81 337 GLU A O 1
ATOM 2692 N N . LYS A 1 338 ? -10.079 -16.360 -19.506 1.00 94.44 338 LYS A N 1
ATOM 2693 C CA . LYS A 1 338 ? -10.859 -16.723 -20.694 1.00 94.44 338 LYS A CA 1
ATOM 2694 C C . LYS A 1 338 ? -10.906 -18.236 -20.833 1.00 94.44 338 LYS A C 1
ATOM 2696 O O . LYS A 1 338 ? -9.867 -18.899 -20.853 1.00 94.44 338 LYS A O 1
ATOM 2701 N N . ALA A 1 339 ? -12.107 -18.779 -21.016 1.00 89.38 339 ALA A N 1
ATOM 2702 C CA . ALA A 1 339 ? -12.306 -20.220 -21.139 1.00 89.38 339 ALA A CA 1
ATOM 2703 C C . ALA A 1 339 ? -11.409 -20.825 -22.241 1.00 89.38 339 ALA A C 1
ATOM 2705 O O . ALA A 1 339 ? -11.501 -20.463 -23.416 1.00 89.38 339 ALA A O 1
ATOM 2706 N N . GLY A 1 340 ? -10.513 -21.737 -21.846 1.00 86.75 340 GLY A N 1
ATOM 2707 C CA . GLY A 1 340 ? -9.596 -22.445 -22.748 1.00 86.75 340 GLY A CA 1
ATOM 2708 C C . GLY A 1 340 ? -8.449 -21.609 -23.337 1.00 86.75 340 GLY A C 1
ATOM 2709 O O . GLY A 1 340 ? -7.729 -22.116 -24.193 1.00 86.75 340 GLY A O 1
ATOM 2710 N N . LYS A 1 341 ? -8.272 -20.350 -22.913 1.00 89.75 341 LYS A N 1
ATOM 2711 C CA . LYS A 1 341 ? -7.216 -19.440 -23.406 1.00 89.75 341 LYS A CA 1
ATOM 2712 C C . LYS A 1 341 ? -6.310 -18.897 -22.292 1.00 89.75 341 LYS A C 1
ATOM 2714 O O . LYS A 1 341 ? -5.543 -17.974 -22.546 1.00 89.75 341 LYS A O 1
ATOM 2719 N N . GLY A 1 342 ? -6.402 -19.459 -21.088 1.00 91.44 342 GLY A N 1
ATOM 2720 C CA . GLY A 1 342 ? -5.610 -19.045 -19.932 1.00 91.44 342 GLY A CA 1
ATOM 2721 C C . GLY A 1 342 ? -6.176 -17.823 -19.207 1.00 91.44 342 GLY A C 1
ATOM 2722 O O . GLY A 1 342 ? -7.354 -17.480 -19.352 1.00 91.44 342 GLY A O 1
ATOM 2723 N N . ALA A 1 343 ? -5.325 -17.173 -18.416 1.00 94.38 343 ALA A N 1
ATOM 2724 C CA . ALA A 1 343 ? -5.669 -16.003 -17.620 1.00 94.38 343 ALA A CA 1
ATOM 2725 C C . ALA A 1 343 ? -4.607 -14.905 -17.737 1.00 94.38 343 ALA A C 1
ATOM 2727 O O . ALA A 1 343 ? -3.405 -15.173 -17.744 1.00 94.38 343 ALA A O 1
ATOM 2728 N N . LEU A 1 344 ? -5.074 -13.662 -17.810 1.00 94.62 344 LEU A N 1
ATOM 2729 C CA . LEU A 1 344 ? -4.251 -12.471 -17.652 1.00 94.62 344 LEU A CA 1
ATOM 2730 C C . LEU A 1 344 ? -4.297 -12.059 -16.180 1.00 94.62 344 LEU A C 1
ATOM 2732 O O . LEU A 1 344 ? -5.392 -11.929 -15.643 1.00 94.62 344 LEU A O 1
ATOM 2736 N N . ASN A 1 345 ? -3.149 -11.860 -15.542 1.00 94.62 345 ASN A N 1
ATOM 2737 C CA . ASN A 1 345 ? -3.071 -11.257 -14.217 1.00 94.62 345 ASN A CA 1
ATOM 2738 C C . ASN A 1 345 ? -2.431 -9.875 -14.334 1.00 94.62 345 ASN A C 1
ATOM 2740 O O . ASN A 1 345 ? -1.319 -9.761 -14.839 1.00 94.62 345 ASN A O 1
ATOM 2744 N N . VAL A 1 346 ? -3.135 -8.845 -13.899 1.00 95.50 346 VAL A N 1
ATOM 2745 C CA . VAL A 1 346 ? -2.686 -7.459 -13.923 1.00 95.50 346 VAL A CA 1
ATOM 2746 C C . VAL A 1 346 ? -2.505 -7.013 -12.483 1.00 95.50 346 VAL A C 1
ATOM 2748 O O . VAL A 1 346 ? -3.463 -6.995 -11.713 1.00 95.50 346 VAL A O 1
ATOM 2751 N N . GLU A 1 347 ? -1.272 -6.667 -12.135 1.00 94.00 347 GLU A N 1
ATOM 2752 C CA . GLU A 1 347 ? -0.959 -5.983 -10.886 1.00 94.00 347 GLU A CA 1
ATOM 2753 C C . GLU A 1 347 ? -1.018 -4.482 -11.146 1.00 94.00 347 GLU A C 1
ATOM 2755 O O . GLU A 1 347 ? -0.364 -3.971 -12.062 1.00 94.00 347 GLU A O 1
ATOM 2760 N N . SER A 1 348 ? -1.826 -3.785 -10.359 1.00 94.44 348 SER A N 1
ATOM 2761 C CA . SER A 1 348 ? -1.962 -2.337 -10.436 1.00 94.44 348 SER A CA 1
ATOM 2762 C C . SER A 1 348 ? -2.054 -1.710 -9.055 1.00 94.44 348 SER A C 1
ATOM 2764 O O . SER A 1 348 ? -2.310 -2.381 -8.057 1.00 94.44 348 SER A O 1
ATOM 2766 N N . VAL A 1 349 ? -1.839 -0.404 -9.003 1.00 93.50 349 VAL A N 1
ATOM 2767 C CA . VAL A 1 349 ? -1.977 0.417 -7.805 1.00 93.50 349 VAL A CA 1
ATOM 2768 C C . VAL A 1 349 ? -3.017 1.488 -8.076 1.00 93.50 349 VAL A C 1
ATOM 2770 O O . VAL A 1 349 ? -3.020 2.113 -9.140 1.00 93.50 349 VAL A O 1
ATOM 2773 N N . VAL A 1 350 ? -3.899 1.710 -7.106 1.00 91.94 350 VAL A N 1
ATOM 2774 C CA . VAL A 1 350 ? -4.783 2.871 -7.080 1.00 91.94 350 VAL A CA 1
ATOM 2775 C C . VAL A 1 350 ? -4.339 3.824 -5.980 1.00 91.94 350 VAL A C 1
ATOM 2777 O O . VAL A 1 350 ? -4.152 3.423 -4.834 1.00 91.94 350 VAL A O 1
ATOM 2780 N N . GLN A 1 351 ? -4.123 5.083 -6.347 1.00 88.44 351 GLN A N 1
ATOM 2781 C CA . GLN A 1 351 ? -3.721 6.148 -5.432 1.00 88.44 351 GLN A CA 1
ATOM 2782 C C . GLN A 1 351 ? -4.260 7.480 -5.953 1.00 88.44 351 GLN A C 1
ATOM 2784 O O . GLN A 1 351 ? -4.253 7.715 -7.161 1.00 88.44 351 GLN A O 1
ATOM 2789 N N . ASP A 1 352 ? -4.755 8.341 -5.062 1.00 85.50 352 ASP A N 1
ATOM 2790 C CA . ASP A 1 352 ? -5.336 9.648 -5.408 1.00 85.50 352 ASP A CA 1
ATOM 2791 C C . ASP A 1 352 ? -6.428 9.577 -6.506 1.00 85.50 352 ASP A C 1
ATOM 2793 O O . ASP A 1 352 ? -6.554 10.466 -7.351 1.00 85.50 352 ASP A O 1
ATOM 2797 N N . GLY A 1 353 ? -7.208 8.487 -6.538 1.00 85.31 353 GLY A N 1
ATOM 2798 C CA . GLY A 1 353 ? -8.244 8.243 -7.554 1.00 85.31 353 GLY A CA 1
ATOM 2799 C C . GLY A 1 353 ? -7.709 7.895 -8.952 1.00 85.31 353 GLY A C 1
ATOM 2800 O O . GLY A 1 353 ? -8.481 7.842 -9.912 1.00 85.31 353 GLY A O 1
ATOM 2801 N N . VAL A 1 354 ? -6.403 7.650 -9.086 1.00 88.19 354 VAL A N 1
ATOM 2802 C CA . VAL A 1 354 ? -5.739 7.244 -10.331 1.00 88.19 354 VAL A CA 1
ATOM 2803 C C . VAL A 1 354 ? -5.399 5.759 -10.272 1.00 88.19 354 VAL A C 1
ATOM 2805 O O . VAL A 1 354 ? -4.875 5.282 -9.273 1.00 88.19 354 VAL A O 1
ATOM 2808 N N . HIS A 1 355 ? -5.672 5.033 -11.357 1.00 91.31 355 HIS A N 1
ATOM 2809 C CA . HIS A 1 355 ? -5.297 3.630 -11.537 1.00 91.31 355 HIS A CA 1
ATOM 2810 C C . HIS A 1 355 ? -4.033 3.528 -12.397 1.00 91.31 355 HIS A C 1
ATOM 2812 O O . HIS A 1 355 ? -4.023 4.006 -13.530 1.00 91.31 355 HIS A O 1
ATOM 2818 N N . MET A 1 356 ? -2.985 2.896 -11.870 1.00 92.06 356 MET A N 1
ATOM 2819 C CA . MET A 1 356 ? -1.682 2.730 -12.519 1.00 92.06 356 MET A CA 1
ATOM 2820 C C . MET A 1 356 ? -1.343 1.246 -12.638 1.00 92.06 356 MET A C 1
ATOM 2822 O O . MET A 1 356 ? -1.336 0.532 -11.641 1.00 92.06 356 MET A O 1
ATOM 2826 N N . VAL A 1 357 ? -1.065 0.767 -13.851 1.00 94.12 357 VAL A N 1
ATOM 2827 C CA . VAL A 1 357 ? -0.685 -0.634 -14.085 1.00 94.12 357 VAL A CA 1
ATOM 2828 C C . VAL A 1 357 ? 0.821 -0.807 -13.895 1.00 94.12 357 VAL A C 1
ATOM 2830 O O . VAL A 1 357 ? 1.604 -0.150 -14.577 1.00 94.12 357 VAL A O 1
ATOM 2833 N N . ASP A 1 358 ? 1.219 -1.739 -13.031 1.00 91.88 358 ASP A N 1
ATOM 2834 C CA . ASP A 1 358 ? 2.629 -2.043 -12.770 1.00 91.88 358 ASP A CA 1
ATOM 2835 C C . ASP A 1 358 ? 3.120 -3.193 -13.650 1.00 91.88 358 ASP A C 1
ATOM 2837 O O . ASP A 1 358 ? 4.110 -3.068 -14.381 1.00 91.88 358 ASP A O 1
ATOM 2841 N N . ASN A 1 359 ? 2.405 -4.322 -13.605 1.00 91.69 359 ASN A N 1
ATOM 2842 C CA . ASN A 1 359 ? 2.791 -5.547 -14.294 1.00 91.69 359 ASN A CA 1
ATOM 2843 C C . ASN A 1 359 ? 1.593 -6.248 -14.932 1.00 91.69 359 ASN A C 1
ATOM 2845 O O . ASN A 1 359 ? 0.472 -6.224 -14.425 1.00 91.69 359 ASN A O 1
ATOM 2849 N N . VAL A 1 360 ? 1.856 -6.931 -16.046 1.00 93.56 360 VAL A N 1
ATOM 2850 C CA . VAL A 1 360 ? 0.862 -7.726 -16.769 1.00 93.56 360 VAL A CA 1
ATOM 2851 C C . VAL A 1 360 ? 1.446 -9.104 -17.066 1.00 93.56 360 VAL A C 1
ATOM 2853 O O . VAL A 1 360 ? 2.330 -9.258 -17.908 1.00 93.56 360 VAL A O 1
ATOM 2856 N N . TYR A 1 361 ? 0.912 -10.121 -16.400 1.00 91.62 361 TYR A N 1
ATOM 2857 C CA . TYR A 1 361 ? 1.299 -11.516 -16.550 1.00 91.62 361 TYR A CA 1
ATOM 2858 C C . TYR A 1 361 ? 0.288 -12.282 -17.384 1.00 91.62 361 TYR A C 1
ATOM 2860 O O . TYR A 1 361 ? -0.922 -12.109 -17.249 1.00 91.62 361 TYR A O 1
ATOM 2868 N N . TYR A 1 362 ? 0.784 -13.206 -18.199 1.00 92.31 362 TYR A N 1
ATOM 2869 C CA . TYR A 1 362 ? -0.052 -14.170 -18.898 1.00 92.31 362 TYR A CA 1
ATOM 2870 C C . TYR A 1 362 ? 0.263 -15.584 -18.422 1.00 92.31 362 TYR A C 1
ATOM 2872 O O . TYR A 1 362 ? 1.403 -16.045 -18.507 1.00 92.31 362 TYR A O 1
ATOM 2880 N N . TYR A 1 363 ? -0.772 -16.293 -17.983 1.00 90.25 363 TYR A N 1
ATOM 2881 C CA . TYR A 1 363 ? -0.697 -17.696 -17.607 1.00 90.25 363 TYR A CA 1
ATOM 2882 C C . TYR A 1 363 ? -1.525 -18.532 -18.576 1.00 90.25 363 TYR A C 1
ATOM 2884 O O . TYR A 1 363 ? -2.728 -18.327 -18.722 1.00 90.25 363 TYR A O 1
ATOM 2892 N N . ALA A 1 364 ? -0.887 -19.508 -19.224 1.00 89.25 364 ALA A N 1
ATOM 2893 C CA . ALA A 1 364 ? -1.589 -20.442 -20.105 1.00 89.25 364 ALA A CA 1
ATOM 2894 C C . ALA A 1 364 ? -2.591 -21.322 -19.332 1.00 89.25 364 ALA A C 1
ATOM 2896 O O . ALA A 1 364 ? -3.653 -21.651 -19.855 1.00 89.25 364 ALA A O 1
ATOM 2897 N N . ASP A 1 365 ? -2.260 -21.665 -18.084 1.00 87.50 365 ASP A N 1
ATOM 2898 C CA . ASP A 1 365 ? -3.159 -22.321 -17.137 1.00 87.50 365 ASP A CA 1
ATOM 2899 C C . ASP A 1 365 ? -3.664 -21.298 -16.110 1.00 87.50 365 ASP A C 1
ATOM 2901 O O . ASP A 1 365 ? -2.881 -20.680 -15.385 1.00 87.50 365 ASP A O 1
ATOM 2905 N N . ALA A 1 366 ? -4.985 -21.122 -16.058 1.00 87.31 366 ALA A N 1
ATOM 2906 C CA . ALA A 1 366 ? -5.642 -20.165 -15.178 1.00 87.31 366 ALA A CA 1
ATOM 2907 C C . ALA A 1 366 ? -5.414 -20.471 -13.689 1.00 87.31 366 ALA A C 1
ATOM 2909 O O . ALA A 1 366 ? -5.448 -19.555 -12.870 1.00 87.31 366 ALA A O 1
ATOM 2910 N N . ALA A 1 367 ? -5.118 -21.725 -13.327 1.00 86.25 367 ALA A N 1
ATOM 2911 C CA . ALA A 1 367 ? -4.861 -22.107 -11.940 1.00 86.25 367 ALA A CA 1
ATOM 2912 C C . ALA A 1 367 ? -3.701 -21.314 -11.312 1.00 86.25 367 ALA A C 1
ATOM 2914 O O . ALA A 1 367 ? -3.779 -20.930 -10.145 1.00 86.25 367 ALA A O 1
ATOM 2915 N N . PHE A 1 368 ? -2.661 -20.986 -12.089 1.00 84.94 368 PHE A N 1
ATOM 2916 C CA . PHE A 1 368 ? -1.537 -20.187 -11.593 1.00 84.94 368 PHE A CA 1
ATOM 2917 C C . PHE A 1 368 ? -1.922 -18.744 -11.272 1.00 84.94 368 PHE A C 1
ATOM 2919 O O . PHE A 1 368 ? -1.279 -18.137 -10.418 1.00 84.94 368 PHE A O 1
ATOM 2926 N N . ALA A 1 369 ? -2.968 -18.194 -11.895 1.00 84.94 369 ALA A N 1
ATOM 2927 C CA . ALA A 1 369 ? -3.467 -16.855 -11.585 1.00 84.94 369 ALA A CA 1
ATOM 2928 C C . ALA A 1 369 ? -4.207 -16.814 -10.234 1.00 84.94 369 ALA A C 1
ATOM 2930 O O . ALA A 1 369 ? -4.125 -15.817 -9.526 1.00 84.94 369 ALA A O 1
ATOM 2931 N N . TYR A 1 370 ? -4.836 -17.921 -9.827 1.00 85.75 370 TYR A N 1
ATOM 2932 C CA . TYR A 1 370 ? -5.575 -18.047 -8.559 1.00 85.75 370 TYR A CA 1
ATOM 2933 C C . TYR A 1 370 ? -4.771 -18.694 -7.419 1.00 85.75 370 TYR A C 1
ATOM 2935 O O . TYR A 1 370 ? -5.308 -18.989 -6.354 1.00 85.75 370 TYR A O 1
ATOM 2943 N N . ALA A 1 371 ? -3.485 -18.948 -7.643 1.00 79.94 371 ALA A N 1
ATOM 2944 C CA . ALA A 1 371 ? -2.590 -19.597 -6.697 1.00 79.94 371 ALA A CA 1
ATOM 2945 C C . ALA A 1 371 ? -2.476 -18.842 -5.356 1.00 79.94 371 ALA A C 1
ATOM 2947 O O . ALA A 1 371 ? -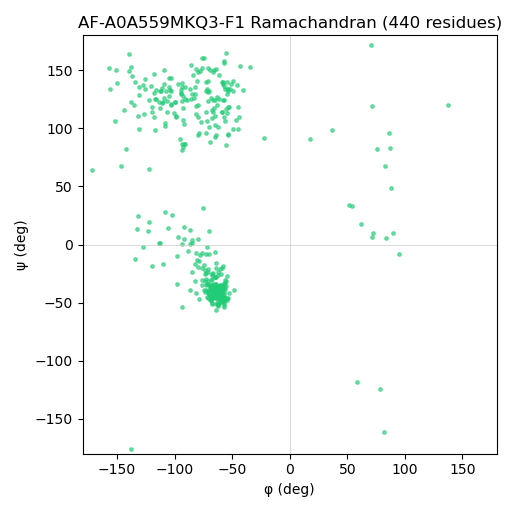1.893 -17.764 -5.309 1.00 79.94 371 ALA A O 1
ATOM 2948 N N . MET A 1 372 ? -2.959 -19.447 -4.264 1.00 74.88 372 MET A N 1
ATOM 2949 C CA . MET A 1 372 ? -2.795 -18.939 -2.884 1.00 74.88 372 MET A CA 1
ATOM 2950 C C . MET A 1 372 ? -1.843 -19.797 -2.033 1.00 74.88 372 MET A C 1
ATOM 2952 O O . MET A 1 372 ? -1.355 -19.367 -0.993 1.00 74.88 372 MET A O 1
ATOM 2956 N N . THR A 1 373 ? -1.559 -21.031 -2.455 1.00 78.81 373 THR A N 1
ATOM 2957 C CA . THR A 1 373 ? -0.670 -21.945 -1.719 1.00 78.81 373 THR A CA 1
ATOM 2958 C C . THR A 1 373 ? 0.804 -21.688 -2.056 1.00 78.81 373 THR A C 1
ATOM 2960 O O . THR A 1 373 ? 1.097 -21.461 -3.235 1.00 78.81 373 THR A O 1
ATOM 2963 N N . PRO A 1 374 ? 1.745 -21.861 -1.108 1.00 74.25 374 PRO A N 1
ATOM 2964 C CA . PRO A 1 374 ? 3.178 -21.636 -1.338 1.00 74.25 374 PRO A CA 1
ATOM 2965 C C . PRO A 1 374 ? 3.763 -22.386 -2.547 1.00 74.25 374 PRO A C 1
ATOM 2967 O O . PRO A 1 374 ? 4.516 -21.811 -3.328 1.00 74.25 374 PRO A O 1
ATOM 2970 N N . GLU A 1 375 ? 3.378 -23.650 -2.752 1.00 74.38 375 GLU A N 1
ATOM 2971 C CA . GLU A 1 375 ? 3.866 -24.471 -3.874 1.00 74.38 375 GLU A CA 1
ATOM 2972 C C . GLU A 1 375 ? 3.406 -23.927 -5.236 1.00 74.38 375 GLU A C 1
ATOM 2974 O O . GLU A 1 375 ? 4.173 -23.860 -6.197 1.00 74.38 375 GLU A O 1
ATOM 2979 N N . SER A 1 376 ? 2.153 -23.479 -5.310 1.00 75.00 376 SER A N 1
ATOM 2980 C CA . SER A 1 376 ? 1.578 -22.899 -6.525 1.00 75.00 376 SER A CA 1
ATOM 2981 C C . SER A 1 376 ? 2.157 -21.506 -6.827 1.00 75.00 376 SER A C 1
ATOM 2983 O O . SER A 1 376 ? 2.410 -21.181 -7.989 1.00 75.00 376 SER A O 1
ATOM 2985 N N . ILE A 1 377 ? 2.476 -20.723 -5.788 1.00 76.94 377 ILE A N 1
ATOM 2986 C CA . ILE A 1 377 ? 3.170 -19.429 -5.908 1.00 76.94 377 ILE A CA 1
ATOM 2987 C C . ILE A 1 377 ? 4.594 -19.620 -6.449 1.00 76.94 377 ILE A C 1
ATOM 2989 O O . ILE A 1 377 ? 5.027 -18.874 -7.324 1.00 76.94 377 ILE A O 1
ATOM 2993 N N . GLN A 1 378 ? 5.321 -20.648 -6.005 1.00 73.88 378 GLN A N 1
ATOM 2994 C CA . GLN A 1 378 ? 6.645 -20.948 -6.559 1.00 73.88 378 GLN A CA 1
ATOM 2995 C C . GLN A 1 378 ? 6.564 -21.343 -8.042 1.00 73.88 378 GLN A C 1
ATOM 2997 O O . GLN A 1 378 ? 7.389 -20.918 -8.852 1.00 73.88 378 GLN A O 1
ATOM 3002 N N . GLY A 1 379 ? 5.540 -22.116 -8.421 1.00 74.50 379 GLY A N 1
ATOM 3003 C CA . GLY A 1 379 ? 5.261 -22.441 -9.821 1.00 74.50 379 GLY A CA 1
ATOM 3004 C C . GLY A 1 379 ? 5.053 -21.195 -10.689 1.00 74.50 379 GLY A C 1
ATOM 3005 O O . GLY A 1 379 ? 5.547 -21.150 -11.815 1.00 74.50 379 GLY A O 1
ATOM 3006 N N . ARG A 1 380 ? 4.408 -20.156 -10.139 1.00 79.44 380 ARG A N 1
ATOM 3007 C CA . ARG A 1 380 ? 4.222 -18.851 -10.791 1.00 79.44 380 ARG A CA 1
ATOM 3008 C C . ARG A 1 380 ? 5.550 -18.130 -11.056 1.00 79.44 380 ARG A C 1
ATOM 3010 O O . ARG A 1 380 ? 5.712 -17.568 -12.132 1.00 79.44 380 ARG A O 1
ATOM 3017 N N . GLN A 1 381 ? 6.501 -18.172 -10.119 1.00 75.88 381 GLN A N 1
ATOM 3018 C CA . GLN A 1 381 ? 7.796 -17.472 -10.235 1.00 75.88 381 GLN A CA 1
ATOM 3019 C C . GLN A 1 381 ? 8.699 -18.017 -11.351 1.00 75.88 381 GLN A C 1
ATOM 3021 O O . GLN A 1 381 ? 9.554 -17.300 -11.862 1.00 75.88 381 GLN A O 1
ATOM 3026 N N . ASN A 1 382 ? 8.508 -19.278 -11.744 1.00 78.81 382 ASN A N 1
ATOM 3027 C CA . AS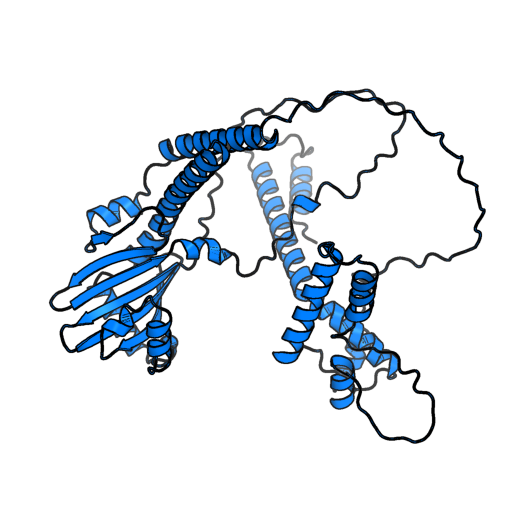N A 1 382 ? 9.263 -19.896 -12.835 1.00 78.81 382 ASN A CA 1
ATOM 3028 C C . ASN A 1 382 ? 8.718 -19.538 -14.230 1.00 78.81 382 ASN A C 1
ATOM 3030 O O . ASN A 1 382 ? 9.326 -19.904 -15.238 1.00 78.81 382 ASN A O 1
ATOM 3034 N N . ILE A 1 383 ? 7.568 -18.861 -14.307 1.00 83.31 383 ILE A N 1
ATOM 3035 C CA . ILE A 1 383 ? 6.939 -18.440 -15.560 1.00 83.31 383 ILE A CA 1
ATOM 3036 C C . ILE A 1 383 ? 7.398 -17.018 -15.877 1.00 83.31 383 ILE A C 1
ATOM 3038 O O . ILE A 1 383 ? 7.492 -16.173 -14.994 1.00 83.31 383 ILE A O 1
ATOM 3042 N N . TYR A 1 384 ? 7.691 -16.747 -17.150 1.00 83.12 384 TYR A N 1
ATOM 3043 C CA . TYR A 1 384 ? 8.087 -15.408 -17.568 1.00 83.12 384 TYR A CA 1
ATOM 3044 C C . TYR A 1 384 ? 6.956 -14.400 -17.338 1.00 83.12 384 TYR A C 1
ATOM 3046 O O . TYR A 1 384 ? 5.881 -14.495 -17.928 1.00 83.12 384 TYR A O 1
ATOM 3054 N N . SER A 1 385 ? 7.263 -13.410 -16.515 1.00 75.69 385 SER A N 1
ATOM 3055 C CA . SER A 1 385 ? 6.351 -12.395 -15.997 1.00 75.69 385 SER A CA 1
ATOM 3056 C C . SER A 1 385 ? 6.181 -11.170 -16.912 1.00 75.69 385 SER A C 1
ATOM 3058 O O . SER A 1 385 ? 5.654 -10.148 -16.495 1.00 75.69 385 SER A O 1
ATOM 3060 N N . GLY A 1 386 ? 6.636 -11.229 -18.163 1.00 83.31 386 GLY A N 1
ATOM 3061 C CA . GLY A 1 386 ? 6.618 -10.049 -19.031 1.00 83.31 386 GLY A CA 1
ATOM 3062 C C . GLY A 1 386 ? 7.644 -8.978 -18.619 1.00 83.31 386 GLY A C 1
ATOM 3063 O O . GLY A 1 386 ? 8.338 -9.111 -17.607 1.00 83.31 386 GLY A O 1
ATOM 3064 N N . PRO A 1 387 ? 7.826 -7.937 -19.447 1.00 88.81 387 PRO A N 1
ATOM 3065 C CA . PRO A 1 387 ? 8.602 -6.763 -19.068 1.00 88.81 387 PRO A CA 1
ATOM 3066 C C . PRO A 1 387 ? 7.790 -5.864 -18.113 1.00 88.81 387 PRO A C 1
ATOM 3068 O O . PRO A 1 387 ? 6.560 -5.927 -18.134 1.00 88.81 387 PRO A O 1
ATOM 3071 N N . PRO A 1 388 ? 8.447 -4.971 -17.347 1.00 87.75 388 PRO A N 1
ATOM 3072 C CA . PRO A 1 388 ? 7.754 -3.912 -16.612 1.00 87.75 388 PRO A CA 1
ATOM 3073 C C . PRO A 1 388 ? 6.827 -3.121 -17.540 1.00 87.75 388 PRO A C 1
ATOM 3075 O O . PRO A 1 388 ? 7.253 -2.739 -18.637 1.00 87.75 388 PRO A O 1
ATOM 3078 N N . PHE A 1 389 ? 5.585 -2.861 -17.117 1.00 90.75 389 PHE A N 1
ATOM 3079 C CA . PHE A 1 389 ? 4.570 -2.245 -17.981 1.00 90.75 389 PHE A CA 1
ATOM 3080 C C . PHE A 1 389 ? 5.010 -0.873 -18.507 1.00 90.75 389 PHE A C 1
ATOM 3082 O O . PHE A 1 389 ? 4.853 -0.588 -19.694 1.00 90.75 389 PHE A O 1
ATOM 3089 N N . ALA A 1 390 ? 5.683 -0.086 -17.664 1.00 90.00 390 ALA A N 1
ATOM 3090 C CA . ALA A 1 390 ? 6.227 1.228 -18.007 1.00 90.00 390 ALA A CA 1
ATOM 3091 C C . ALA A 1 390 ? 7.242 1.218 -19.172 1.00 90.00 390 ALA A C 1
ATOM 3093 O O . ALA A 1 390 ? 7.465 2.253 -19.796 1.00 90.00 390 ALA A O 1
ATOM 3094 N N . ASN A 1 391 ? 7.853 0.067 -19.485 1.00 90.06 391 ASN A N 1
ATOM 3095 C CA . ASN A 1 391 ? 8.804 -0.070 -20.595 1.00 90.06 391 ASN A CA 1
ATOM 3096 C C . ASN A 1 391 ? 8.129 -0.414 -21.937 1.00 90.06 391 ASN A C 1
ATOM 3098 O O . ASN A 1 391 ? 8.819 -0.521 -22.954 1.00 90.06 391 ASN A O 1
ATOM 3102 N N . LEU A 1 392 ? 6.814 -0.654 -21.955 1.00 90.75 392 LEU A N 1
ATOM 3103 C CA . LEU A 1 392 ? 6.062 -0.919 -23.183 1.00 90.75 392 LEU A CA 1
ATOM 3104 C C . LEU A 1 392 ? 5.857 0.367 -23.997 1.00 90.75 392 LEU A C 1
ATOM 3106 O O . LEU A 1 392 ? 5.938 1.468 -23.464 1.00 90.75 392 LEU A O 1
ATOM 3110 N N . ASP A 1 393 ? 5.550 0.233 -25.289 1.00 95.00 393 ASP A N 1
ATOM 3111 C CA . ASP A 1 393 ? 5.168 1.375 -26.133 1.00 95.00 393 ASP A CA 1
ATOM 3112 C C . ASP A 1 393 ? 3.935 2.101 -25.566 1.00 95.00 393 ASP A C 1
ATOM 3114 O O . ASP A 1 393 ? 2.967 1.452 -25.166 1.00 95.00 393 ASP A O 1
ATOM 3118 N N . GLU A 1 394 ? 3.937 3.435 -25.582 1.00 92.88 394 GLU A N 1
ATOM 3119 C CA . GLU A 1 394 ? 2.861 4.263 -25.010 1.00 92.88 394 GLU A CA 1
ATOM 3120 C C . GLU A 1 394 ? 1.484 3.945 -25.614 1.00 92.88 394 GLU A C 1
ATOM 3122 O O . GLU A 1 394 ? 0.481 3.904 -24.899 1.00 92.88 394 GLU A O 1
ATOM 3127 N N . ASN A 1 395 ? 1.409 3.652 -26.920 1.00 95.50 395 ASN A N 1
ATOM 3128 C CA . ASN A 1 395 ? 0.131 3.300 -27.541 1.00 95.50 395 ASN A CA 1
ATOM 3129 C C . ASN A 1 395 ? -0.362 1.935 -27.059 1.00 95.50 395 ASN A C 1
ATOM 3131 O O . ASN A 1 395 ? -1.567 1.724 -26.924 1.00 95.50 395 ASN A O 1
ATOM 3135 N N . LEU A 1 396 ? 0.557 0.995 -26.817 1.00 93.81 396 LEU A N 1
ATOM 3136 C CA . LEU A 1 396 ? 0.210 -0.305 -26.257 1.00 93.81 396 LEU A CA 1
ATOM 3137 C C . LEU A 1 396 ? -0.282 -0.160 -24.815 1.00 93.81 396 LEU A C 1
ATOM 3139 O O . LEU A 1 396 ? -1.295 -0.773 -24.481 1.00 93.81 396 LEU A O 1
ATOM 3143 N N . GLN A 1 397 ? 0.373 0.674 -24.002 1.00 91.75 397 GLN A N 1
ATOM 3144 C CA . GLN A 1 397 ? -0.071 0.969 -22.637 1.00 91.75 397 GLN A CA 1
ATOM 3145 C C . GLN A 1 397 ? -1.502 1.525 -22.636 1.00 91.75 397 GLN A C 1
ATOM 3147 O O . GLN A 1 397 ? -2.389 0.933 -22.022 1.00 91.75 397 GLN A O 1
ATOM 3152 N N . ALA A 1 398 ? -1.768 2.556 -23.445 1.00 93.94 398 ALA A N 1
ATOM 3153 C CA . ALA A 1 398 ? -3.097 3.155 -23.569 1.00 93.94 398 ALA A CA 1
ATOM 3154 C C . ALA A 1 398 ? -4.171 2.159 -24.057 1.00 93.94 398 ALA A C 1
ATOM 3156 O O . ALA A 1 398 ? -5.330 2.218 -23.642 1.00 93.94 398 ALA A O 1
ATOM 3157 N N . MET A 1 399 ? -3.813 1.217 -24.941 1.00 95.44 399 MET A N 1
ATOM 3158 C CA . MET A 1 399 ? -4.734 0.159 -25.375 1.00 95.44 399 MET A CA 1
ATOM 3159 C C . MET A 1 399 ? -5.042 -0.850 -24.263 1.00 95.44 399 MET A C 1
ATOM 3161 O O . MET A 1 399 ? -6.175 -1.330 -24.191 1.00 95.44 399 MET A O 1
ATOM 3165 N N . VAL A 1 400 ? -4.069 -1.176 -23.406 1.00 94.94 400 VAL A N 1
ATOM 3166 C CA . VAL A 1 400 ? -4.284 -2.053 -22.244 1.00 94.94 400 VAL A CA 1
ATOM 3167 C C . VAL A 1 400 ? -5.153 -1.358 -21.199 1.00 94.94 400 VAL A C 1
ATOM 3169 O O . VAL A 1 400 ? -6.111 -1.960 -20.725 1.00 94.94 400 VAL A O 1
ATOM 3172 N N . GLU A 1 401 ? -4.897 -0.089 -20.892 1.00 93.50 401 GLU A N 1
ATOM 3173 C CA . GLU A 1 401 ? -5.728 0.693 -19.966 1.00 93.50 401 GLU A CA 1
ATOM 3174 C C . GLU A 1 401 ? -7.176 0.771 -20.449 1.00 93.50 401 GLU A C 1
ATOM 3176 O O . GLU A 1 401 ? -8.096 0.408 -19.721 1.00 93.50 401 GLU A O 1
ATOM 3181 N N . ARG A 1 402 ? -7.385 1.100 -21.729 1.00 95.56 402 ARG A N 1
ATOM 3182 C CA . ARG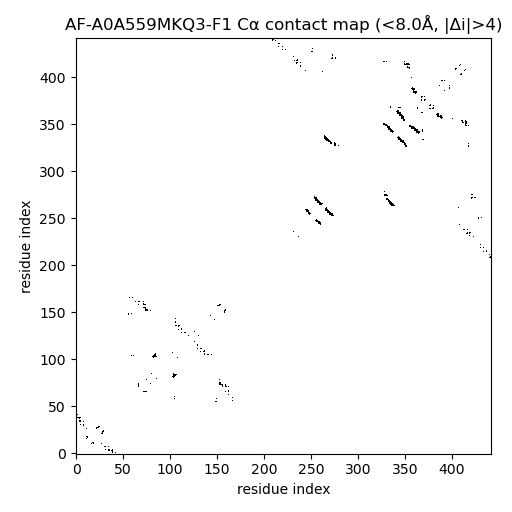 A 1 402 ? -8.723 1.089 -22.331 1.00 95.56 402 ARG A CA 1
ATOM 3183 C C . ARG A 1 402 ? -9.392 -0.289 -22.253 1.00 95.56 402 ARG A C 1
ATOM 3185 O O . ARG A 1 402 ? -10.600 -0.383 -22.039 1.00 95.56 402 ARG A O 1
ATOM 3192 N N . TYR A 1 403 ? -8.629 -1.364 -22.450 1.00 95.94 403 TYR A N 1
ATOM 3193 C CA . TYR A 1 403 ? -9.134 -2.731 -22.321 1.00 95.94 403 TYR A CA 1
ATOM 3194 C C . TYR A 1 403 ? -9.630 -3.026 -20.894 1.00 95.94 403 TYR A C 1
ATOM 3196 O O . TYR A 1 403 ? -10.644 -3.714 -20.738 1.00 95.94 403 TYR A O 1
ATOM 3204 N N . LEU A 1 404 ? -8.956 -2.505 -19.866 1.00 95.44 404 LEU A N 1
ATOM 3205 C CA . LEU A 1 404 ? -9.362 -2.625 -18.462 1.00 95.44 404 LEU A CA 1
ATOM 3206 C C . LEU A 1 404 ? -10.572 -1.727 -18.140 1.00 95.44 404 LEU A C 1
ATOM 3208 O O . LEU A 1 404 ? -11.533 -2.201 -17.525 1.00 95.44 404 LEU A O 1
ATOM 3212 N N . ASP A 1 405 ? -10.600 -0.499 -18.661 1.00 94.31 405 ASP A N 1
ATOM 3213 C CA . ASP A 1 405 ? -11.716 0.443 -18.500 1.00 94.31 405 ASP A CA 1
ATOM 3214 C C . ASP A 1 405 ? -13.043 -0.139 -19.006 1.00 94.31 405 ASP A C 1
ATOM 3216 O O . ASP A 1 405 ? -14.059 -0.103 -18.308 1.00 94.31 405 ASP A O 1
ATOM 3220 N N . GLU A 1 406 ? -13.044 -0.748 -20.200 1.00 93.81 406 GLU A N 1
ATOM 3221 C CA . GLU A 1 406 ? -14.235 -1.380 -20.795 1.00 93.81 406 GLU A CA 1
ATOM 3222 C C . GLU A 1 406 ? -14.793 -2.530 -19.928 1.00 93.81 406 GLU A C 1
ATOM 3224 O O . GLU A 1 406 ? -15.974 -2.879 -20.018 1.00 93.81 406 GLU A O 1
ATOM 3229 N N . ARG A 1 407 ? -13.961 -3.095 -19.045 1.00 93.94 407 ARG A N 1
ATOM 3230 C CA . ARG A 1 407 ? -14.302 -4.172 -18.103 1.00 93.94 407 ARG A CA 1
ATOM 3231 C C . ARG A 1 407 ? -14.731 -3.665 -16.727 1.00 93.94 407 ARG A C 1
ATOM 3233 O O . ARG A 1 407 ? -15.129 -4.468 -15.881 1.00 93.94 407 ARG A O 1
ATOM 3240 N N . GLY A 1 408 ? -14.753 -2.348 -16.529 1.00 90.81 408 GLY A N 1
ATOM 3241 C CA . GLY A 1 408 ? -15.142 -1.699 -15.277 1.00 90.81 408 GLY A CA 1
ATOM 3242 C C . GLY A 1 408 ? -13.988 -1.479 -14.300 1.00 90.81 408 GLY A C 1
ATOM 3243 O O . GLY A 1 408 ? -14.248 -1.113 -13.159 1.00 90.81 408 GLY A O 1
ATOM 3244 N N . ILE A 1 409 ? -12.741 -1.692 -14.727 1.00 94.00 409 ILE A N 1
ATOM 3245 C CA . ILE A 1 409 ? -11.545 -1.316 -13.964 1.00 94.00 409 ILE A CA 1
ATOM 3246 C C . ILE A 1 409 ? -11.167 0.090 -14.420 1.00 94.00 409 ILE A C 1
ATOM 3248 O O . ILE A 1 409 ? -10.430 0.249 -15.385 1.00 94.00 409 ILE A O 1
ATOM 3252 N N . ASN A 1 410 ? -11.767 1.091 -13.784 1.00 90.25 410 ASN A N 1
ATOM 3253 C CA . ASN A 1 410 ? -11.705 2.486 -14.211 1.00 90.25 410 ASN A CA 1
ATOM 3254 C C . ASN A 1 410 ? -11.500 3.432 -13.017 1.00 90.25 410 ASN A C 1
ATOM 3256 O O . ASN A 1 410 ? -11.394 3.000 -11.870 1.00 90.25 410 ASN A O 1
ATOM 3260 N N . ALA A 1 411 ? -11.507 4.742 -13.273 1.00 89.44 411 ALA A N 1
ATOM 3261 C CA . ALA A 1 411 ? -11.365 5.759 -12.228 1.00 89.44 411 ALA A CA 1
ATOM 3262 C C . ALA A 1 411 ? -12.413 5.648 -11.098 1.00 89.44 411 ALA A C 1
ATOM 3264 O O . ALA A 1 411 ? -12.112 5.967 -9.954 1.00 89.44 411 ALA A O 1
ATOM 3265 N N . ALA A 1 412 ? -13.629 5.157 -11.378 1.00 90.75 412 ALA A N 1
ATOM 3266 C CA . ALA A 1 412 ? -14.637 4.961 -10.334 1.00 90.75 412 ALA A CA 1
ATOM 3267 C C . ALA A 1 412 ? -14.239 3.837 -9.364 1.00 90.75 412 ALA A C 1
ATOM 3269 O O . ALA A 1 412 ? -14.421 3.984 -8.159 1.00 90.75 412 ALA A O 1
ATOM 3270 N N . LEU A 1 413 ? -13.644 2.749 -9.873 1.00 91.62 413 LEU A N 1
ATOM 3271 C CA . LEU A 1 413 ? -13.050 1.708 -9.028 1.00 91.62 413 LEU A CA 1
ATOM 3272 C C . LEU A 1 413 ? -11.882 2.271 -8.199 1.00 91.62 413 LEU A C 1
ATOM 3274 O O . LEU A 1 413 ? -11.759 1.937 -7.026 1.00 91.62 413 LEU A O 1
ATOM 3278 N N . ALA A 1 414 ? -11.054 3.140 -8.787 1.00 91.12 414 ALA A N 1
ATOM 3279 C CA . ALA A 1 414 ? -9.902 3.736 -8.107 1.00 91.12 414 ALA A CA 1
ATOM 3280 C C . ALA A 1 414 ? -10.279 4.653 -6.931 1.00 91.12 414 ALA A C 1
ATOM 3282 O O . ALA A 1 414 ? -9.500 4.774 -5.993 1.00 91.12 414 ALA A O 1
ATOM 3283 N N . VAL A 1 415 ? -11.461 5.274 -6.972 1.00 90.56 415 VAL A N 1
ATOM 3284 C CA . VAL A 1 415 ? -12.024 6.028 -5.837 1.00 90.56 415 VAL A CA 1
ATOM 3285 C C . VAL A 1 415 ? -12.697 5.089 -4.836 1.00 90.56 415 VAL A C 1
ATOM 3287 O O . VAL A 1 415 ? -12.526 5.240 -3.636 1.00 90.56 415 VAL A O 1
ATOM 3290 N N . PHE A 1 416 ? -13.433 4.087 -5.319 1.00 91.56 416 PHE A N 1
ATOM 3291 C CA . PHE A 1 416 ? -14.157 3.151 -4.461 1.00 91.56 416 PHE A CA 1
ATOM 3292 C C . PHE A 1 416 ? -13.248 2.316 -3.551 1.00 91.56 416 PHE A C 1
ATOM 3294 O O . PHE A 1 416 ? -13.607 2.074 -2.403 1.00 91.56 416 PHE A O 1
ATOM 3301 N N . VAL A 1 417 ? -12.118 1.821 -4.067 1.00 92.75 417 VAL A N 1
ATOM 3302 C CA . VAL A 1 417 ? -11.289 0.846 -3.341 1.00 92.75 417 VAL A CA 1
ATOM 3303 C C . VAL A 1 417 ? -10.737 1.409 -2.024 1.00 92.75 417 VAL A C 1
ATOM 3305 O O . VAL A 1 417 ? -10.975 0.755 -1.010 1.00 92.75 417 VAL A O 1
ATOM 3308 N N . PRO A 1 418 ? -10.061 2.577 -1.988 1.00 90.12 418 PRO A N 1
ATOM 3309 C CA . PRO A 1 418 ? -9.588 3.155 -0.728 1.00 90.12 418 PRO A CA 1
ATOM 3310 C C . PRO A 1 418 ? -10.724 3.375 0.281 1.00 90.12 418 PRO A C 1
ATOM 3312 O O . PRO A 1 418 ? -10.642 2.911 1.413 1.00 90.12 418 PRO A O 1
ATOM 3315 N N . ASP A 1 419 ? -11.848 3.950 -0.155 1.00 88.94 419 ASP A N 1
ATOM 3316 C CA . ASP A 1 419 ? -12.989 4.208 0.734 1.00 88.94 419 ASP A CA 1
ATOM 3317 C C . ASP A 1 419 ? -13.613 2.909 1.282 1.00 88.94 419 ASP A C 1
ATOM 3319 O O . ASP A 1 419 ? -14.111 2.856 2.412 1.00 88.94 419 ASP A O 1
ATOM 3323 N N . TYR A 1 420 ? -13.610 1.835 0.483 1.00 91.00 420 TYR A N 1
ATOM 3324 C CA . TYR A 1 420 ? -14.079 0.523 0.924 1.00 91.00 420 TYR A CA 1
ATOM 3325 C C . TYR A 1 420 ? -13.116 -0.119 1.924 1.00 91.00 420 TYR A C 1
ATOM 3327 O O . TYR A 1 420 ? -13.576 -0.744 2.883 1.00 91.00 420 TYR A O 1
ATOM 3335 N N . ILE A 1 421 ? -11.804 0.016 1.704 1.00 91.25 421 ILE A N 1
ATOM 3336 C CA . ILE A 1 421 ? -10.775 -0.467 2.627 1.00 91.25 421 ILE A CA 1
ATOM 3337 C C . ILE A 1 421 ? -10.939 0.220 3.983 1.00 91.25 421 ILE A C 1
ATOM 3339 O O . ILE A 1 421 ? -11.059 -0.488 4.978 1.00 91.25 421 ILE A O 1
ATOM 3343 N N . ASP A 1 422 ? -11.063 1.548 4.023 1.00 87.31 422 ASP A N 1
ATOM 3344 C CA . ASP A 1 422 ? -11.237 2.304 5.272 1.00 87.31 422 ASP A CA 1
ATOM 3345 C C . ASP A 1 422 ? -12.504 1.856 6.022 1.00 87.31 422 ASP A C 1
ATOM 3347 O O . ASP A 1 422 ? -12.486 1.572 7.223 1.00 87.31 422 ASP A O 1
ATOM 3351 N N . MET A 1 423 ? -13.614 1.684 5.295 1.00 87.69 423 MET A N 1
ATOM 3352 C CA . MET A 1 423 ? -14.860 1.176 5.870 1.00 87.69 423 MET A CA 1
ATOM 3353 C C . MET A 1 423 ? -14.707 -0.250 6.430 1.00 87.69 423 MET A C 1
ATOM 3355 O O . MET A 1 423 ? -15.309 -0.577 7.461 1.00 87.69 423 MET A O 1
ATOM 3359 N N . LYS A 1 424 ? -13.996 -1.141 5.728 1.00 90.50 424 LYS A N 1
ATOM 3360 C CA . LYS A 1 424 ? -13.825 -2.532 6.167 1.00 90.50 424 LYS A CA 1
ATOM 3361 C C . LYS A 1 424 ? -12.838 -2.622 7.331 1.00 90.50 424 LYS A C 1
ATOM 3363 O O . LYS A 1 424 ? -13.139 -3.356 8.268 1.00 90.50 424 LYS A O 1
ATOM 3368 N N . GLU A 1 425 ? -11.760 -1.841 7.325 1.00 88.81 425 GLU A N 1
ATOM 3369 C CA . GLU A 1 425 ? -10.797 -1.764 8.430 1.00 88.81 425 GLU A CA 1
ATOM 3370 C C . GLU A 1 425 ? -11.502 -1.395 9.731 1.00 88.81 425 GLU A C 1
ATOM 3372 O O . GLU A 1 425 ? -11.394 -2.117 10.717 1.00 88.81 425 GLU A O 1
ATOM 3377 N N . GLN A 1 426 ? -12.357 -0.367 9.710 1.00 88.00 426 GLN A N 1
ATOM 3378 C CA . GLN A 1 426 ? -13.121 0.023 10.895 1.00 88.00 426 GLN A CA 1
ATOM 3379 C C . GLN A 1 426 ? -14.015 -1.113 11.428 1.00 88.00 426 GLN A C 1
ATOM 3381 O O . GLN A 1 426 ? -14.169 -1.301 12.637 1.00 88.00 426 GLN A O 1
ATOM 3386 N N . LYS A 1 427 ? -14.616 -1.916 10.539 1.00 89.31 427 LYS A N 1
ATOM 3387 C CA . LYS A 1 427 ? -15.439 -3.071 10.944 1.00 89.31 427 LYS A CA 1
ATOM 3388 C C . LYS A 1 427 ? -14.596 -4.199 11.533 1.00 89.31 427 LYS A C 1
ATOM 3390 O O . LYS A 1 427 ? -15.027 -4.821 12.505 1.00 89.31 427 LYS A O 1
ATOM 3395 N N . GLU A 1 428 ? -13.444 -4.490 10.938 1.00 90.69 428 GLU A N 1
ATOM 3396 C CA . GLU A 1 428 ? -12.539 -5.528 11.434 1.00 90.69 428 GLU A CA 1
ATOM 3397 C C . GLU A 1 428 ? -11.862 -5.101 12.740 1.00 90.69 428 GLU A C 1
ATOM 3399 O O . GLU A 1 428 ? -11.719 -5.933 13.632 1.00 90.69 428 GLU A O 1
ATOM 3404 N N . TYR A 1 429 ? -11.564 -3.812 12.919 1.00 89.00 429 TYR A N 1
ATOM 3405 C CA . TYR A 1 429 ? -11.053 -3.250 14.168 1.00 89.00 429 TYR A CA 1
ATOM 3406 C C . TYR A 1 429 ? -12.046 -3.423 15.323 1.00 89.00 429 TYR A C 1
ATOM 3408 O O . TYR A 1 429 ? -11.701 -4.004 16.352 1.00 89.00 429 TYR A O 1
ATOM 3416 N N . LEU A 1 430 ? -13.314 -3.039 15.131 1.00 90.19 430 LEU A N 1
ATOM 3417 C CA . LEU A 1 430 ? -14.375 -3.279 16.120 1.00 90.19 430 LEU A CA 1
ATOM 3418 C C . LEU A 1 430 ? -14.518 -4.767 16.458 1.00 90.19 430 LEU A C 1
ATOM 3420 O O . LEU A 1 430 ? -14.696 -5.153 17.616 1.00 90.19 430 LEU A O 1
ATOM 3424 N N . ARG A 1 431 ? -14.426 -5.629 15.442 1.00 90.12 431 ARG A N 1
ATOM 3425 C CA . ARG A 1 431 ? -14.474 -7.075 15.649 1.00 90.12 431 ARG A CA 1
ATOM 3426 C C . ARG A 1 431 ? -13.261 -7.572 16.431 1.00 90.12 431 ARG A C 1
ATOM 3428 O O . ARG A 1 431 ? -13.412 -8.439 17.289 1.00 90.12 431 ARG A O 1
ATOM 3435 N N . TRP A 1 432 ? -12.074 -7.056 16.136 1.00 93.44 432 TRP A N 1
ATOM 3436 C CA . TRP A 1 432 ? -10.849 -7.383 16.849 1.00 93.44 432 TRP A CA 1
ATOM 3437 C C . TRP A 1 432 ? -10.948 -6.967 18.318 1.00 93.44 432 TRP A C 1
ATOM 3439 O O . TRP A 1 432 ? -10.725 -7.815 19.178 1.00 93.44 432 TRP A O 1
ATOM 3449 N N . LEU A 1 433 ? -11.391 -5.738 18.606 1.00 92.06 433 LEU A N 1
ATOM 3450 C CA . LEU A 1 433 ? -11.642 -5.261 19.970 1.00 92.06 433 LEU A CA 1
ATOM 3451 C C . LEU A 1 433 ? -12.599 -6.194 20.721 1.00 92.06 433 LEU A C 1
ATOM 3453 O O . LEU A 1 433 ? -12.281 -6.634 21.824 1.00 92.06 433 LEU A O 1
ATOM 3457 N N . SER A 1 434 ? -13.723 -6.567 20.098 1.00 92.31 434 SER A N 1
ATOM 3458 C CA . SER A 1 434 ? -14.685 -7.510 20.685 1.00 92.31 434 SER A CA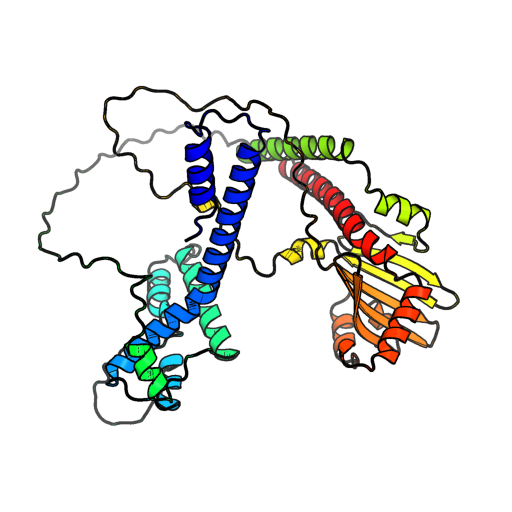 1
ATOM 3459 C C . SER A 1 434 ? -14.060 -8.878 20.961 1.00 92.31 434 SER A C 1
ATOM 3461 O O . SER A 1 434 ? -14.219 -9.410 22.052 1.00 92.31 434 SER A O 1
ATOM 3463 N N . ASN A 1 435 ? -13.319 -9.449 20.007 1.00 93.50 435 ASN A N 1
ATOM 3464 C CA . ASN A 1 435 ? -12.692 -10.760 20.183 1.00 93.50 435 ASN A CA 1
ATOM 3465 C C . ASN A 1 435 ? -11.615 -10.743 21.282 1.00 93.50 435 ASN A C 1
ATOM 3467 O O . ASN A 1 435 ? -11.466 -11.722 22.010 1.00 93.50 435 ASN A O 1
ATOM 3471 N N . VAL A 1 436 ? -10.835 -9.660 21.378 1.00 93.69 436 VAL A N 1
ATOM 3472 C CA . VAL A 1 436 ? -9.803 -9.499 22.413 1.00 93.69 436 VAL A CA 1
ATOM 3473 C C . VAL A 1 436 ? -10.454 -9.324 23.776 1.00 93.69 436 VAL A C 1
ATOM 3475 O O . VAL A 1 436 ? -10.021 -9.965 24.728 1.00 93.69 436 VAL A O 1
ATOM 3478 N N . LYS A 1 437 ? -11.521 -8.526 23.864 1.00 92.75 437 LYS A N 1
ATOM 3479 C CA . LYS A 1 437 ? -12.308 -8.385 25.087 1.00 92.75 437 LYS A CA 1
ATOM 3480 C C . LYS A 1 437 ? -12.838 -9.743 25.551 1.00 92.75 437 LYS A C 1
ATOM 3482 O O . LYS A 1 437 ? -12.535 -10.152 26.668 1.00 92.75 437 LYS A O 1
ATOM 3487 N N . ASP A 1 438 ? -13.532 -10.468 24.674 1.00 93.50 438 ASP A N 1
ATOM 3488 C CA . ASP A 1 438 ? -14.091 -11.792 24.976 1.00 93.50 438 ASP A CA 1
ATOM 3489 C C . ASP A 1 438 ? -13.005 -12.785 25.429 1.00 93.50 438 ASP A C 1
ATOM 3491 O O . ASP A 1 438 ? -13.258 -13.661 26.253 1.00 93.50 438 ASP A O 1
ATOM 3495 N N . PHE A 1 439 ? -11.786 -12.662 24.894 1.00 94.19 439 PHE A N 1
ATOM 3496 C CA . PHE A 1 439 ? -10.649 -13.494 25.284 1.00 94.19 439 PHE A CA 1
ATOM 3497 C C . PHE A 1 439 ? -10.087 -13.142 26.667 1.00 94.19 439 PHE A C 1
ATOM 3499 O O . PHE A 1 439 ? -9.693 -14.048 27.396 1.00 94.19 439 PHE A O 1
ATOM 3506 N N . VAL A 1 440 ? -10.017 -11.856 27.019 1.00 91.00 440 VAL A N 1
ATOM 3507 C CA . VAL A 1 440 ? -9.501 -11.396 28.322 1.00 91.00 440 VAL A CA 1
ATOM 3508 C C . VAL A 1 440 ? -10.533 -11.614 29.437 1.00 91.00 440 VAL A C 1
ATOM 3510 O O . VAL A 1 440 ? -10.150 -11.881 30.572 1.00 91.00 440 VAL A O 1
ATOM 3513 N N . GLU A 1 441 ? -11.831 -11.553 29.124 1.00 88.62 441 GLU A N 1
ATOM 3514 C CA . GLU A 1 441 ? -12.915 -11.836 30.077 1.00 88.62 441 GLU A CA 1
ATOM 3515 C C . GLU A 1 441 ? -13.081 -13.330 30.424 1.00 88.62 441 GLU A C 1
ATOM 3517 O O . GLU A 1 441 ? -13.654 -13.651 31.472 1.00 88.62 441 GLU A O 1
ATOM 3522 N N . ALA A 1 442 ? -12.639 -14.237 29.544 1.00 84.06 442 ALA A N 1
ATOM 3523 C CA . ALA A 1 442 ? -12.825 -15.690 29.662 1.00 84.06 442 ALA A CA 1
ATOM 3524 C C . ALA A 1 442 ? -11.881 -16.356 30.678 1.00 84.06 442 ALA A C 1
ATOM 3526 O O . ALA A 1 442 ? -12.369 -17.234 31.440 1.00 84.06 442 ALA A O 1
#

Nearest PDB structures (foldseek):
  3qv0-assembly1_A  TM=8.891E-01  e=1.229E-12  Saccharomyces cerevisiae
  1yqf-assembly2_E  TM=9.019E-01  e=2.355E-12  Leishmania major
  1yqf-assembly1_C  TM=8.475E-01  e=2.772E-12  Leishmania major
  1yqf-assembly1_B  TM=9.082E-01  e=1.108E-10  Leishmania major
  3jv1-assembly1_A  TM=8.644E-01  e=4.910E-11  Trypanosoma brucei

Secondary structure (DSSP, 8-state):
---HHHHHHHHHHHHHS-GGG--TT-HHHHHHHHHHHHHHHHHHHHHHHHHHHHHHHHHHHHHHHHHHHTTTPPPPHHHHHHHHH---------S---------STTTTHHHHHHHHHHSPTTPPPPHHHHHHHHHHHHHHHHHHH------TTSHHHHHHHHH--GGGT---------------PPPPPPPPPP---------S-HHHHHHHHHHHHHHHHHHHHHHHS---HHHHHHHHH-SSEEEE-TT-SEEEEEEEETTEEEEEEEETHHHHTT-SS-----GGGGSSSS------TT--------------------------EEEEEEEEETTTEEEEEEEEEETTEEEEEEEEEESSGGGTS--SHHHHHHHHTS---S-GGGS-HHHHHHHHHHHHTTT-SHHHHHHHHHHHHHHHHHHHHHHHHHHHHHHH-

pLDDT: mean 74.36, std 19.91, range [29.64, 96.69]

InterPro domains:
  IPR003428 Mitochondrial glycoprotein [PF02330] (216-440)
  IPR003428 Mitochondrial glycoprotein [PTHR10826] (128-441)
  IPR021346 Translation machinery-associated protein 16 [PF11176] (20-169)
  IPR036561 Mitochondrial glycoprotein superfamily [G3DSA:3.10.280.10] (201-440)
  IPR036561 Mitochondrial glycoprotein superfamily [SSF54529] (209-441)
  IPR038356 Tma16 superfamily [G3DSA:1.20.1440.170] (89-181)

Radius of gyration: 32.17 Å; Cα contacts (8 Å, |Δi|>4): 370; chains: 1; bounding box: 84×74×88 Å

Solvent-accessible surface area (backbone atoms only — not comparable to full-atom values): 27016 Å² total; per-residue (Å²): 129,79,53,53,39,61,51,50,50,53,56,48,32,77,74,70,47,72,74,91,76,60,56,77,89,34,78,68,40,51,51,46,51,56,24,42,57,49,33,51,52,52,49,52,54,50,51,51,49,52,59,70,46,39,64,60,53,54,48,53,53,57,52,32,55,54,31,57,76,51,77,43,47,52,45,54,70,69,58,50,51,43,40,46,61,60,73,81,82,88,73,94,66,91,78,84,85,83,87,73,82,88,65,26,67,52,54,68,56,51,65,60,43,51,49,54,58,66,73,49,60,92,90,62,81,80,48,74,70,50,51,53,46,51,54,48,42,54,50,43,51,49,37,56,75,77,58,69,91,70,82,65,43,66,40,55,69,46,26,52,49,46,66,69,51,73,68,67,90,78,64,75,84,80,87,77,83,86,75,87,79,92,77,92,77,85,82,82,88,79,78,88,78,82,90,77,91,75,79,84,69,76,76,69,79,58,77,63,45,62,54,48,41,55,48,45,49,52,50,52,51,54,54,51,58,48,48,74,71,56,64,82,56,67,62,47,52,58,41,66,78,69,49,86,51,50,79,48,76,53,92,92,50,62,58,36,38,35,37,35,76,58,91,78,30,45,38,37,39,36,37,50,41,65,36,70,65,58,65,74,72,83,69,81,82,73,65,72,83,65,71,83,80,74,87,80,86,71,81,75,70,96,81,77,82,91,81,82,97,75,90,81,88,72,92,68,84,78,78,78,66,81,73,75,77,80,73,50,65,40,53,36,46,34,36,44,34,34,83,96,70,13,20,38,35,36,38,28,37,23,40,87,42,40,71,44,72,50,38,52,31,69,32,76,54,46,65,56,73,71,42,83,49,73,72,43,45,54,58,45,71,77,46,78,54,65,67,59,42,84,77,50,58,68,71,58,49,54,51,52,52,52,58,37,36,79,73,62,58,37,54,69,46,24,47,32,51,60,58,46,36,56,57,48,48,56,53,47,50,54,48,48,48,50,54,51,37,57,60,64,75,104

Sequence (442 aa):
MPKSLEKTRKKIAKKKGNITALHENSRDSQRLRRAQNRDDKLLRVASARRKNDKPLVVRAAFFKDIVQDNDSKPLELDAIHSAIKTYYSPTQSHNGLHNLTWRSFVHQYDEEFNKLKKERRAGRPASTREDLLRTKIAADEKEYETGFYLPDLTDADNTVFLERWDASAISRPAPRVSLLQAAWKPAPIQSFAAFTSSALRRSKGGEGDDELVAKLDAELEMENEMKDQEGLPTSVKDYLENCPFEIIDTPGVEDVVLTRKFGDEKIQITFSISDINNIEGEEPYEDNAMADEEDNINQGDPNSFKTAPEDSIAEGEGEAGEQQERSYPARLNIIIEKAGKGALNVESVVQDGVHMVDNVYYYADAAFAYAMTPESIQGRQNIYSGPPFANLDENLQAMVERYLDERGINAALAVFVPDYIDMKEQKEYLRWLSNVKDFVEA

Mean predicted aligned error: 20.76 Å